Protein AF-V4S205-F1 (afdb_monomer)

InterPro domains:
  IPR002192 Pyruvate phosphate dikinase, AMP/ATP-binding [PF01326] (216-513)
  IPR013815 ATP-grasp fold, subdomain 1 [G3DSA:3.30.1490.20] (184-375)
  IPR054481 Alpha-glucan water dikinase, phosphohistidine-like domain [PF22973] (25-134)

Foldseek 3Di:
DVVVVVVVVLVVVVVVCVVVVNPQKDWLAFFKFKFAEAEDQEQDQCPDPPPDLTAYAYEYADFFLQHQNCRSDVRDQEYEYCFDAESLALNSLRCVLSNHGYMYGPNPVVSVVSVVRHRFIWMWGGANGDIDIGGDDDPPDPPDRDGDDDDDDDDDDDDDDDDDDDADDLPQQDDDDDDDPLAKAFLLRDDCNWAADWSVQLNVVQVLLVVQQPDAAPVRFGLHAHAFGWIKQTWCQLVVQCVVVVNNVVLVVLLVCLVPDDLPDCPNVVSLVVLLVSLLPTFGDPNHLVVLPVRDPQLFWKKKAKRKSCCPHNSFHCQVQFDIQGLAGSNPRVLVRSRNSRRQSSCRHSSNSSRCVVVVHRSVSMTIMIMMGTHDWFQKKKKKWCADSRPRDNQKIKMFMDGTDPCCNHTRQGKGGFIWIAGLHPLDIDTPDHIDGQWHWGDDSPDHSRRDIDIDGDDLVPDCCNVPPVVVSSVRSNSSSNQVSVCVVVVAIKTWIWGHHPHHIYTHTIDHRRD

Secondary structure (DSSP, 8-state):
-HHHHHHHHHHHHHHHHHHHT--SEEEEE-EEEEEEEEEESS--TT-S----S--EEEEES---S---HHHH-TTEEEEEESS---TTSHHHHHHHHTT-EEEEE--HHHHHHHHHTTTSEEEEEE-SS-EEEEE----TT-----------------------PPP-----PPPS-S---SSPEEGGG--HHHHHHHHHHHHHHHHHHHHHTT-B-TTS-B---B---EEEE-TTHHHHHHHHTT-HHHHHHHHHHHHH--SSSSHHHHHHHHHHHHHHT----HHHHHHHHHHS-TT--EEEEEEETTTT-TT---TTTS-EEEEE-TT-HHHHHHHHHHHHHHTTSHHHHHHHHHTT--TTS--EEEEEEE----SEEEEEESS-TTT--TTEEEEEEEEB-THHHHS--SSPPEEEEEETTT--EEEEE----SEEEE--TTS--BSPPEEEE--GGG-HHHH-HHHHHHHHHHHHHHHHHHHHHHTS-EEEEEEEETTEEEEEEEEEPP-

Mean predicted aligned error: 9.28 Å

Nearest PDB structures (foldseek):
  5hv1-assembly1_A  TM=8.711E-01  e=5.842E-22  Listeria monocytogenes
  5hv3-assembly1_A  TM=8.683E-01  e=1.437E-21  Listeria monocytogenes
  5hv2-assembly1_A  TM=8.775E-01  e=1.613E-20  Listeria monocytogenes
  5hv6-assembly1_A  TM=8.414E-01  e=3.021E-17  Listeria monocytogenes
  5fbs-assembly1_A  TM=8.280E-01  e=8.314E-17  Listeria monocytogenes serotype 4b str. F2365

pLDDT: mean 83.78, std 18.44, range [21.41, 98.25]

Radius of gyration: 23.77 Å; Cα contacts (8 Å, |Δi|>4): 1075; chains: 1; bounding box: 71×68×60 Å

Organism: Citrus clementina (NCBI:txid85681)

Solvent-accessible surface area (backbone atoms only — not comparable to full-atom values): 27749 Å² total; per-residue (Å²): 106,71,71,59,50,52,54,49,50,54,54,49,51,50,52,51,28,62,74,70,67,46,81,55,62,46,67,46,24,61,41,65,28,65,20,36,27,43,75,39,63,54,66,42,71,66,70,53,78,92,78,67,92,59,42,27,25,37,38,26,54,48,66,66,24,71,52,49,70,62,57,26,35,86,40,52,41,26,39,39,31,52,40,59,60,38,59,83,10,27,33,36,51,41,32,40,70,73,66,24,26,28,35,28,36,69,40,69,69,57,50,55,52,53,62,73,42,52,77,37,42,30,35,41,38,34,44,88,83,51,75,48,80,42,83,44,82,86,68,95,77,76,93,69,94,62,85,77,81,89,73,82,92,74,92,74,94,75,85,90,75,91,75,90,77,83,78,83,65,87,74,78,73,80,78,87,84,72,82,77,74,73,45,62,41,51,28,81,73,33,36,50,91,49,23,6,54,54,36,18,37,37,12,51,46,51,60,46,26,75,58,20,70,82,35,58,42,99,85,69,39,53,22,49,40,42,52,66,60,47,33,28,44,34,51,61,52,64,57,53,29,28,54,77,68,70,41,45,70,61,51,53,53,51,57,56,51,60,72,72,45,49,92,66,90,55,56,36,54,52,50,23,48,54,52,27,56,59,37,44,70,38,51,74,52,66,56,35,52,56,48,48,58,72,73,44,60,69,85,41,39,24,26,40,28,56,11,32,70,64,42,82,40,88,88,46,75,39,58,70,50,52,39,66,42,44,33,28,19,64,69,42,56,70,55,36,32,44,43,54,14,44,32,55,18,25,62,40,34,61,64,37,47,51,52,31,52,76,59,72,45,59,79,85,77,57,48,54,11,38,33,38,30,53,49,79,75,32,64,28,12,35,41,35,30,33,40,32,82,65,80,60,44,72,60,30,24,35,33,42,34,37,54,17,36,51,60,51,43,41,36,30,47,63,26,45,39,27,27,37,38,13,31,72,83,79,58,52,54,44,81,77,41,71,57,62,45,61,57,25,38,40,64,58,93,87,53,78,45,75,52,61,70,46,78,42,75,57,62,61,91,76,37,53,73,73,72,30,73,66,58,39,43,54,50,35,38,33,53,24,28,33,43,54,52,49,23,67,72,73,70,47,47,29,36,34,36,28,33,29,49,91,87,46,42,30,48,69,41,51,45,79,45,82,116

Structure (mmCIF, N/CA/C/O backbone):
data_AF-V4S205-F1
#
_entry.id   AF-V4S205-F1
#
loop_
_atom_site.group_PDB
_atom_site.id
_atom_site.type_symbol
_atom_site.label_atom_id
_atom_site.label_alt_id
_atom_site.label_comp_id
_atom_site.label_asym_id
_atom_site.label_entity_id
_atom_site.label_seq_id
_atom_site.pdbx_PDB_ins_code
_atom_site.Cartn_x
_atom_site.Cartn_y
_atom_site.Cartn_z
_atom_site.occupancy
_atom_site.B_iso_or_equiv
_atom_site.auth_seq_id
_atom_site.auth_comp_id
_atom_site.auth_asym_id
_atom_site.auth_atom_id
_atom_site.pdbx_PDB_model_num
ATOM 1 N N . ILE A 1 1 ? 37.941 -3.125 9.047 1.00 67.50 1 ILE A N 1
ATOM 2 C CA 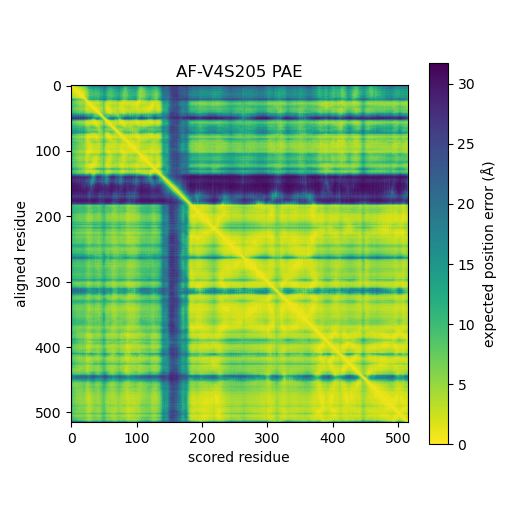. ILE A 1 1 ? 37.694 -2.801 7.618 1.00 67.50 1 ILE A CA 1
ATOM 3 C C . ILE A 1 1 ? 36.311 -2.178 7.442 1.00 67.50 1 ILE A C 1
ATOM 5 O O . ILE A 1 1 ? 36.265 -1.018 7.073 1.00 67.50 1 ILE A O 1
ATOM 9 N N . ILE A 1 2 ? 35.218 -2.858 7.815 1.00 66.75 2 ILE A N 1
ATOM 10 C CA . ILE A 1 2 ? 33.827 -2.361 7.672 1.00 66.75 2 ILE A CA 1
ATOM 11 C C . ILE A 1 2 ? 33.626 -0.940 8.237 1.00 66.75 2 ILE A C 1
ATOM 13 O O . ILE A 1 2 ? 33.157 -0.063 7.524 1.00 66.75 2 ILE A O 1
ATOM 17 N N . PHE A 1 3 ? 34.082 -0.669 9.466 1.00 63.12 3 PHE A N 1
ATOM 18 C CA . PHE A 1 3 ? 33.989 0.670 10.073 1.00 63.12 3 PHE A CA 1
ATOM 19 C C . PHE A 1 3 ? 34.728 1.764 9.278 1.00 63.12 3 PHE A C 1
ATOM 21 O O . PHE A 1 3 ? 34.234 2.876 9.121 1.00 63.12 3 PHE A O 1
ATOM 28 N N . GLN A 1 4 ? 35.906 1.442 8.737 1.00 76.19 4 GLN A N 1
ATOM 29 C CA . GLN A 1 4 ? 36.699 2.389 7.945 1.00 76.19 4 GLN A CA 1
ATOM 30 C C . GLN A 1 4 ? 36.070 2.632 6.568 1.00 76.19 4 GLN A C 1
ATOM 32 O O . GLN A 1 4 ? 36.067 3.762 6.090 1.00 76.19 4 GLN A O 1
ATOM 37 N N . VAL A 1 5 ? 35.485 1.592 5.964 1.00 77.69 5 VAL A N 1
ATOM 38 C CA . VAL A 1 5 ? 34.723 1.703 4.712 1.00 77.69 5 VAL A CA 1
ATOM 39 C C . VAL A 1 5 ? 33.482 2.567 4.920 1.00 77.69 5 VAL A C 1
ATOM 41 O O . VAL A 1 5 ? 33.274 3.493 4.148 1.00 77.69 5 VAL A O 1
ATOM 44 N N . SER A 1 6 ? 32.721 2.354 5.998 1.00 70.38 6 SER A N 1
ATOM 45 C CA . SER A 1 6 ? 31.553 3.181 6.329 1.00 70.38 6 SER A CA 1
ATOM 46 C C . SER A 1 6 ? 31.923 4.658 6.453 1.00 70.38 6 SER A C 1
ATOM 48 O O . SER A 1 6 ? 31.277 5.503 5.843 1.00 70.38 6 SER A O 1
ATOM 50 N N . LYS A 1 7 ? 33.000 4.976 7.182 1.00 71.88 7 LYS A N 1
ATOM 51 C CA . LYS A 1 7 ? 33.467 6.359 7.347 1.00 71.88 7 LYS A CA 1
ATOM 52 C C . LYS A 1 7 ? 33.887 6.991 6.016 1.00 71.88 7 LYS A C 1
ATOM 54 O O . LYS A 1 7 ? 33.600 8.161 5.772 1.00 71.88 7 LYS A O 1
ATOM 59 N N . LEU A 1 8 ? 34.546 6.222 5.148 1.00 81.31 8 LEU A N 1
ATOM 60 C CA . LEU A 1 8 ? 34.909 6.671 3.805 1.00 81.31 8 LEU A CA 1
ATOM 61 C C . LEU A 1 8 ? 33.665 6.913 2.937 1.00 81.31 8 LEU A C 1
ATOM 63 O O . LEU A 1 8 ? 33.592 7.941 2.271 1.00 81.31 8 LEU A O 1
ATOM 67 N N . CYS A 1 9 ? 32.678 6.014 2.976 1.00 78.56 9 CYS A N 1
ATOM 68 C CA . CYS A 1 9 ? 31.410 6.171 2.266 1.00 78.56 9 CYS A CA 1
ATOM 69 C C . CYS A 1 9 ? 30.669 7.439 2.703 1.00 78.56 9 CYS A C 1
ATOM 71 O O . CYS A 1 9 ? 30.230 8.190 1.838 1.00 78.56 9 CYS A O 1
ATOM 73 N N . THR A 1 10 ? 30.602 7.737 4.005 1.00 72.00 10 THR A N 1
ATOM 74 C CA . THR A 1 10 ? 30.000 8.982 4.515 1.00 72.00 10 THR A CA 1
ATOM 75 C C . THR A 1 10 ? 30.700 10.223 3.953 1.00 72.00 10 THR A C 1
ATOM 77 O O . THR A 1 10 ? 30.045 11.146 3.471 1.00 72.00 10 THR A O 1
ATOM 80 N N . LEU A 1 11 ? 32.038 10.238 3.944 1.00 77.62 11 LEU A N 1
ATOM 81 C CA . LEU A 1 11 ? 32.810 11.356 3.389 1.00 77.62 11 LEU A CA 1
ATOM 82 C C . LEU A 1 11 ? 32.611 11.511 1.874 1.00 77.62 11 LEU A C 1
ATOM 84 O O . LEU A 1 11 ? 32.464 12.630 1.383 1.00 77.62 11 LEU A O 1
ATOM 88 N N . LEU A 1 12 ? 32.584 10.399 1.135 1.00 82.94 12 LEU A N 1
ATOM 89 C CA . LEU A 1 12 ? 32.350 10.403 -0.309 1.00 82.94 12 LEU A CA 1
ATOM 90 C C . LEU A 1 12 ? 30.933 10.871 -0.646 1.00 82.94 12 LEU A C 1
ATOM 92 O O . LEU A 1 12 ? 30.778 11.719 -1.519 1.00 82.94 12 LEU A O 1
ATOM 96 N N . LEU A 1 13 ? 29.914 10.389 0.069 1.00 75.50 13 LEU A N 1
ATOM 97 C CA . LEU A 1 13 ? 28.529 10.838 -0.096 1.00 75.50 13 LEU A CA 1
ATOM 98 C C . LEU A 1 13 ? 28.405 12.344 0.144 1.00 75.50 13 LEU A C 1
ATOM 100 O O . LEU A 1 13 ? 27.780 13.039 -0.655 1.00 75.50 13 LEU A O 1
ATOM 104 N N . LYS A 1 14 ? 29.069 12.869 1.180 1.00 73.12 14 LYS A N 1
ATOM 105 C CA . LYS A 1 14 ? 29.117 14.312 1.447 1.00 73.12 14 LYS A CA 1
ATOM 106 C C . LYS A 1 14 ? 29.748 15.091 0.290 1.00 73.12 14 LYS A C 1
ATOM 108 O O . LYS A 1 14 ? 29.200 16.103 -0.149 1.00 73.12 14 LYS A O 1
ATOM 113 N N . ALA A 1 15 ? 30.879 14.617 -0.234 1.00 79.00 15 ALA A N 1
ATOM 114 C CA . ALA A 1 15 ? 31.551 15.249 -1.369 1.00 79.00 15 ALA A CA 1
ATOM 115 C C . ALA A 1 15 ? 30.684 15.225 -2.642 1.00 79.00 15 ALA A C 1
ATOM 117 O O . ALA A 1 15 ? 30.587 16.235 -3.343 1.00 79.00 15 ALA A O 1
ATOM 118 N N . VAL A 1 16 ? 30.007 14.103 -2.910 1.00 79.31 16 VAL A N 1
ATOM 119 C CA . VAL A 1 16 ? 29.070 13.951 -4.034 1.00 79.31 16 VAL A CA 1
ATOM 120 C C . VAL A 1 16 ? 27.880 14.903 -3.888 1.00 79.31 16 VAL A C 1
ATOM 122 O O . VAL A 1 16 ? 27.544 15.606 -4.835 1.00 79.31 16 VAL A O 1
ATOM 125 N N . ARG A 1 17 ? 27.279 15.012 -2.698 1.00 74.00 17 ARG A N 1
ATOM 126 C CA . ARG A 1 17 ? 26.180 15.962 -2.449 1.00 74.00 17 ARG A CA 1
ATOM 127 C C . ARG A 1 17 ? 26.600 17.403 -2.696 1.00 74.00 17 ARG A C 1
ATOM 129 O O . ARG A 1 17 ? 25.926 18.110 -3.437 1.00 74.00 17 ARG A O 1
ATOM 136 N N . SER A 1 18 ? 27.742 17.802 -2.136 1.00 73.12 18 SER A N 1
ATOM 137 C CA . SER A 1 18 ? 28.290 19.152 -2.296 1.00 73.12 18 SER A CA 1
ATOM 138 C C . SER A 1 18 ? 28.552 19.498 -3.767 1.00 73.12 18 SER A C 1
ATOM 140 O O . SER A 1 18 ? 28.166 20.567 -4.234 1.00 73.12 18 SER A O 1
ATOM 142 N N . THR A 1 19 ? 29.129 18.566 -4.532 1.00 78.75 19 THR A N 1
ATOM 143 C CA . THR A 1 19 ? 29.398 18.763 -5.969 1.00 78.75 19 THR A CA 1
ATOM 144 C C . THR A 1 19 ? 28.136 18.797 -6.826 1.00 78.75 19 THR A C 1
ATOM 146 O O . THR A 1 19 ? 28.086 19.556 -7.791 1.00 78.75 19 THR A O 1
ATOM 149 N N . LEU A 1 20 ? 27.109 18.024 -6.470 1.00 74.12 20 LEU A N 1
ATOM 150 C CA . LEU A 1 20 ? 25.809 18.035 -7.146 1.00 74.12 20 LEU A CA 1
ATOM 151 C C . LEU A 1 20 ? 24.897 19.189 -6.695 1.00 74.12 20 LEU A C 1
ATOM 153 O O . LEU A 1 20 ? 23.793 19.323 -7.216 1.00 74.12 20 LEU A O 1
ATOM 157 N N . GLY A 1 21 ? 25.318 20.001 -5.717 1.00 66.44 21 GLY A N 1
ATOM 158 C CA . GLY A 1 21 ? 24.468 21.025 -5.102 1.00 66.44 21 GLY A CA 1
ATOM 159 C C . GLY A 1 21 ? 23.291 20.450 -4.304 1.00 66.44 21 GLY A C 1
ATOM 160 O O . GLY A 1 21 ? 22.368 21.185 -3.958 1.00 66.44 21 GLY A O 1
ATOM 161 N N . SER A 1 22 ? 23.310 19.147 -4.007 1.00 69.31 22 SER A N 1
ATOM 162 C CA . SER A 1 22 ? 22.296 18.493 -3.183 1.00 69.31 22 SER A CA 1
ATOM 163 C C . SER A 1 22 ? 22.491 18.895 -1.728 1.00 69.31 22 SER A C 1
ATOM 165 O O . SER A 1 22 ? 23.582 18.786 -1.165 1.00 69.31 22 SER A O 1
ATOM 167 N N . GLN A 1 23 ? 21.415 19.352 -1.097 1.00 69.31 23 GLN A N 1
ATOM 168 C CA . GLN A 1 23 ? 21.451 19.839 0.273 1.00 69.31 23 GLN A CA 1
ATOM 169 C C . GLN A 1 23 ? 21.138 18.742 1.306 1.00 69.31 23 GLN A C 1
ATOM 171 O O . GLN A 1 23 ? 20.812 19.079 2.433 1.00 69.31 23 GLN A O 1
ATOM 176 N N . GLY A 1 24 ? 21.245 17.448 0.988 1.00 75.69 24 GLY A N 1
ATOM 177 C CA . GLY A 1 24 ? 21.014 16.377 1.980 1.00 75.69 24 GLY A CA 1
ATOM 178 C C . GLY A 1 24 ? 19.598 16.355 2.576 1.00 75.69 24 GLY A C 1
ATOM 179 O O . GLY A 1 24 ? 19.386 15.752 3.624 1.00 75.69 24 GLY A O 1
ATOM 180 N N . TRP A 1 25 ? 18.668 17.028 1.902 1.00 85.62 25 TRP A N 1
ATOM 181 C CA . TRP A 1 25 ? 17.242 17.010 2.170 1.00 85.62 25 TRP A CA 1
ATOM 182 C C . TRP A 1 25 ? 16.557 16.201 1.083 1.00 85.62 25 TRP A C 1
ATOM 184 O O . TRP A 1 25 ? 16.970 16.268 -0.079 1.00 85.62 25 TRP A O 1
ATOM 194 N N . ASP A 1 26 ? 15.481 15.524 1.451 1.00 87.62 26 ASP A N 1
ATOM 195 C CA . ASP A 1 26 ? 14.534 14.970 0.497 1.00 87.62 26 ASP A CA 1
ATOM 196 C C . ASP A 1 26 ? 13.139 15.532 0.782 1.00 87.62 26 ASP A C 1
ATOM 198 O O . ASP A 1 26 ? 12.727 15.653 1.938 1.00 87.62 26 ASP A O 1
ATOM 202 N N . VAL A 1 27 ? 12.424 15.945 -0.261 1.00 89.06 27 VAL A N 1
ATOM 203 C CA . VAL A 1 27 ? 11.148 16.661 -0.118 1.00 89.06 27 VAL A CA 1
ATOM 204 C C . VAL A 1 27 ? 10.012 15.733 -0.498 1.00 89.06 27 VAL A C 1
ATOM 206 O O . VAL A 1 27 ? 9.844 15.399 -1.665 1.00 89.06 27 VAL A O 1
ATOM 209 N N . LEU A 1 28 ? 9.215 15.340 0.495 1.00 89.06 28 LEU A N 1
ATOM 210 C CA . LEU A 1 28 ? 8.044 14.489 0.287 1.00 89.06 28 LEU A CA 1
ATOM 211 C C . LEU A 1 28 ? 6.813 15.334 -0.028 1.00 89.06 28 LEU A C 1
ATOM 213 O O . LEU A 1 28 ? 6.039 14.993 -0.926 1.00 89.06 28 LEU A O 1
ATOM 217 N N . VAL A 1 29 ? 6.644 16.436 0.709 1.00 91.06 29 VAL A N 1
ATOM 218 C CA . VAL A 1 29 ? 5.547 17.389 0.526 1.00 91.06 29 VAL A CA 1
ATOM 219 C C . VAL A 1 29 ? 6.120 18.806 0.492 1.00 91.06 29 VAL A C 1
ATOM 221 O O . VAL A 1 29 ? 6.540 19.316 1.537 1.00 91.06 29 VAL A O 1
ATOM 224 N N . PRO A 1 30 ? 6.171 19.452 -0.687 1.00 91.31 30 PRO A N 1
ATOM 225 C CA . PRO A 1 30 ? 6.676 20.812 -0.811 1.00 91.31 30 PRO A CA 1
ATOM 226 C C . PRO A 1 30 ? 5.700 21.825 -0.199 1.00 91.31 30 PRO A C 1
ATOM 228 O O . PRO A 1 30 ? 4.488 21.612 -0.159 1.00 91.31 30 PRO A O 1
ATOM 231 N N . GLY A 1 31 ? 6.222 22.968 0.238 1.00 92.75 31 GLY A N 1
ATOM 232 C CA . GLY A 1 31 ? 5.429 24.062 0.789 1.00 92.75 31 GLY A CA 1
ATOM 233 C C . GLY A 1 31 ? 6.226 24.951 1.737 1.00 92.75 31 GLY A C 1
ATOM 234 O O . GLY A 1 31 ? 7.450 24.868 1.819 1.00 92.75 31 GLY A O 1
ATOM 235 N N . ALA A 1 32 ? 5.523 25.826 2.452 1.00 93.25 32 ALA A N 1
ATOM 236 C CA . ALA A 1 32 ? 6.116 26.689 3.463 1.00 93.25 32 ALA A CA 1
ATOM 237 C C . ALA A 1 32 ? 5.316 26.609 4.764 1.00 93.25 32 ALA A C 1
ATOM 239 O O . ALA A 1 32 ? 4.094 26.755 4.752 1.00 93.25 32 ALA A O 1
ATOM 240 N N . ALA A 1 33 ? 6.020 26.414 5.874 1.00 93.44 33 ALA A N 1
ATOM 241 C CA . ALA A 1 33 ? 5.457 26.342 7.212 1.00 93.44 33 ALA A CA 1
ATOM 242 C C . ALA A 1 33 ? 6.229 27.267 8.156 1.00 93.44 33 ALA A C 1
ATOM 244 O O . ALA A 1 33 ? 7.448 27.424 8.050 1.00 93.44 33 ALA A O 1
ATOM 245 N N . VAL A 1 34 ? 5.516 27.884 9.093 1.00 93.44 34 VAL A N 1
ATOM 246 C CA . VAL A 1 34 ? 6.103 28.675 10.178 1.00 93.44 34 VAL A CA 1
ATOM 247 C C . VAL A 1 34 ? 5.514 28.163 11.473 1.00 93.44 34 VAL A C 1
ATOM 249 O O . VAL A 1 34 ? 4.297 28.080 11.593 1.00 93.44 34 VAL A O 1
ATOM 252 N N . GLY A 1 35 ? 6.369 27.835 12.431 1.00 92.19 35 GLY A N 1
ATOM 253 C CA . GLY A 1 35 ? 5.923 27.312 13.711 1.00 92.19 35 GLY A CA 1
ATOM 254 C C . GLY A 1 35 ? 7.067 27.116 14.686 1.00 92.19 35 GLY A C 1
ATOM 255 O O . GLY A 1 35 ? 8.243 27.266 14.338 1.00 92.19 35 GLY A O 1
ATOM 256 N N . LYS A 1 36 ? 6.719 26.792 15.926 1.00 92.31 36 LYS A N 1
ATOM 257 C CA . LYS A 1 36 ? 7.690 26.412 16.946 1.00 92.31 36 LYS A CA 1
ATOM 258 C C . LYS A 1 36 ? 8.235 25.022 16.645 1.00 92.31 36 LYS A C 1
ATOM 260 O O . LYS A 1 36 ? 7.463 24.091 16.428 1.00 92.31 36 LYS A O 1
ATOM 265 N N . LEU A 1 37 ? 9.558 24.881 16.640 1.00 92.50 37 LEU A N 1
ATOM 266 C CA . LEU A 1 37 ? 10.216 23.601 16.411 1.00 92.50 37 LEU A CA 1
ATOM 267 C C . LEU A 1 37 ? 10.136 22.740 17.676 1.00 92.50 37 LEU A C 1
ATOM 269 O O . LEU A 1 37 ? 10.704 23.104 18.708 1.00 92.50 37 LEU A O 1
ATOM 273 N N . VAL A 1 38 ? 9.455 21.601 17.602 1.00 91.00 38 VAL A N 1
ATOM 274 C CA . VAL A 1 38 ? 9.303 20.656 18.717 1.00 91.00 38 VAL A CA 1
ATOM 275 C C . VAL A 1 38 ? 9.938 19.328 18.331 1.00 91.00 38 VAL A C 1
ATOM 277 O O . VAL A 1 38 ? 9.597 18.749 17.303 1.00 91.00 38 VAL A O 1
ATOM 280 N N . GLN A 1 39 ? 10.869 18.850 19.154 1.00 90.25 39 GLN A N 1
ATOM 281 C CA . GLN A 1 39 ? 11.530 17.570 18.929 1.00 90.25 39 GLN A CA 1
ATOM 282 C C . GLN A 1 39 ? 10.756 16.447 19.615 1.00 90.25 39 GLN A C 1
ATOM 284 O O . GLN A 1 39 ? 10.440 16.537 20.802 1.00 90.25 39 GLN A O 1
ATOM 289 N N . VAL A 1 40 ? 10.476 15.388 18.864 1.00 88.50 40 VAL A N 1
ATOM 290 C CA . VAL A 1 40 ? 9.807 14.177 19.344 1.00 88.50 40 VAL A CA 1
ATOM 291 C C . VAL A 1 40 ? 10.532 12.950 18.803 1.00 88.50 40 VAL A C 1
ATOM 293 O O . VAL A 1 40 ? 11.113 12.985 17.719 1.00 88.50 40 VAL A O 1
ATOM 296 N N . ASP A 1 41 ? 10.504 11.841 19.542 1.00 86.56 41 ASP A N 1
ATOM 297 C CA . ASP A 1 41 ? 11.075 10.590 19.025 1.00 86.56 41 ASP A CA 1
ATOM 298 C C . ASP A 1 41 ? 10.224 10.034 17.872 1.00 86.56 41 ASP A C 1
ATOM 300 O O . ASP A 1 41 ? 10.762 9.598 16.855 1.00 86.56 41 ASP A O 1
ATOM 304 N N . ARG A 1 42 ? 8.894 10.113 18.014 1.00 84.38 42 ARG A N 1
ATOM 305 C CA . ARG A 1 42 ? 7.886 9.629 17.062 1.00 84.38 42 ARG A CA 1
ATOM 306 C C . ARG A 1 42 ? 6.663 10.538 17.038 1.00 84.38 42 ARG A C 1
ATOM 308 O O . ARG A 1 42 ? 6.385 11.230 18.016 1.00 84.38 42 ARG A O 1
ATOM 315 N N . ILE A 1 43 ? 5.909 10.481 15.945 1.00 80.19 43 ILE A N 1
ATOM 316 C CA . ILE A 1 43 ? 4.597 11.125 15.829 1.00 80.19 43 ILE A CA 1
ATOM 317 C C . ILE A 1 43 ? 3.565 10.175 16.451 1.00 80.19 43 ILE A C 1
ATOM 319 O O . ILE A 1 43 ? 3.156 9.198 15.825 1.00 80.19 43 ILE A O 1
ATOM 323 N N . SER A 1 44 ? 3.166 10.425 17.699 1.00 69.31 44 SER A N 1
ATOM 324 C CA . SER A 1 44 ? 2.109 9.658 18.365 1.00 69.31 44 SER A CA 1
ATOM 325 C C . SER A 1 44 ? 0.882 10.531 18.650 1.00 69.31 44 SER A C 1
ATOM 327 O O . SER A 1 44 ? 1.023 11.710 18.979 1.00 69.31 44 SER A O 1
ATOM 329 N N . PRO A 1 45 ? -0.348 9.995 18.527 1.00 64.38 45 PRO A N 1
ATOM 330 C CA . PRO A 1 45 ? -1.536 10.807 18.754 1.00 64.38 45 PRO A CA 1
ATOM 331 C C . PRO A 1 45 ? -1.594 11.311 20.200 1.00 64.38 45 PRO A C 1
ATOM 333 O O . PRO A 1 45 ? -1.501 10.509 21.132 1.00 64.38 45 PRO A O 1
ATOM 336 N N . GLY A 1 46 ? -1.773 12.621 20.385 1.00 58.12 46 GLY A N 1
ATOM 337 C CA . GLY A 1 46 ? -1.790 13.266 21.705 1.00 58.12 46 GLY A CA 1
ATOM 338 C C . GLY A 1 46 ? -0.413 13.489 22.346 1.00 58.12 46 GLY A C 1
ATOM 339 O O . GLY A 1 46 ? -0.343 13.824 23.525 1.00 58.12 46 GLY A O 1
ATOM 340 N N . SER A 1 47 ? 0.691 13.312 21.607 1.00 55.69 47 SER A N 1
ATOM 341 C CA . SER A 1 47 ? 2.049 13.547 22.125 1.00 55.69 47 SER A CA 1
ATOM 342 C C . SER A 1 47 ? 2.380 15.019 22.363 1.00 55.69 47 SER A C 1
ATOM 344 O O . SER A 1 47 ? 3.331 15.331 23.079 1.00 55.69 47 SER A O 1
ATOM 346 N N . LEU A 1 48 ? 1.635 15.929 21.736 1.00 63.66 48 LEU A N 1
ATOM 347 C CA . LEU A 1 48 ? 1.775 17.363 21.939 1.00 63.66 48 LEU A CA 1
ATOM 348 C C . LEU A 1 48 ? 0.859 17.799 23.082 1.00 63.66 48 LEU A C 1
ATOM 350 O O . LEU A 1 48 ? -0.352 17.597 23.038 1.00 63.66 48 LEU A O 1
ATOM 354 N N . SER A 1 49 ? 1.446 18.411 24.111 1.00 52.81 49 SER A N 1
ATOM 355 C CA . SER A 1 49 ? 0.692 19.035 25.195 1.00 52.81 49 SER A CA 1
ATOM 356 C C . SER A 1 49 ? -0.259 20.083 24.619 1.00 52.81 49 SER A C 1
ATOM 358 O O . SER A 1 49 ? 0.172 20.940 23.849 1.00 52.81 49 SER A O 1
ATOM 360 N N . SER A 1 50 ? -1.524 20.036 25.040 1.00 50.12 50 SER A N 1
ATOM 361 C CA . SER A 1 50 ? -2.645 20.922 24.689 1.00 50.12 50 SER A CA 1
ATOM 362 C C . SER A 1 50 ? -2.468 22.381 25.159 1.00 50.12 50 SER A C 1
ATOM 364 O O . SER A 1 50 ? -3.412 23.055 25.567 1.00 50.12 50 SER A O 1
ATOM 366 N N . SER A 1 51 ? -1.245 22.909 25.103 1.00 46.59 51 SER A N 1
ATOM 367 C CA . SER A 1 51 ? -0.925 24.308 25.361 1.00 46.59 51 SER A CA 1
ATOM 368 C C . SER A 1 51 ? -0.962 25.109 24.054 1.00 46.59 51 SER A C 1
ATOM 370 O O . SER A 1 51 ? 0.080 25.471 23.513 1.00 46.59 51 SER A O 1
ATOM 372 N N . GLY A 1 52 ? -2.176 25.401 23.584 1.00 56.88 52 GLY A N 1
ATOM 373 C CA . GLY A 1 52 ? -2.458 26.462 22.612 1.00 56.88 52 GLY A CA 1
ATOM 374 C C . GLY A 1 52 ? -2.486 26.064 21.132 1.00 56.88 52 GLY A C 1
ATOM 375 O O . GLY A 1 52 ? -1.799 25.153 20.688 1.00 56.88 52 GLY A O 1
ATOM 376 N N . ASP A 1 53 ? -3.266 26.835 20.371 1.00 67.69 53 ASP A N 1
ATOM 377 C CA . ASP A 1 53 ? -3.454 26.801 18.907 1.00 67.69 53 ASP A CA 1
ATOM 378 C C . ASP A 1 53 ? -2.208 27.308 18.134 1.00 67.69 53 ASP A C 1
ATOM 380 O O . ASP A 1 53 ? -2.284 27.865 17.040 1.00 67.69 53 ASP A O 1
ATOM 384 N N . GLU A 1 54 ? -1.031 27.214 18.757 1.00 83.19 54 GLU A N 1
ATOM 385 C CA . GLU A 1 54 ? 0.224 27.740 18.231 1.00 83.19 54 GLU A CA 1
ATOM 386 C C . GLU A 1 54 ? 0.745 26.812 17.126 1.00 83.19 54 GLU A C 1
ATOM 388 O O . GLU A 1 54 ? 0.821 25.607 17.356 1.00 83.19 54 GLU A O 1
ATOM 393 N N . PRO A 1 55 ? 1.132 27.313 15.941 1.00 89.06 55 PRO A N 1
ATOM 394 C CA . PRO A 1 55 ? 1.606 26.455 14.864 1.00 89.06 55 PRO A CA 1
ATOM 395 C C . PRO A 1 55 ? 2.937 25.778 15.220 1.00 89.06 55 PRO A C 1
ATOM 397 O O . PRO A 1 55 ? 3.868 26.420 15.716 1.00 89.06 55 PRO A O 1
ATOM 400 N N . VAL A 1 56 ? 3.048 24.483 14.922 1.00 91.25 56 VAL A N 1
ATOM 401 C CA . VAL A 1 56 ? 4.196 23.633 15.274 1.00 91.25 56 VAL A CA 1
ATOM 402 C C . VAL A 1 56 ? 4.862 23.067 14.021 1.00 91.25 56 VAL A C 1
ATOM 404 O O . VAL A 1 56 ? 4.202 22.700 13.046 1.00 91.25 56 VAL A O 1
ATOM 407 N N . ILE A 1 57 ? 6.192 22.974 14.069 1.00 93.00 57 ILE A N 1
ATOM 408 C CA . ILE A 1 57 ? 6.997 22.165 13.152 1.00 93.00 57 ILE A CA 1
ATOM 409 C C . ILE A 1 57 ? 7.640 21.051 13.977 1.00 93.00 57 ILE A C 1
ATOM 411 O O . ILE A 1 57 ? 8.306 21.324 14.975 1.00 93.00 57 ILE A O 1
ATOM 415 N N . LEU A 1 58 ? 7.442 19.796 13.584 1.00 92.25 58 LEU A N 1
ATOM 416 C CA . LEU A 1 58 ? 8.007 18.650 14.291 1.00 92.25 58 LEU A CA 1
ATOM 417 C C . LEU A 1 58 ? 9.383 18.286 13.740 1.00 92.25 58 LEU A C 1
ATOM 419 O O . LEU A 1 58 ? 9.536 18.125 12.534 1.00 92.25 58 LEU A O 1
ATOM 423 N N . ALA A 1 59 ? 10.361 18.096 14.621 1.00 92.50 59 ALA A N 1
ATOM 424 C CA . ALA A 1 59 ? 11.588 17.363 14.323 1.00 92.50 59 ALA A CA 1
ATOM 425 C C . ALA A 1 59 ? 11.442 15.944 14.885 1.00 92.50 59 ALA A C 1
ATOM 427 O O . ALA A 1 59 ? 11.369 15.765 16.101 1.00 92.50 59 ALA A O 1
ATOM 428 N N . VAL A 1 60 ? 11.347 14.953 14.001 1.00 91.75 60 VAL A N 1
ATOM 429 C CA . VAL A 1 60 ? 10.978 13.577 14.348 1.00 91.75 60 VAL A CA 1
ATOM 430 C C . VAL A 1 60 ? 12.173 12.663 14.144 1.00 91.75 60 VAL A C 1
ATOM 432 O O . VAL A 1 60 ? 12.692 12.569 13.035 1.00 91.75 60 VAL A O 1
ATOM 435 N N . SER A 1 61 ? 12.598 11.962 15.193 1.00 87.88 61 SER A N 1
ATOM 436 C CA . SER A 1 61 ? 13.758 11.067 15.110 1.00 87.88 61 SER A CA 1
ATOM 437 C C . SER A 1 61 ? 13.492 9.825 14.259 1.00 87.88 61 SER A C 1
ATOM 439 O O . SER A 1 61 ? 14.368 9.399 13.509 1.00 87.88 61 SER A O 1
ATOM 441 N N . LYS A 1 62 ? 12.308 9.215 14.396 1.00 85.31 62 LYS A N 1
ATOM 442 C CA . LYS A 1 62 ? 11.963 7.941 13.754 1.00 85.31 62 LYS A CA 1
ATOM 443 C C . LYS A 1 62 ? 10.525 7.918 13.256 1.00 85.31 62 LYS A C 1
ATOM 445 O O . LYS A 1 62 ? 9.636 8.476 13.896 1.00 85.31 62 LYS A O 1
ATOM 450 N N . ALA A 1 63 ? 10.307 7.187 12.167 1.00 83.50 63 ALA A N 1
ATOM 451 C CA . ALA A 1 63 ? 8.980 6.847 11.677 1.00 83.50 63 ALA A CA 1
ATOM 452 C C . ALA A 1 63 ? 8.915 5.381 11.221 1.00 83.50 63 ALA A C 1
ATOM 454 O O . ALA A 1 63 ? 9.802 4.910 10.512 1.00 83.50 63 ALA A O 1
ATOM 455 N N . ASP A 1 64 ? 7.858 4.680 11.612 1.00 74.94 64 ASP A N 1
ATOM 456 C CA . ASP A 1 64 ? 7.531 3.324 11.163 1.00 74.94 64 ASP A CA 1
ATOM 457 C C . ASP A 1 64 ? 6.655 3.324 9.907 1.00 74.94 64 ASP A C 1
ATOM 459 O O . ASP A 1 64 ? 6.458 2.276 9.296 1.00 74.94 64 ASP A O 1
ATOM 463 N N . GLY A 1 65 ? 6.151 4.489 9.490 1.00 71.56 65 GLY A N 1
ATOM 464 C CA . GLY A 1 65 ? 5.299 4.636 8.313 1.00 71.56 65 GLY A CA 1
ATOM 465 C C . GLY A 1 65 ? 3.806 4.514 8.614 1.00 71.56 65 GLY A C 1
ATOM 466 O O . GLY A 1 65 ? 3.015 4.698 7.689 1.00 71.56 65 GLY A O 1
ATOM 467 N N . ASP A 1 66 ? 3.437 4.292 9.881 1.00 66.88 66 ASP A N 1
ATOM 468 C CA . ASP A 1 66 ? 2.067 4.143 10.400 1.00 66.88 66 ASP A CA 1
ATOM 469 C C . ASP A 1 66 ? 1.569 5.393 11.153 1.00 66.88 66 ASP A C 1
ATOM 471 O O . ASP A 1 66 ? 0.419 5.481 11.574 1.00 66.88 66 ASP A O 1
ATOM 475 N N . GLU A 1 67 ? 2.378 6.444 11.245 1.00 74.38 67 GLU A N 1
ATOM 476 C CA . GLU A 1 67 ? 2.048 7.659 11.995 1.00 74.38 67 GLU A CA 1
ATOM 477 C C . GLU A 1 67 ? 1.063 8.601 11.288 1.00 74.38 67 GLU A C 1
ATOM 479 O O . GLU A 1 67 ? 1.195 8.865 10.100 1.00 74.38 67 GLU A O 1
ATOM 484 N N . GLU A 1 68 ? 0.104 9.168 12.017 1.00 71.31 68 GLU A N 1
ATOM 485 C CA . GLU A 1 68 ? -0.805 10.201 11.497 1.00 71.31 68 GLU A CA 1
ATOM 486 C C . GLU A 1 68 ? -0.352 11.580 11.966 1.00 71.31 68 GLU A C 1
ATOM 488 O O . GLU A 1 68 ? -0.298 11.835 13.172 1.00 71.31 68 GLU A O 1
ATOM 493 N N . VAL A 1 69 ? -0.031 12.470 11.022 1.00 73.94 69 VAL A N 1
ATOM 494 C CA . VAL A 1 69 ? 0.527 13.786 11.353 1.00 73.94 69 VAL A CA 1
ATOM 495 C C . VAL A 1 69 ? -0.547 14.655 12.005 1.00 73.94 69 VAL A C 1
ATOM 497 O O . VAL A 1 69 ? -0.333 15.153 13.107 1.00 73.94 69 VAL A O 1
ATOM 500 N N . ALA A 1 70 ? -1.738 14.740 11.411 1.00 67.12 70 ALA A N 1
ATOM 501 C CA . ALA A 1 70 ? -2.864 15.493 11.965 1.00 67.12 70 ALA A CA 1
ATOM 502 C C . ALA A 1 70 ? -3.355 14.958 13.325 1.00 67.12 70 ALA A C 1
ATOM 504 O O . ALA A 1 70 ? -3.806 15.736 14.166 1.00 67.12 70 ALA A O 1
ATOM 505 N N . ALA A 1 71 ? -3.239 13.649 13.582 1.00 61.09 71 ALA A N 1
ATOM 506 C CA . ALA A 1 71 ? -3.659 13.050 14.853 1.00 61.09 71 ALA A CA 1
ATOM 507 C C . ALA A 1 71 ? -2.727 13.402 16.027 1.00 61.09 71 ALA A C 1
ATOM 509 O O . ALA A 1 71 ? -3.137 13.320 17.188 1.00 61.09 71 ALA A O 1
ATOM 510 N N . ALA A 1 72 ? -1.478 13.793 15.750 1.00 65.44 72 ALA A N 1
ATOM 511 C CA . ALA A 1 72 ? -0.571 14.312 16.771 1.00 65.44 72 ALA A CA 1
ATOM 512 C C . ALA A 1 72 ? -0.923 15.753 17.194 1.00 65.44 72 ALA A C 1
ATOM 514 O O . ALA A 1 72 ? -0.599 16.140 18.317 1.00 65.44 72 ALA A O 1
ATOM 515 N N . GLY A 1 73 ? -1.624 16.512 16.343 1.00 68.81 73 GLY A N 1
ATOM 516 C CA . GLY A 1 73 ? -2.128 17.857 16.624 1.00 68.81 73 GLY A CA 1
ATOM 517 C C . GLY A 1 73 ? -2.549 18.598 15.350 1.00 68.81 73 GLY A C 1
ATOM 518 O O . GLY A 1 73 ? -1.810 18.631 14.368 1.00 68.81 73 GLY A O 1
ATOM 519 N N . SER A 1 74 ? -3.715 19.251 15.363 1.00 72.94 74 SER A N 1
ATOM 520 C CA . SER A 1 74 ? -4.242 20.007 14.209 1.00 72.94 74 SER A CA 1
ATOM 521 C C . SER A 1 74 ? -3.417 21.247 13.842 1.00 72.94 74 SER A C 1
ATOM 523 O O . SER A 1 74 ? -3.594 21.822 12.773 1.00 72.94 74 SER A O 1
ATOM 525 N N . ASN A 1 75 ? -2.522 21.670 14.732 1.00 83.81 75 ASN A N 1
ATOM 526 C CA . ASN A 1 75 ? -1.620 22.809 14.587 1.00 83.81 75 ASN A CA 1
ATOM 527 C C . ASN A 1 75 ? -0.251 22.438 13.984 1.00 83.81 75 ASN A C 1
ATOM 529 O O . ASN A 1 75 ? 0.623 23.302 13.879 1.00 83.81 75 ASN A O 1
ATOM 533 N N . ILE A 1 76 ? -0.028 21.177 13.597 1.00 87.88 76 ILE A N 1
ATOM 534 C CA . ILE A 1 76 ? 1.215 20.755 12.942 1.00 87.88 76 ILE A CA 1
ATOM 535 C C . ILE A 1 76 ? 1.179 21.187 11.476 1.00 87.88 76 ILE A C 1
ATOM 537 O O . ILE A 1 76 ? 0.408 20.668 10.675 1.00 87.88 76 ILE A O 1
ATOM 541 N N . LEU A 1 77 ? 2.047 22.133 11.116 1.00 89.75 77 LEU A N 1
ATOM 542 C CA . LEU A 1 77 ? 2.141 22.666 9.752 1.00 89.75 77 LEU A CA 1
ATOM 543 C C . LEU A 1 77 ? 3.354 22.133 8.983 1.00 89.75 77 LEU A C 1
ATOM 545 O O . LEU A 1 77 ? 3.407 22.254 7.757 1.00 89.75 77 LEU A O 1
ATOM 549 N N . GLY A 1 78 ? 4.326 21.540 9.682 1.00 92.38 78 GLY A N 1
ATOM 550 C CA . GLY A 1 78 ? 5.496 20.939 9.052 1.00 92.38 78 GLY A CA 1
ATOM 551 C C . GLY A 1 78 ? 6.114 19.794 9.851 1.00 92.38 78 GLY A C 1
ATOM 552 O O . GLY A 1 78 ? 6.045 19.766 11.079 1.00 92.38 78 GLY A O 1
ATOM 553 N N . VAL A 1 79 ? 6.759 18.870 9.144 1.00 93.94 79 VAL A N 1
ATOM 554 C CA . VAL A 1 79 ? 7.495 17.727 9.688 1.00 93.94 79 VAL A CA 1
ATOM 555 C C . VAL A 1 79 ? 8.874 17.650 9.037 1.00 93.94 79 VAL A C 1
ATOM 557 O O . VAL A 1 79 ? 9.014 17.693 7.814 1.00 93.94 79 VAL A O 1
ATOM 560 N N . ILE A 1 80 ? 9.892 17.514 9.880 1.00 94.38 80 ILE A N 1
ATOM 561 C CA . ILE A 1 80 ? 11.279 17.238 9.528 1.00 94.38 80 ILE A CA 1
ATOM 562 C C . ILE A 1 80 ? 11.621 15.869 10.111 1.00 94.38 80 ILE A C 1
ATOM 564 O O . ILE A 1 80 ? 11.846 15.738 11.315 1.00 94.38 80 ILE A O 1
ATOM 568 N N . LEU A 1 81 ? 11.635 14.842 9.267 1.00 92.50 81 LEU A N 1
ATOM 569 C CA . LEU A 1 81 ? 11.973 13.481 9.667 1.00 92.50 81 LEU A CA 1
ATOM 570 C C . LEU A 1 81 ? 13.485 13.256 9.532 1.00 92.50 81 LEU A C 1
ATOM 572 O O . LEU A 1 81 ? 14.061 13.426 8.460 1.00 92.50 81 LEU A O 1
ATOM 576 N N . LEU A 1 82 ? 14.136 12.844 10.615 1.00 90.31 82 LEU A N 1
ATOM 577 C CA . LEU A 1 82 ? 15.593 12.686 10.700 1.00 90.31 82 LEU A CA 1
ATOM 578 C C . LEU A 1 82 ? 16.074 11.310 10.184 1.00 90.31 82 LEU A C 1
ATOM 580 O O . LEU A 1 82 ? 17.089 10.775 10.629 1.00 90.31 82 LEU A O 1
ATOM 584 N N . GLN A 1 83 ? 15.314 10.714 9.260 1.00 86.06 83 GLN A N 1
ATOM 585 C CA . GLN A 1 83 ? 15.608 9.447 8.588 1.00 86.06 83 GLN A CA 1
ATOM 586 C C . GLN A 1 83 ? 15.077 9.460 7.146 1.00 86.06 83 GLN A C 1
ATOM 588 O O . GLN A 1 83 ? 14.120 10.172 6.841 1.00 86.06 83 GLN A O 1
ATOM 593 N N . GLU A 1 84 ? 15.662 8.633 6.276 1.00 85.44 84 GLU A N 1
ATOM 594 C CA . GLU A 1 84 ? 15.132 8.375 4.931 1.00 85.44 84 GLU A CA 1
ATOM 595 C C . GLU A 1 84 ? 13.736 7.741 4.994 1.00 85.44 84 GLU A C 1
ATOM 597 O O . GLU A 1 84 ? 13.437 6.942 5.889 1.00 85.44 84 GLU A O 1
ATOM 602 N N . LEU A 1 85 ? 12.900 8.079 4.014 1.00 86.56 85 LEU A N 1
ATOM 603 C CA . LEU A 1 85 ? 11.561 7.530 3.858 1.00 86.56 85 LEU A CA 1
ATOM 604 C C . LEU A 1 85 ? 11.186 7.526 2.366 1.00 86.56 85 LEU A C 1
ATOM 606 O O . LEU A 1 85 ? 11.358 8.564 1.717 1.00 86.56 85 LEU A O 1
ATOM 610 N N . PRO A 1 86 ? 10.646 6.421 1.814 1.00 83.81 86 PRO A N 1
ATOM 611 C CA . PRO A 1 86 ? 10.123 6.405 0.448 1.00 83.81 86 PRO A CA 1
ATOM 612 C C . PRO A 1 86 ? 9.077 7.507 0.233 1.00 83.81 86 PRO A C 1
ATOM 614 O O . PRO A 1 86 ? 8.215 7.734 1.094 1.00 83.81 86 PRO A O 1
ATOM 617 N N . HIS A 1 87 ? 9.119 8.194 -0.914 1.00 84.69 87 HIS A N 1
ATOM 618 C CA . HIS A 1 87 ? 8.196 9.301 -1.197 1.00 84.69 87 HIS A CA 1
ATOM 619 C C . HIS A 1 87 ? 6.758 8.833 -1.278 1.00 84.69 87 HIS A C 1
ATOM 621 O O . HIS A 1 87 ? 5.851 9.580 -0.905 1.00 84.69 87 HIS A O 1
ATOM 627 N N . LEU A 1 88 ? 6.556 7.623 -1.785 1.00 83.25 88 LEU A N 1
ATOM 628 C CA . LEU A 1 88 ? 5.251 7.024 -2.014 1.00 83.25 88 LEU A CA 1
ATOM 629 C C . LEU A 1 88 ? 4.833 6.090 -0.864 1.00 83.25 88 LEU A C 1
ATOM 631 O O . LEU A 1 88 ? 3.864 5.349 -0.996 1.00 83.25 88 LEU A O 1
ATOM 635 N N . SER A 1 89 ? 5.527 6.154 0.280 1.00 85.62 89 SER A N 1
ATOM 636 C CA . SER A 1 89 ? 5.137 5.461 1.516 1.00 85.62 89 SER A CA 1
ATOM 637 C C . SER A 1 89 ? 3.784 5.944 2.053 1.00 85.62 89 SER A C 1
ATOM 639 O O . SER A 1 89 ? 3.343 7.063 1.770 1.00 85.62 89 SER A O 1
ATOM 641 N N . HIS A 1 90 ? 3.141 5.143 2.911 1.00 84.75 90 HIS A N 1
ATOM 642 C CA . HIS A 1 90 ? 1.867 5.519 3.537 1.00 84.75 90 HIS A CA 1
ATOM 643 C C . HIS A 1 90 ? 1.939 6.837 4.317 1.00 84.75 90 HIS A C 1
ATOM 645 O O . HIS A 1 90 ? 1.008 7.641 4.256 1.00 84.75 90 HIS A O 1
ATOM 651 N N . LEU A 1 91 ? 3.034 7.082 5.043 1.00 85.00 91 LEU A N 1
ATOM 652 C CA . LEU A 1 91 ? 3.248 8.343 5.757 1.00 85.00 91 LEU A CA 1
ATOM 653 C C . LEU A 1 91 ? 3.424 9.524 4.786 1.00 85.00 91 LEU A C 1
ATOM 655 O O . LEU A 1 91 ? 2.824 10.578 4.993 1.00 85.00 91 LEU A O 1
ATOM 659 N N . GLY A 1 92 ? 4.167 9.340 3.689 1.00 86.06 92 GLY A N 1
ATOM 660 C CA . GLY A 1 92 ? 4.309 10.365 2.651 1.00 86.06 92 GLY A CA 1
ATOM 661 C C . GLY A 1 92 ? 2.981 10.707 1.966 1.00 86.06 92 GLY A C 1
ATOM 662 O O . GLY A 1 92 ? 2.667 11.879 1.762 1.00 86.06 92 GLY A O 1
ATOM 663 N N . VAL A 1 93 ? 2.165 9.701 1.634 1.00 82.62 93 VAL A N 1
ATOM 664 C CA . VAL A 1 93 ? 0.822 9.896 1.057 1.00 82.62 93 VAL A CA 1
ATOM 665 C C . VAL A 1 93 ? -0.098 10.645 2.027 1.00 82.62 93 VAL A C 1
ATOM 667 O O . VAL A 1 93 ? -0.768 11.597 1.620 1.00 82.62 93 VAL A O 1
ATOM 670 N N . ARG A 1 94 ? -0.079 10.276 3.313 1.00 81.75 94 ARG A N 1
ATOM 671 C CA . ARG A 1 94 ? -0.851 10.941 4.375 1.00 81.75 94 ARG A CA 1
ATOM 672 C C . ARG A 1 94 ? -0.508 12.409 4.527 1.00 81.75 94 ARG A C 1
ATOM 674 O O . ARG A 1 94 ? -1.397 13.254 4.458 1.00 81.75 94 ARG A O 1
ATOM 681 N N . ALA A 1 95 ? 0.780 12.717 4.635 1.00 85.81 95 ALA A N 1
ATOM 682 C CA . ALA A 1 95 ? 1.247 14.090 4.752 1.00 85.81 95 ALA A CA 1
ATOM 683 C C . ALA A 1 95 ? 0.771 14.976 3.584 1.00 85.81 95 ALA A C 1
ATOM 685 O O . ALA A 1 95 ? 0.434 16.140 3.798 1.00 85.81 95 ALA A O 1
ATOM 686 N N . ARG A 1 96 ? 0.675 14.429 2.359 1.00 86.50 96 ARG A N 1
ATOM 687 C CA . ARG A 1 96 ? 0.136 15.156 1.191 1.00 86.50 96 ARG A CA 1
ATOM 688 C C . ARG A 1 96 ? -1.349 15.455 1.332 1.00 86.50 96 ARG A C 1
ATOM 690 O O . ARG A 1 96 ? -1.755 16.596 1.132 1.00 86.50 96 ARG A O 1
ATOM 697 N N . GLN A 1 97 ? -2.145 14.453 1.702 1.00 81.38 97 GLN A N 1
ATOM 698 C CA . GLN A 1 97 ? -3.590 14.611 1.893 1.00 81.38 97 GLN A CA 1
ATOM 699 C C . GLN A 1 97 ? -3.912 15.621 2.999 1.00 81.38 97 GLN A C 1
ATOM 701 O O . GLN A 1 97 ? -4.819 16.439 2.846 1.00 81.38 97 GLN A O 1
ATOM 706 N N . GLU A 1 98 ? -3.120 15.607 4.070 1.00 81.81 98 GLU A N 1
ATOM 707 C CA . GLU A 1 98 ? -3.208 16.549 5.190 1.00 81.81 98 GLU A CA 1
ATOM 708 C C . GLU A 1 98 ? -2.558 17.912 4.878 1.00 81.81 98 GLU A C 1
ATOM 710 O O . GLU A 1 98 ? -2.705 18.858 5.648 1.00 81.81 98 GLU A O 1
ATOM 715 N N . LYS A 1 99 ? -1.879 18.044 3.727 1.00 86.81 99 LYS A N 1
ATOM 716 C CA . LYS A 1 99 ? -1.167 19.251 3.265 1.00 86.81 99 LYS A CA 1
ATOM 717 C C . LYS A 1 99 ? -0.120 19.762 4.258 1.00 86.81 99 LYS A C 1
ATOM 719 O O . LYS A 1 99 ? 0.103 20.968 4.368 1.00 86.81 99 LYS A O 1
ATOM 724 N N . VAL A 1 100 ? 0.542 18.842 4.951 1.00 90.19 100 VAL A N 1
ATOM 725 C CA . VAL A 1 100 ? 1.623 19.155 5.886 1.00 90.19 100 VAL A CA 1
ATOM 726 C C . VAL A 1 100 ? 2.948 19.152 5.139 1.00 90.19 100 VAL A C 1
ATOM 728 O O . VAL A 1 100 ? 3.283 18.170 4.479 1.00 90.19 100 VAL A O 1
ATOM 731 N N . VAL A 1 101 ? 3.724 20.235 5.254 1.00 92.94 101 VAL A N 1
ATOM 732 C CA . VAL A 1 101 ? 5.062 20.310 4.646 1.00 92.94 101 VAL A CA 1
ATOM 733 C C . VAL A 1 101 ? 5.934 19.217 5.252 1.00 92.94 101 VAL A C 1
ATOM 735 O O . VAL A 1 101 ? 6.112 19.183 6.465 1.00 92.94 101 VAL A O 1
ATOM 738 N N . PHE A 1 102 ? 6.488 18.330 4.433 1.00 93.12 102 PHE A N 1
ATOM 739 C CA . PHE A 1 102 ? 7.199 17.150 4.919 1.00 93.12 102 PHE A CA 1
ATOM 740 C C . PHE A 1 102 ? 8.520 17.002 4.184 1.00 93.12 102 PHE A C 1
ATOM 742 O O . PHE A 1 102 ? 8.556 16.817 2.963 1.00 93.12 102 PHE A O 1
ATOM 749 N N . VAL A 1 103 ? 9.605 17.036 4.949 1.00 93.44 103 VAL A N 1
ATOM 750 C CA . VAL A 1 103 ? 10.963 16.815 4.454 1.00 93.44 103 VAL A CA 1
ATOM 751 C C . VAL A 1 103 ? 11.669 15.759 5.293 1.00 93.44 103 VAL A C 1
ATOM 753 O O . VAL A 1 103 ? 11.396 15.617 6.487 1.00 93.44 103 VAL A O 1
ATOM 756 N N . THR A 1 104 ? 12.600 15.036 4.682 1.00 91.38 104 THR A N 1
ATOM 757 C CA . THR A 1 104 ? 13.561 14.202 5.402 1.00 91.38 104 THR A CA 1
ATOM 758 C C . THR A 1 104 ? 14.951 14.824 5.351 1.00 91.38 104 THR A C 1
ATOM 760 O O . THR A 1 104 ? 15.301 15.535 4.405 1.00 91.38 104 THR A O 1
ATOM 763 N N . CYS A 1 105 ? 15.747 14.580 6.387 1.00 88.31 105 CYS A N 1
ATOM 764 C CA . CYS A 1 105 ? 17.146 14.984 6.456 1.00 88.31 105 CYS A CA 1
ATOM 765 C C . CYS A 1 105 ? 17.958 13.886 7.134 1.00 88.31 105 CYS A C 1
ATOM 767 O O . CYS A 1 105 ? 17.664 13.501 8.260 1.00 88.31 105 CYS A O 1
ATOM 769 N N . GLU A 1 106 ? 19.013 13.426 6.473 1.00 79.00 106 GLU A N 1
ATOM 770 C CA . GLU A 1 106 ? 19.935 12.421 7.025 1.00 79.00 106 GLU A CA 1
ATOM 771 C C . GLU A 1 106 ? 21.373 12.937 7.176 1.00 79.00 106 GLU A C 1
ATOM 773 O O . GLU A 1 106 ? 22.287 12.187 7.502 1.00 79.00 106 GLU A O 1
ATOM 778 N N . ASP A 1 107 ? 21.606 14.215 6.881 1.00 82.56 107 ASP A N 1
ATOM 779 C CA . ASP A 1 107 ? 22.919 14.826 7.050 1.00 82.56 107 ASP A CA 1
ATOM 780 C C . ASP A 1 107 ? 23.163 15.160 8.532 1.00 82.56 107 ASP A C 1
ATOM 782 O O . ASP A 1 107 ? 22.513 16.049 9.080 1.00 82.56 107 ASP A O 1
ATOM 786 N N . ASP A 1 108 ?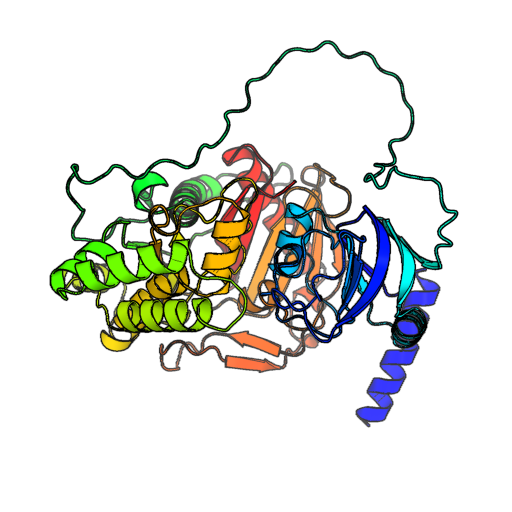 24.100 14.453 9.173 1.00 81.12 108 ASP A N 1
ATOM 787 C CA . ASP A 1 108 ? 24.393 14.566 10.613 1.00 81.12 108 ASP A CA 1
ATOM 788 C C . ASP A 1 108 ? 24.662 16.012 11.083 1.00 81.12 108 ASP A C 1
ATOM 790 O O . ASP A 1 108 ? 24.289 16.393 12.199 1.00 81.12 108 ASP A O 1
ATOM 794 N N . GLU A 1 109 ? 25.302 16.842 10.247 1.00 81.81 109 GLU A N 1
ATOM 795 C CA . GLU A 1 109 ? 25.589 18.242 10.588 1.00 81.81 109 GLU A CA 1
ATOM 796 C C . GLU A 1 109 ? 24.297 19.061 10.610 1.00 81.81 109 GLU A C 1
ATOM 798 O O . GLU A 1 109 ? 24.055 19.805 11.565 1.00 81.81 109 GLU A O 1
ATOM 803 N N . LYS A 1 110 ? 23.424 18.856 9.617 1.00 85.19 110 LYS A N 1
ATOM 804 C CA . LYS A 1 110 ? 22.105 19.499 9.567 1.00 85.19 110 LYS A CA 1
ATOM 805 C C . LYS A 1 110 ? 21.174 19.014 10.661 1.00 85.19 110 LYS A C 1
ATOM 807 O O . LYS A 1 110 ? 20.490 19.838 11.258 1.00 85.19 110 LYS A O 1
ATOM 812 N N . VAL A 1 111 ? 21.172 17.718 10.966 1.00 87.38 111 VAL A N 1
ATOM 813 C CA . VAL A 1 111 ? 20.424 17.166 12.105 1.00 87.38 111 VAL A CA 1
ATOM 814 C C . VAL A 1 111 ? 20.855 17.871 13.392 1.00 87.38 111 VAL A C 1
ATOM 816 O O . VAL A 1 111 ? 20.016 18.406 14.112 1.00 87.38 111 VAL A O 1
ATOM 819 N N . SER A 1 112 ? 22.165 18.009 13.612 1.00 87.06 112 SER A N 1
ATOM 820 C CA . SER A 1 112 ? 22.707 18.736 14.767 1.00 87.06 112 SER A CA 1
ATOM 821 C C . SER A 1 112 ? 22.330 20.229 14.782 1.00 87.06 112 SER A C 1
ATOM 823 O O . SER A 1 112 ? 22.197 20.829 15.852 1.00 87.06 112 SER A O 1
ATOM 825 N N . ASP A 1 113 ? 22.206 20.870 13.614 1.00 87.75 113 ASP A N 1
ATOM 826 C CA . ASP A 1 113 ? 21.723 22.252 13.491 1.00 87.75 113 ASP A CA 1
ATOM 827 C C . ASP A 1 113 ? 20.225 22.363 13.833 1.00 87.75 113 ASP A C 1
ATOM 829 O O . ASP A 1 113 ? 19.835 23.275 14.566 1.00 87.75 113 ASP A O 1
ATOM 833 N N . ILE A 1 114 ? 19.398 21.426 13.354 1.00 90.25 114 ILE A N 1
ATOM 834 C CA . ILE A 1 114 ? 17.953 21.346 13.631 1.00 90.25 114 ILE A CA 1
ATOM 835 C C . ILE A 1 114 ? 17.716 21.180 15.136 1.00 90.25 114 ILE A C 1
ATOM 837 O O . ILE A 1 114 ? 16.928 21.921 15.723 1.00 90.25 114 ILE A O 1
ATOM 841 N N . GLU A 1 115 ? 18.453 20.282 15.791 1.00 89.19 115 GLU A N 1
ATOM 842 C CA . GLU A 1 115 ? 18.364 20.068 17.242 1.00 89.19 115 GLU A CA 1
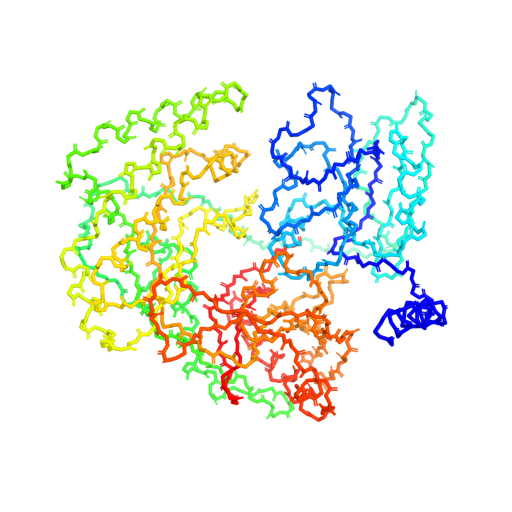ATOM 843 C C . GLU A 1 115 ? 18.725 21.334 18.040 1.00 89.19 115 GLU A C 1
ATOM 845 O O . GLU A 1 115 ? 18.079 21.660 19.036 1.00 89.19 115 GLU A O 1
ATOM 850 N N . ARG A 1 116 ? 19.688 22.139 17.566 1.00 90.31 116 ARG A N 1
ATOM 851 C CA . ARG A 1 116 ? 20.036 23.443 18.173 1.00 90.31 116 ARG A CA 1
ATOM 852 C C . ARG A 1 116 ? 18.955 24.521 18.008 1.00 90.31 116 ARG A C 1
ATOM 854 O O . ARG A 1 116 ? 18.999 25.563 18.685 1.00 90.31 116 ARG A O 1
ATOM 861 N N . LEU A 1 117 ? 18.004 24.314 17.101 1.00 90.00 117 LEU A N 1
ATOM 862 C CA . LEU A 1 117 ? 16.848 25.185 16.896 1.00 90.00 117 LEU A CA 1
ATOM 863 C C . LEU A 1 117 ? 15.619 24.741 17.702 1.00 90.00 117 LEU A C 1
ATOM 865 O O . LEU A 1 117 ? 14.632 25.479 17.721 1.00 90.00 117 LEU A O 1
ATOM 869 N N . ALA A 1 118 ? 15.670 23.593 18.388 1.00 89.06 118 ALA A N 1
ATOM 870 C CA . ALA A 1 118 ? 14.550 23.082 19.171 1.00 89.06 118 ALA A CA 1
ATOM 871 C C . ALA A 1 118 ? 14.038 24.124 20.185 1.00 89.06 118 ALA A C 1
ATOM 873 O O . ALA A 1 118 ? 14.803 24.816 20.861 1.00 89.06 118 ALA A O 1
ATOM 874 N N . GLY A 1 119 ? 12.714 24.264 20.257 1.00 86.69 119 GLY A N 1
ATOM 875 C CA . GLY A 1 119 ? 12.011 25.231 21.098 1.00 86.69 119 GLY A CA 1
ATOM 876 C C . GLY A 1 119 ? 11.905 26.651 20.527 1.00 86.69 119 GLY A C 1
ATOM 877 O O . GLY A 1 119 ? 11.182 27.462 21.108 1.00 86.69 119 GLY A O 1
ATOM 878 N N . LYS A 1 120 ? 12.576 26.970 19.410 1.00 91.31 120 LYS A N 1
ATOM 879 C CA . LYS A 1 120 ? 12.495 28.281 18.737 1.00 91.31 120 LYS A CA 1
ATOM 880 C C . LYS A 1 120 ? 11.452 28.263 17.621 1.00 91.31 120 LYS A C 1
ATOM 882 O O . LYS A 1 120 ? 11.145 27.213 17.065 1.00 91.31 120 LYS A O 1
ATOM 887 N N . TYR A 1 121 ? 10.957 29.440 17.246 1.00 93.25 121 TYR A N 1
ATOM 888 C CA . TYR A 1 121 ? 10.195 29.592 16.011 1.00 93.25 121 TYR A CA 1
ATOM 889 C C . TYR A 1 121 ? 11.116 29.506 14.803 1.00 93.25 121 TYR A C 1
ATOM 891 O O . TYR A 1 121 ? 12.178 30.136 14.761 1.00 93.25 121 TYR A O 1
ATOM 899 N N . VAL A 1 122 ? 10.685 28.741 13.810 1.00 94.69 122 VAL A N 1
ATOM 900 C CA . VAL A 1 122 ? 11.407 28.541 12.559 1.00 94.69 122 VAL A CA 1
ATOM 901 C C . VAL A 1 122 ? 10.457 28.678 11.378 1.00 94.69 122 VAL A C 1
ATOM 903 O O . VAL A 1 122 ? 9.246 28.483 11.494 1.00 94.69 122 VAL A O 1
ATOM 906 N N . ARG A 1 123 ? 11.025 29.032 10.228 1.00 95.19 123 ARG A N 1
ATOM 907 C CA . ARG A 1 123 ? 10.366 28.994 8.928 1.00 95.19 123 ARG A CA 1
ATOM 908 C C . ARG A 1 123 ? 11.018 27.895 8.102 1.00 95.19 123 ARG A C 1
ATOM 910 O O . ARG A 1 123 ? 12.217 27.971 7.832 1.00 95.19 123 ARG A O 1
ATOM 917 N N . LEU A 1 124 ? 10.218 26.900 7.739 1.00 94.56 124 LEU A N 1
ATOM 918 C CA . LEU A 1 124 ? 10.575 25.807 6.846 1.00 94.56 124 LEU A CA 1
ATOM 919 C C . LEU A 1 124 ? 10.012 26.119 5.460 1.00 94.56 124 LEU A C 1
ATOM 921 O O . LEU A 1 124 ? 8.805 26.285 5.309 1.00 94.56 124 LEU A O 1
ATOM 925 N N . GLU A 1 125 ? 10.874 26.191 4.455 1.00 93.19 125 GLU A N 1
ATOM 926 C CA . GLU A 1 125 ? 10.482 26.324 3.051 1.00 93.19 125 GLU A CA 1
ATOM 927 C C . GLU A 1 125 ? 11.072 25.163 2.267 1.00 93.19 125 GLU A C 1
ATOM 929 O O . GLU A 1 125 ? 12.288 24.998 2.248 1.00 93.19 125 GLU A O 1
ATOM 934 N N . ALA A 1 126 ? 10.221 24.378 1.617 1.00 91.81 126 ALA A N 1
ATOM 935 C CA . ALA A 1 126 ? 10.606 23.217 0.833 1.00 91.81 126 ALA A CA 1
ATOM 936 C C . ALA A 1 126 ? 10.055 23.339 -0.593 1.00 91.81 126 ALA A C 1
ATOM 938 O O . ALA A 1 126 ? 8.849 23.481 -0.801 1.00 91.81 126 ALA A O 1
ATOM 939 N N . SER A 1 127 ? 10.943 23.277 -1.580 1.00 87.50 127 SER A N 1
ATOM 940 C CA . SER A 1 127 ? 10.618 23.171 -3.004 1.00 87.50 127 SER A CA 1
ATOM 941 C C . SER A 1 127 ? 11.120 21.839 -3.562 1.00 87.50 127 SER A C 1
ATOM 943 O O . SER A 1 127 ? 11.799 21.088 -2.873 1.00 87.50 127 SER A O 1
ATOM 945 N N . SER A 1 128 ? 10.852 21.556 -4.838 1.00 74.06 128 SER A N 1
ATOM 946 C CA . SER A 1 128 ? 11.352 20.347 -5.510 1.00 74.06 128 SER A CA 1
ATOM 947 C C . SER A 1 128 ? 12.884 20.231 -5.563 1.00 74.06 128 SER A C 1
ATOM 949 O O . SER A 1 128 ? 13.403 19.174 -5.909 1.00 74.06 128 SER A O 1
ATOM 951 N N . THR A 1 129 ? 13.621 21.303 -5.256 1.00 71.38 129 THR A N 1
ATOM 952 C CA . THR A 1 129 ? 15.085 21.355 -5.403 1.00 71.38 129 THR A CA 1
ATOM 953 C C . THR A 1 129 ? 15.824 21.929 -4.197 1.00 71.38 129 THR A C 1
ATOM 955 O O . THR A 1 129 ? 17.048 21.820 -4.137 1.00 71.38 129 THR A O 1
ATOM 958 N N . CYS A 1 130 ? 15.132 22.557 -3.244 1.00 82.38 130 CYS A N 1
ATOM 959 C CA . CYS A 1 130 ? 15.770 23.278 -2.146 1.00 82.38 130 CYS A CA 1
ATOM 960 C C . CYS A 1 130 ? 14.931 23.216 -0.869 1.00 82.38 130 CYS A C 1
ATOM 962 O O . CYS A 1 130 ? 13.704 23.293 -0.927 1.00 82.38 130 CYS A O 1
ATOM 964 N N . VAL A 1 131 ? 15.603 23.138 0.283 1.00 89.06 131 VAL A N 1
ATOM 965 C CA . VAL A 1 131 ? 14.970 23.252 1.599 1.00 89.06 131 VAL A CA 1
ATOM 966 C C . VAL A 1 131 ? 15.732 24.269 2.438 1.00 89.06 131 VAL A C 1
ATOM 968 O O . VAL A 1 131 ? 16.927 24.117 2.678 1.00 89.06 131 VAL A O 1
ATOM 971 N N . ASN A 1 132 ? 15.025 25.289 2.917 1.00 89.50 132 ASN A N 1
ATOM 972 C CA . ASN A 1 132 ? 15.554 26.298 3.824 1.00 89.50 132 ASN A CA 1
ATOM 973 C C . ASN A 1 132 ? 14.874 26.176 5.188 1.00 89.50 132 ASN A C 1
ATOM 975 O O . ASN A 1 132 ? 13.646 26.186 5.278 1.00 89.50 132 ASN A O 1
ATOM 979 N N . LEU A 1 133 ? 15.677 26.132 6.250 1.00 91.31 133 LEU A N 1
ATOM 980 C CA . LEU A 1 133 ? 15.209 26.184 7.631 1.00 91.31 133 LEU A CA 1
ATOM 981 C C . LEU A 1 133 ? 15.901 27.341 8.346 1.00 91.31 133 LEU A C 1
ATOM 983 O O . LEU A 1 133 ? 17.094 27.273 8.631 1.00 91.31 133 LEU A O 1
ATOM 987 N N . ASN A 1 134 ? 15.150 28.402 8.636 1.00 91.62 134 ASN A N 1
ATOM 988 C CA . ASN A 1 134 ? 15.696 29.617 9.240 1.00 91.62 134 ASN A CA 1
ATOM 989 C C . ASN A 1 134 ? 14.967 29.971 10.543 1.00 91.62 134 ASN A C 1
ATOM 991 O O . ASN A 1 134 ? 13.748 29.794 10.616 1.00 91.62 134 ASN A O 1
ATOM 995 N N . PRO A 1 135 ? 15.665 30.525 11.555 1.00 88.62 135 PRO A N 1
ATOM 996 C CA . PRO A 1 135 ? 15.011 31.121 12.714 1.00 88.62 135 PRO A CA 1
ATOM 997 C C . PRO A 1 135 ? 14.009 32.194 12.278 1.00 88.62 135 PRO A C 1
ATOM 999 O O . PRO A 1 135 ? 14.315 33.032 11.428 1.00 88.62 135 PRO A O 1
ATOM 1002 N N . TYR A 1 136 ? 12.822 32.181 12.875 1.00 85.50 136 TYR A N 1
ATOM 1003 C CA . TYR A 1 136 ? 11.767 33.149 12.607 1.00 85.50 136 TYR A CA 1
ATOM 1004 C C . TYR A 1 136 ? 11.544 34.021 13.844 1.00 85.50 136 TYR A C 1
ATOM 1006 O O . TYR A 1 136 ? 11.280 33.518 14.934 1.00 85.50 136 TYR A O 1
ATOM 1014 N N . ILE A 1 137 ? 11.671 35.339 13.682 1.00 78.44 137 ILE A N 1
ATOM 1015 C CA . ILE A 1 137 ? 11.398 36.305 14.749 1.00 78.44 137 ILE A CA 1
ATOM 1016 C C . ILE A 1 137 ? 9.927 36.700 14.647 1.00 78.44 137 ILE A C 1
ATOM 1018 O O . ILE A 1 137 ? 9.517 37.345 13.682 1.00 78.44 137 ILE A O 1
ATOM 1022 N N . THR A 1 138 ? 9.133 36.337 15.650 1.00 61.88 138 THR A N 1
ATOM 1023 C CA . THR A 1 138 ? 7.744 36.787 15.776 1.00 61.88 138 THR A CA 1
ATOM 1024 C C . THR A 1 138 ? 7.723 38.280 16.113 1.00 61.88 138 THR A C 1
ATOM 1026 O O . THR A 1 138 ? 7.838 38.667 17.277 1.00 61.88 138 THR A O 1
ATOM 1029 N N . HIS A 1 139 ? 7.592 39.147 15.107 1.00 50.56 139 HIS A N 1
ATOM 1030 C CA . HIS A 1 139 ? 7.194 40.535 15.342 1.00 50.56 139 HIS A CA 1
ATOM 1031 C C . HIS A 1 139 ? 5.690 40.546 15.638 1.00 50.56 139 HIS A C 1
ATOM 1033 O O . HIS A 1 139 ? 4.893 40.073 14.833 1.00 50.56 139 HIS A O 1
ATOM 1039 N N . GLY A 1 140 ? 5.311 41.017 16.828 1.00 41.78 140 GLY A N 1
ATOM 1040 C CA . GLY A 1 140 ? 3.987 40.820 17.427 1.00 41.78 140 GLY A CA 1
ATOM 1041 C C . GLY A 1 140 ? 2.808 41.551 16.777 1.00 41.78 140 GLY A C 1
ATOM 1042 O O . GLY A 1 140 ? 2.092 42.232 17.503 1.00 41.78 140 GLY A O 1
ATOM 1043 N N . ASN A 1 141 ? 2.575 41.433 15.462 1.00 38.19 141 ASN A N 1
ATOM 1044 C CA . ASN A 1 141 ? 1.321 41.919 14.868 1.00 38.19 141 ASN A CA 1
ATOM 1045 C C . ASN A 1 141 ? 0.847 41.309 13.526 1.00 38.19 141 ASN A C 1
ATOM 1047 O O . ASN A 1 141 ? -0.104 41.838 12.958 1.00 38.19 141 ASN A O 1
ATOM 1051 N N . ASP A 1 142 ? 1.419 40.217 13.008 1.00 40.16 142 ASP A N 1
ATOM 1052 C CA . ASP A 1 142 ? 0.912 39.605 11.762 1.00 40.16 142 ASP A CA 1
ATOM 1053 C C . ASP A 1 142 ? -0.014 38.415 12.048 1.00 40.16 142 ASP A C 1
ATOM 1055 O O . ASP A 1 142 ? 0.374 37.250 12.002 1.00 40.16 142 ASP A O 1
ATOM 1059 N N . GLY A 1 143 ? -1.284 38.719 12.323 1.00 35.88 143 GLY A N 1
ATOM 1060 C CA . GLY A 1 143 ? -2.376 37.749 12.476 1.00 35.88 143 GLY A CA 1
ATOM 1061 C C . GLY A 1 143 ? -2.829 37.094 11.165 1.00 35.88 143 GLY A C 1
ATOM 1062 O O . GLY A 1 143 ? -4.027 36.957 10.941 1.00 35.88 143 GLY A O 1
ATOM 1063 N N . ASN A 1 144 ? -1.905 36.713 10.279 1.00 39.56 144 ASN A N 1
ATOM 1064 C CA . ASN A 1 144 ? -2.250 36.039 9.026 1.00 39.56 144 ASN A CA 1
ATOM 1065 C C . ASN A 1 144 ? -1.343 34.824 8.776 1.00 39.56 144 ASN A C 1
ATOM 1067 O O . ASN A 1 144 ? -0.506 34.807 7.872 1.00 39.56 144 ASN A O 1
ATOM 1071 N N . PHE A 1 145 ? -1.518 33.799 9.613 1.00 45.03 145 PHE A N 1
ATOM 1072 C CA . PHE A 1 145 ? -0.944 32.466 9.430 1.00 45.03 145 PHE A CA 1
ATOM 1073 C C . PHE A 1 145 ? -1.778 31.696 8.397 1.00 45.03 145 PHE A C 1
ATOM 1075 O O . PHE A 1 145 ? -2.635 30.889 8.736 1.00 45.03 145 PHE A O 1
ATOM 1082 N N . GLY A 1 146 ? -1.564 31.998 7.116 1.00 34.12 146 GLY A N 1
ATOM 1083 C CA . GLY A 1 146 ? -2.198 31.304 5.997 1.00 34.12 146 GLY A CA 1
ATOM 1084 C C . GLY A 1 146 ? -1.161 30.865 4.968 1.00 34.12 146 GLY A C 1
ATOM 1085 O O . GLY A 1 146 ? -0.311 31.662 4.565 1.00 34.12 146 GLY A O 1
ATOM 1086 N N . LEU A 1 147 ? -1.248 29.599 4.551 1.00 34.41 147 LEU A N 1
ATOM 1087 C CA . LEU A 1 147 ? -0.464 28.971 3.487 1.00 34.41 147 LEU A CA 1
ATOM 1088 C C . LEU A 1 147 ? -0.437 29.878 2.237 1.00 34.41 147 LEU A C 1
ATOM 1090 O O . LEU A 1 147 ? -1.432 29.996 1.523 1.00 34.41 147 LEU A O 1
ATOM 1094 N N . LYS A 1 148 ? 0.686 30.556 1.970 1.00 30.81 148 LYS A N 1
ATOM 1095 C CA . LYS A 1 148 ? 0.857 31.362 0.751 1.00 30.81 148 LYS A CA 1
ATOM 1096 C C . LYS A 1 148 ? 1.466 30.505 -0.351 1.00 30.81 148 LYS A C 1
ATOM 1098 O O . LYS A 1 148 ? 2.673 30.287 -0.385 1.00 30.81 148 LYS A O 1
ATOM 1103 N N . THR A 1 149 ? 0.626 30.067 -1.281 1.00 27.81 149 THR A N 1
ATOM 1104 C CA . THR A 1 149 ? 1.047 29.483 -2.557 1.00 27.81 149 THR A CA 1
ATOM 1105 C C . THR A 1 149 ? 1.721 30.567 -3.404 1.00 27.81 149 THR A C 1
ATOM 1107 O O . THR A 1 149 ? 1.088 31.554 -3.783 1.00 27.81 149 THR A O 1
ATOM 1110 N N . LEU A 1 150 ? 3.010 30.412 -3.702 1.00 30.84 150 LEU A N 1
ATOM 1111 C CA . LEU A 1 150 ? 3.726 31.274 -4.645 1.00 30.84 150 LEU A CA 1
ATOM 1112 C C . LEU A 1 150 ? 3.266 30.934 -6.070 1.00 30.84 150 LEU A C 1
ATOM 1114 O O . LEU A 1 150 ? 3.694 29.934 -6.638 1.00 30.84 150 LEU A O 1
ATOM 1118 N N . SER A 1 151 ? 2.388 31.757 -6.648 1.00 30.59 151 SER A N 1
ATOM 1119 C CA . SER A 1 151 ? 2.080 31.729 -8.083 1.00 30.59 151 SER A CA 1
ATOM 1120 C C . SER A 1 151 ? 2.692 32.953 -8.761 1.00 30.59 151 SER A C 1
ATOM 1122 O O . SER A 1 151 ? 2.506 34.092 -8.331 1.00 30.59 151 SER A O 1
ATOM 1124 N N . GLY A 1 152 ? 3.485 32.701 -9.805 1.00 26.92 152 GLY A N 1
ATOM 1125 C CA . GLY A 1 152 ? 4.035 33.732 -10.675 1.00 26.92 152 GLY A CA 1
ATOM 1126 C C . GLY A 1 152 ? 2.935 34.367 -11.518 1.00 26.92 152 GLY A C 1
ATOM 1127 O O . GLY A 1 152 ? 2.052 33.696 -12.047 1.00 26.92 152 GLY A O 1
ATOM 1128 N N . SER A 1 153 ? 3.002 35.687 -11.637 1.00 25.20 153 SER A N 1
ATOM 1129 C CA . SER A 1 153 ? 2.091 36.511 -12.423 1.00 25.20 153 SER A CA 1
ATOM 1130 C C . SER A 1 153 ? 2.133 36.145 -13.911 1.00 25.20 153 SER A C 1
ATOM 1132 O O . SER A 1 153 ? 3.149 36.358 -14.571 1.00 25.20 153 SER A O 1
ATOM 1134 N N . SER A 1 154 ? 1.005 35.717 -14.471 1.00 25.59 154 SER A N 1
ATOM 1135 C CA . SER A 1 154 ? 0.662 36.026 -15.858 1.00 25.59 154 SER A CA 1
ATOM 1136 C C . SER A 1 154 ? -0.857 36.094 -16.003 1.00 25.59 154 SER A C 1
ATOM 1138 O O . SER A 1 154 ? -1.597 35.186 -15.634 1.00 25.59 154 SER A O 1
ATOM 1140 N N . SER A 1 155 ? -1.329 37.245 -16.469 1.00 27.75 155 SER A N 1
ATOM 1141 C CA . SER A 1 155 ? -2.733 37.533 -16.719 1.00 27.75 155 SER A CA 1
ATOM 1142 C C . SER A 1 155 ? -3.212 36.779 -17.957 1.00 27.75 155 SER A C 1
ATOM 1144 O O . SER A 1 155 ? -2.707 37.024 -19.052 1.00 27.75 155 SER A O 1
ATOM 1146 N N . SER A 1 156 ? -4.231 35.935 -17.818 1.00 24.08 156 SER A N 1
ATOM 1147 C CA . SER A 1 156 ? -5.104 35.586 -18.939 1.00 24.08 156 SER A CA 1
ATOM 1148 C C . SER A 1 156 ? -6.515 35.300 -18.431 1.00 24.08 156 SER A C 1
ATOM 1150 O O . SER A 1 156 ? -6.746 34.482 -17.548 1.00 24.08 156 SER A O 1
ATOM 1152 N N . THR A 1 157 ? -7.461 36.068 -18.955 1.00 25.47 157 THR A N 1
ATOM 1153 C CA . THR A 1 157 ? -8.902 35.927 -18.753 1.00 25.47 157 THR A CA 1
ATOM 1154 C C . THR A 1 157 ? -9.401 34.672 -19.458 1.00 25.47 157 THR A C 1
ATOM 1156 O O . THR A 1 157 ? -9.319 34.603 -20.685 1.00 25.47 157 THR A O 1
ATOM 1159 N N . VAL A 1 158 ? -9.961 33.717 -18.712 1.00 24.80 158 VAL A N 1
ATOM 1160 C CA . VAL A 1 158 ? -10.696 32.575 -19.271 1.00 24.80 158 VAL A CA 1
ATOM 1161 C C . VAL A 1 158 ? -12.072 32.491 -18.616 1.00 24.80 158 VAL A C 1
ATOM 1163 O O . VAL A 1 158 ? -12.211 32.544 -17.398 1.00 24.80 158 VAL A O 1
ATOM 1166 N N . LEU A 1 159 ? -13.078 32.430 -19.485 1.00 22.08 159 LEU A N 1
ATOM 1167 C CA . LEU A 1 159 ? -14.505 32.353 -19.206 1.00 22.08 159 LEU A CA 1
ATOM 1168 C C . LEU A 1 159 ? -14.866 31.041 -18.501 1.00 22.08 159 LEU A C 1
ATOM 1170 O O . LEU A 1 159 ? -14.496 29.960 -18.954 1.00 22.08 159 LEU A O 1
ATOM 1174 N N . ASP A 1 160 ? -15.643 31.175 -17.433 1.00 21.41 160 ASP A N 1
ATOM 1175 C CA . ASP A 1 160 ? -16.220 30.095 -16.644 1.00 21.41 160 ASP A CA 1
ATOM 1176 C C . ASP A 1 160 ? -17.260 29.309 -17.469 1.00 21.41 160 ASP A C 1
ATOM 1178 O O . ASP A 1 160 ? -18.275 29.848 -17.922 1.00 21.41 160 ASP A O 1
ATOM 1182 N N . ARG A 1 161 ? -16.995 28.021 -17.695 1.00 22.52 161 ARG A N 1
ATOM 1183 C CA . ARG A 1 161 ? -18.001 27.031 -18.095 1.00 22.52 161 ARG A CA 1
ATOM 1184 C C . ARG A 1 161 ? -17.903 25.874 -17.113 1.00 22.52 161 ARG A C 1
ATOM 1186 O O . ARG A 1 161 ? -17.021 25.027 -17.229 1.00 22.52 161 ARG A O 1
ATOM 1193 N N . GLY A 1 162 ? -18.829 25.872 -16.157 1.00 22.56 162 GLY A N 1
ATOM 1194 C CA . GLY A 1 162 ? -18.949 24.864 -15.116 1.00 22.56 162 GLY A CA 1
ATOM 1195 C C . GLY A 1 162 ? -19.044 23.443 -15.669 1.00 22.56 162 GLY A C 1
ATOM 1196 O O . GLY A 1 162 ? -19.895 23.129 -16.503 1.00 22.56 162 GLY A O 1
ATOM 1197 N N . VAL A 1 163 ? -18.177 22.579 -15.149 1.00 23.03 163 VAL A N 1
ATOM 1198 C CA . VAL A 1 163 ? -18.302 21.125 -15.222 1.00 23.03 163 VAL A CA 1
ATOM 1199 C C . VAL A 1 163 ? -18.584 20.647 -13.801 1.00 23.03 163 VAL A C 1
ATOM 1201 O O . VAL A 1 163 ? -17.792 20.875 -12.890 1.00 23.03 163 VAL A O 1
ATOM 1204 N N . HIS A 1 164 ? -19.746 20.025 -13.609 1.00 21.62 164 HIS A N 1
ATOM 1205 C CA . HIS A 1 164 ? -20.147 19.392 -12.356 1.00 21.62 164 HIS A CA 1
ATOM 1206 C C . HIS A 1 164 ? -19.170 18.262 -11.997 1.00 21.62 164 HIS A C 1
ATOM 1208 O O . HIS A 1 164 ? -19.134 17.239 -12.679 1.00 21.62 164 HIS A O 1
ATOM 1214 N N . VAL A 1 165 ? -18.416 18.425 -10.909 1.00 23.52 165 VAL A N 1
ATOM 1215 C CA . VAL A 1 165 ? -17.693 17.333 -10.244 1.00 23.52 165 VAL A CA 1
ATOM 1216 C C . VAL A 1 165 ? -18.617 16.775 -9.164 1.00 23.52 165 VAL A C 1
ATOM 1218 O O . VAL A 1 165 ? -19.021 17.489 -8.248 1.00 23.52 165 VAL A O 1
ATOM 1221 N N . SER A 1 166 ? -19.015 15.513 -9.307 1.00 23.34 166 SER A N 1
ATOM 1222 C CA . SER A 1 166 ? -19.859 14.797 -8.350 1.00 23.34 166 SER A CA 1
ATOM 1223 C C . SER A 1 166 ? -19.106 14.563 -7.038 1.00 23.34 166 SER A C 1
ATOM 1225 O O . SER A 1 166 ? -18.090 13.870 -7.022 1.00 23.34 166 SER A O 1
ATOM 1227 N N . SER A 1 167 ? -19.611 15.121 -5.938 1.00 23.61 167 SER A N 1
ATOM 1228 C CA . SER A 1 167 ? -19.111 14.880 -4.584 1.00 23.61 167 SER A CA 1
ATOM 1229 C C . SER A 1 167 ? -19.437 13.453 -4.139 1.00 23.61 167 SER A C 1
ATOM 1231 O O . SER A 1 167 ? -20.611 13.093 -4.031 1.00 23.61 167 SER A O 1
ATOM 1233 N N . PHE A 1 168 ? -18.410 12.649 -3.860 1.00 31.02 168 PHE A N 1
ATOM 1234 C CA . PHE A 1 168 ? -18.556 11.347 -3.211 1.00 31.02 168 PHE A CA 1
ATOM 1235 C C . PHE A 1 168 ? -18.998 11.561 -1.756 1.00 31.02 168 PHE A C 1
ATOM 1237 O O . PHE A 1 168 ? -18.195 11.856 -0.877 1.00 31.02 168 PHE A O 1
ATOM 1244 N N . SER A 1 169 ? -20.308 11.477 -1.524 1.00 29.53 169 SER A N 1
ATOM 1245 C CA . SER A 1 169 ? -20.899 11.362 -0.188 1.00 29.53 169 SER A CA 1
ATOM 1246 C C . SER A 1 169 ? -20.558 9.992 0.388 1.00 29.53 169 SER A C 1
ATOM 1248 O O . SER A 1 169 ? -20.610 9.006 -0.347 1.00 29.53 169 SER A O 1
ATOM 1250 N N . ALA A 1 170 ? -20.313 9.913 1.701 1.00 35.50 170 ALA A N 1
ATOM 1251 C CA . ALA A 1 170 ? -20.381 8.651 2.427 1.00 35.50 170 ALA A CA 1
ATOM 1252 C C . ALA A 1 170 ? -21.698 7.957 2.048 1.00 35.50 170 ALA A C 1
ATOM 1254 O O . ALA A 1 170 ? -22.789 8.506 2.246 1.00 35.50 170 ALA A O 1
ATOM 1255 N N . SER A 1 171 ? -21.607 6.799 1.402 1.00 37.22 171 SER A N 1
ATOM 1256 C CA . SER A 1 171 ? -22.780 5.998 1.102 1.00 37.22 171 SER A CA 1
ATOM 1257 C C . SER A 1 171 ? -23.247 5.398 2.420 1.00 37.22 171 SER A C 1
ATOM 1259 O O . SER A 1 171 ? -22.573 4.526 2.968 1.00 37.22 171 SER A O 1
ATOM 1261 N N . LYS A 1 172 ? -24.387 5.869 2.944 1.00 32.66 172 LYS A N 1
ATOM 1262 C CA . LYS A 1 172 ? -25.096 5.151 4.008 1.00 32.66 172 LYS A CA 1
ATOM 1263 C C . LYS A 1 172 ? -25.266 3.710 3.541 1.00 32.66 172 LYS A C 1
ATOM 1265 O O . LYS A 1 172 ? -25.940 3.474 2.536 1.00 32.66 172 LYS A O 1
ATOM 1270 N N . ALA A 1 173 ? -24.644 2.770 4.248 1.00 37.00 173 ALA A N 1
ATOM 1271 C CA . ALA A 1 173 ? -24.958 1.365 4.071 1.00 37.00 173 ALA A CA 1
ATOM 1272 C C . ALA A 1 173 ? -26.478 1.208 4.264 1.00 37.00 173 ALA A C 1
ATOM 1274 O O . ALA A 1 173 ? -27.040 1.840 5.170 1.00 37.00 173 ALA A O 1
ATOM 1275 N N . PRO A 1 174 ? -27.181 0.435 3.420 1.00 28.06 174 PRO A N 1
ATOM 1276 C CA . PRO A 1 174 ? -28.588 0.180 3.655 1.00 28.06 174 PRO A CA 1
ATOM 1277 C C . PRO A 1 174 ? -28.713 -0.487 5.026 1.00 28.06 174 PRO A C 1
ATOM 1279 O O . PRO A 1 174 ? -28.137 -1.549 5.259 1.00 28.06 174 PRO A O 1
ATOM 1282 N N . MET A 1 175 ? -29.467 0.128 5.938 1.00 29.83 175 MET A N 1
ATOM 1283 C CA . MET A 1 175 ? -29.995 -0.607 7.082 1.00 29.83 175 MET A CA 1
ATOM 1284 C C . MET A 1 175 ? -30.788 -1.802 6.539 1.00 29.83 175 MET A C 1
ATOM 1286 O O . MET A 1 175 ? -31.704 -1.623 5.734 1.00 29.83 175 MET A O 1
ATOM 1290 N N . LEU A 1 176 ? -30.360 -2.994 6.964 1.00 42.06 176 LEU A N 1
ATOM 1291 C CA . LEU A 1 176 ? -31.003 -4.307 6.874 1.00 42.06 176 LEU A CA 1
ATOM 1292 C C . LEU A 1 176 ? -32.308 -4.350 6.056 1.00 42.06 176 LEU A C 1
ATOM 1294 O O . LEU A 1 176 ? -33.373 -4.036 6.581 1.00 42.06 176 LEU A O 1
ATOM 1298 N N . SER A 1 177 ? -32.250 -4.804 4.798 1.00 28.94 177 SER A N 1
ATOM 1299 C CA . SER A 1 177 ? -33.423 -5.418 4.129 1.00 28.94 177 SER A CA 1
ATOM 1300 C C . SER A 1 177 ? -33.159 -6.115 2.784 1.00 28.94 177 SER A C 1
ATOM 1302 O O . SER A 1 177 ? -34.096 -6.677 2.221 1.00 28.94 177 SER A O 1
ATOM 1304 N N . GLN A 1 178 ? -31.930 -6.166 2.260 1.00 32.12 178 GLN A N 1
ATOM 1305 C CA . GLN A 1 178 ? -31.617 -6.985 1.078 1.00 32.12 178 GLN A CA 1
ATOM 1306 C C . GLN A 1 178 ? -30.599 -8.061 1.449 1.00 32.12 178 GLN A C 1
ATOM 1308 O O . GLN A 1 178 ? -29.597 -7.764 2.090 1.00 32.12 178 GLN A O 1
ATOM 1313 N N . GLY A 1 179 ? -30.953 -9.313 1.138 1.00 36.75 179 GLY A N 1
ATOM 1314 C CA . GLY A 1 179 ? -30.371 -10.536 1.690 1.00 36.75 179 GLY A CA 1
ATOM 1315 C C . GLY A 1 179 ? -28.851 -10.515 1.770 1.00 36.75 179 GLY A C 1
ATOM 1316 O O . GLY A 1 179 ? -28.173 -10.262 0.778 1.00 36.75 179 GLY A O 1
ATOM 1317 N N . VAL A 1 180 ? -28.330 -10.790 2.965 1.00 46.94 180 VAL A N 1
ATOM 1318 C CA . VAL A 1 180 ? -26.895 -10.953 3.173 1.00 46.94 180 VAL A CA 1
ATOM 1319 C C . VAL A 1 180 ? -26.444 -12.140 2.326 1.00 46.94 180 VAL A C 1
ATOM 1321 O O . VAL A 1 180 ? -26.954 -13.248 2.494 1.00 46.94 180 VAL A O 1
ATOM 1324 N N . SER A 1 181 ? -25.528 -11.905 1.384 1.00 54.72 181 SER A N 1
ATOM 1325 C CA . SER A 1 181 ? -24.849 -12.994 0.682 1.00 54.72 181 SER A CA 1
ATOM 1326 C C . SER A 1 181 ? -24.117 -13.825 1.730 1.00 54.72 181 SER A C 1
ATOM 1328 O O . SER A 1 181 ? -23.228 -13.309 2.403 1.00 54.72 181 SER A O 1
ATOM 1330 N N . THR A 1 182 ? -24.504 -15.088 1.904 1.00 65.06 182 THR A N 1
ATOM 1331 C CA . THR A 1 182 ? -23.906 -15.967 2.922 1.00 65.06 182 THR A CA 1
ATOM 1332 C C . THR A 1 182 ? -22.517 -16.477 2.525 1.00 65.06 182 THR A C 1
ATOM 1334 O O . THR A 1 182 ? -21.807 -17.021 3.367 1.00 65.06 182 THR A O 1
ATOM 1337 N N . GLY A 1 183 ? -22.106 -16.257 1.269 1.00 84.94 183 GLY A N 1
ATOM 1338 C CA . GLY A 1 183 ? -20.810 -16.658 0.720 1.00 84.94 183 GLY A CA 1
ATOM 1339 C C . GLY A 1 183 ? -19.968 -15.497 0.181 1.00 84.94 183 GLY A C 1
ATOM 1340 O O . GLY A 1 183 ? -20.267 -14.318 0.381 1.00 84.94 183 GLY A O 1
ATOM 1341 N N . VAL A 1 184 ? -18.895 -15.850 -0.528 1.00 95.06 184 VAL A N 1
ATOM 1342 C CA . VAL A 1 184 ? -17.935 -14.897 -1.112 1.00 95.06 184 VAL A CA 1
ATOM 1343 C C . VAL A 1 184 ? -18.428 -14.300 -2.435 1.00 95.06 184 VAL A C 1
ATOM 1345 O O . VAL A 1 184 ? -19.156 -14.942 -3.191 1.00 95.06 184 VAL A O 1
ATOM 1348 N N . ILE A 1 185 ? -17.970 -13.088 -2.745 1.00 96.19 185 ILE A N 1
ATOM 1349 C CA . ILE A 1 185 ? -18.156 -12.418 -4.038 1.00 96.19 185 ILE A CA 1
ATOM 1350 C C . ILE A 1 185 ? -16.895 -12.637 -4.883 1.00 96.19 185 ILE A C 1
ATOM 1352 O O . ILE A 1 185 ? -15.774 -12.485 -4.390 1.00 96.19 185 ILE A O 1
ATOM 1356 N N . LEU A 1 186 ? -17.053 -12.999 -6.157 1.00 95.19 186 LEU A N 1
ATOM 1357 C CA . LEU A 1 186 ? -15.918 -13.091 -7.078 1.00 95.19 186 LEU A CA 1
ATOM 1358 C C . LEU A 1 186 ? -15.342 -11.699 -7.333 1.00 95.19 186 LEU A C 1
ATOM 1360 O O . LEU A 1 186 ? -16.085 -10.731 -7.448 1.00 95.19 186 LEU A O 1
ATOM 1364 N N . LEU A 1 187 ? -14.020 -11.584 -7.483 1.00 93.75 187 LEU A N 1
ATOM 1365 C CA . LEU A 1 187 ? -13.382 -10.275 -7.657 1.00 93.75 187 LEU A CA 1
ATOM 1366 C C . LEU A 1 187 ? -13.929 -9.490 -8.863 1.00 93.75 187 LEU A C 1
ATOM 1368 O O . LEU A 1 187 ? -14.036 -8.272 -8.794 1.00 93.75 187 LEU A O 1
ATOM 1372 N N . ALA A 1 188 ? -14.320 -10.176 -9.941 1.00 91.19 188 ALA A N 1
ATOM 1373 C CA . ALA A 1 188 ? -14.929 -9.552 -11.119 1.00 91.19 188 ALA A CA 1
ATOM 1374 C C . ALA A 1 188 ? -16.293 -8.890 -10.837 1.00 91.19 188 ALA A C 1
ATOM 1376 O O . ALA A 1 188 ? -16.658 -7.941 -11.528 1.00 91.19 188 ALA A O 1
ATOM 1377 N N . ASP A 1 189 ? -17.006 -9.367 -9.814 1.00 93.88 189 ASP A N 1
ATOM 1378 C CA . ASP A 1 189 ? -18.330 -8.890 -9.407 1.00 93.88 189 ASP A CA 1
ATOM 1379 C C . ASP A 1 189 ? -18.257 -7.941 -8.195 1.00 93.88 189 ASP A C 1
ATOM 1381 O O . ASP A 1 189 ? -19.286 -7.501 -7.688 1.00 93.88 189 ASP A O 1
ATOM 1385 N N . ALA A 1 190 ? -17.053 -7.629 -7.702 1.00 94.12 190 ALA A N 1
ATOM 1386 C CA . ALA A 1 190 ? -16.871 -6.765 -6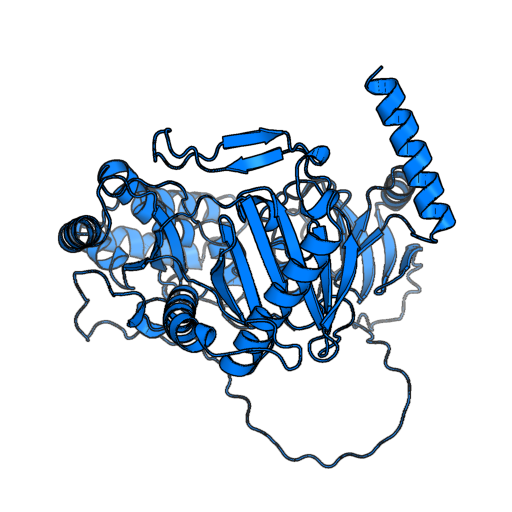.544 1.00 94.12 190 ALA A CA 1
ATOM 1387 C C . ALA A 1 190 ? -17.262 -5.313 -6.859 1.00 94.12 190 ALA A C 1
ATOM 1389 O O . ALA A 1 190 ? -16.734 -4.692 -7.787 1.00 94.12 190 ALA A O 1
ATOM 1390 N N . ASP A 1 191 ? -18.128 -4.738 -6.026 1.00 94.00 191 ASP A N 1
ATOM 1391 C CA . ASP A 1 191 ? -18.529 -3.337 -6.106 1.00 94.00 191 ASP A CA 1
ATOM 1392 C C . ASP A 1 191 ? -18.341 -2.602 -4.770 1.00 94.00 191 ASP A C 1
ATOM 1394 O O . ASP A 1 191 ? -18.196 -3.198 -3.703 1.00 94.00 191 ASP A O 1
ATOM 1398 N N . ALA A 1 192 ? -18.304 -1.270 -4.819 1.00 92.31 192 ALA A N 1
ATOM 1399 C CA . ALA A 1 192 ? -17.984 -0.469 -3.640 1.00 92.31 192 ALA A CA 1
ATOM 1400 C C . ALA A 1 192 ? -19.052 -0.563 -2.534 1.00 92.31 192 ALA A C 1
ATOM 1402 O O . ALA A 1 192 ? -18.724 -0.374 -1.363 1.00 92.31 192 ALA A O 1
ATOM 1403 N N . MET A 1 193 ? -20.303 -0.869 -2.888 1.00 92.12 193 MET A N 1
ATOM 1404 C CA . MET A 1 193 ? -21.428 -0.946 -1.956 1.00 92.12 193 MET A CA 1
ATOM 1405 C C . MET A 1 193 ? -21.449 -2.256 -1.174 1.00 92.12 193 MET A C 1
ATOM 1407 O O . MET A 1 193 ? -21.959 -2.267 -0.056 1.00 92.12 193 MET A O 1
ATOM 1411 N N . THR A 1 194 ? -20.902 -3.341 -1.729 1.00 93.81 194 THR A N 1
ATOM 1412 C CA . THR A 1 194 ? -20.834 -4.657 -1.068 1.00 93.81 194 THR A CA 1
ATOM 1413 C C . THR A 1 194 ? -19.450 -5.002 -0.529 1.00 93.81 194 THR A C 1
ATOM 1415 O O . THR A 1 194 ? -19.328 -5.823 0.381 1.00 93.81 194 THR A O 1
ATOM 1418 N N . SER A 1 195 ? -18.405 -4.423 -1.119 1.00 94.44 195 SER A N 1
ATOM 1419 C CA . SER A 1 195 ? -17.027 -4.905 -0.989 1.00 94.44 195 SER A CA 1
ATOM 1420 C C . SER A 1 195 ? -16.020 -3.811 -0.632 1.00 94.44 195 SER A C 1
ATOM 1422 O O . SER A 1 195 ? -14.857 -4.123 -0.383 1.00 94.44 195 SER A O 1
ATOM 1424 N N . GLY A 1 196 ? -16.434 -2.544 -0.596 1.00 92.81 196 GLY A N 1
ATOM 1425 C CA . GLY A 1 196 ? -15.544 -1.406 -0.378 1.00 92.81 196 GLY A CA 1
ATOM 1426 C C . GLY A 1 196 ? -14.760 -1.007 -1.630 1.00 92.81 196 GLY A C 1
ATOM 1427 O O . GLY A 1 196 ? -14.679 -1.744 -2.617 1.00 92.81 196 GLY A O 1
ATOM 1428 N N . ALA A 1 197 ? -14.203 0.204 -1.603 1.00 90.50 197 ALA A N 1
ATOM 1429 C CA . ALA A 1 197 ? -13.589 0.827 -2.774 1.00 90.50 197 ALA A CA 1
ATOM 1430 C C . ALA A 1 197 ? -12.336 0.079 -3.258 1.00 90.50 197 ALA A C 1
ATOM 1432 O O . ALA A 1 197 ? -12.182 -0.123 -4.464 1.00 90.50 197 ALA A O 1
ATOM 1433 N N . LYS A 1 198 ? -11.495 -0.414 -2.337 1.00 92.31 198 LYS A N 1
ATOM 1434 C CA . LYS A 1 198 ? -10.275 -1.160 -2.676 1.00 92.31 198 LYS A CA 1
ATOM 1435 C C . LYS A 1 198 ? -10.586 -2.444 -3.449 1.00 92.31 198 LYS A C 1
ATOM 1437 O O . LYS A 1 198 ? -10.050 -2.654 -4.535 1.00 92.31 198 LYS A O 1
ATOM 1442 N N . ALA A 1 199 ? -11.484 -3.285 -2.936 1.00 95.31 199 ALA A N 1
ATOM 1443 C CA . ALA A 1 199 ? -11.867 -4.521 -3.617 1.00 95.31 199 ALA A CA 1
ATOM 1444 C C . ALA A 1 199 ? -12.542 -4.259 -4.974 1.00 95.31 199 ALA A C 1
ATOM 1446 O O . ALA A 1 199 ? -12.223 -4.929 -5.957 1.00 95.31 199 ALA A O 1
ATOM 1447 N N . ALA A 1 200 ? -13.410 -3.245 -5.057 1.00 94.94 200 ALA A N 1
ATOM 1448 C CA . ALA A 1 200 ? -14.044 -2.840 -6.311 1.00 94.94 200 ALA A CA 1
ATOM 1449 C C . ALA A 1 200 ? -13.021 -2.348 -7.354 1.00 94.94 200 ALA A C 1
ATOM 1451 O O . ALA A 1 200 ? -13.118 -2.670 -8.542 1.00 94.94 200 ALA A O 1
ATOM 1452 N N . ALA A 1 201 ? -12.006 -1.594 -6.921 1.00 94.44 201 ALA A N 1
ATOM 1453 C CA . ALA A 1 201 ? -10.910 -1.156 -7.779 1.00 94.44 201 ALA A CA 1
ATOM 1454 C C . ALA A 1 201 ? -10.084 -2.347 -8.293 1.00 94.44 201 ALA A C 1
ATOM 1456 O O . ALA A 1 201 ? -9.769 -2.396 -9.483 1.00 94.44 201 ALA A O 1
ATOM 1457 N N . CYS A 1 202 ? -9.810 -3.345 -7.447 1.00 96.00 202 CYS A N 1
ATOM 1458 C CA . CYS A 1 202 ? -9.149 -4.587 -7.858 1.00 96.00 202 CYS A CA 1
ATOM 1459 C C . CYS A 1 202 ? -9.989 -5.400 -8.862 1.00 96.00 202 CYS A C 1
ATOM 1461 O O . CYS A 1 202 ? -9.443 -5.908 -9.843 1.00 96.00 202 CYS A O 1
ATOM 1463 N N . GLY A 1 203 ? -11.314 -5.458 -8.694 1.00 95.62 203 GLY A N 1
ATOM 1464 C CA . GLY A 1 203 ? -12.232 -6.043 -9.683 1.00 95.62 203 GLY A CA 1
ATOM 1465 C C . GLY A 1 203 ? -12.177 -5.349 -11.041 1.00 95.62 203 GLY A C 1
ATOM 1466 O O . GLY A 1 203 ? -12.075 -5.987 -12.096 1.00 95.62 203 GLY A O 1
ATOM 1467 N N . ARG A 1 204 ? -12.135 -4.013 -11.028 1.00 95.81 204 ARG A N 1
ATOM 1468 C CA . ARG A 1 204 ? -11.922 -3.216 -12.243 1.00 95.81 204 ARG A CA 1
ATOM 1469 C C . ARG A 1 204 ? -10.551 -3.455 -12.865 1.00 95.81 204 ARG A C 1
ATOM 1471 O O . ARG A 1 204 ? -10.485 -3.601 -14.084 1.00 95.81 204 ARG A O 1
ATOM 1478 N N . LEU A 1 205 ? -9.480 -3.540 -12.074 1.00 96.81 205 LEU A N 1
ATOM 1479 C CA . LEU A 1 205 ? -8.147 -3.891 -12.573 1.00 96.81 205 LEU A CA 1
ATOM 1480 C C . LEU A 1 205 ? -8.161 -5.244 -13.290 1.00 96.81 205 LEU A C 1
ATOM 1482 O O . LEU A 1 205 ? -7.617 -5.338 -14.388 1.00 96.81 205 LEU A O 1
ATOM 1486 N N . ALA A 1 206 ? -8.816 -6.261 -12.722 1.00 95.00 206 ALA A N 1
ATOM 1487 C CA . ALA A 1 206 ? -8.921 -7.587 -13.334 1.00 95.00 206 ALA A CA 1
ATOM 1488 C C . ALA A 1 206 ? -9.672 -7.558 -14.679 1.00 95.00 206 ALA A C 1
ATOM 1490 O O . ALA A 1 206 ? -9.329 -8.282 -15.609 1.00 95.00 206 ALA A O 1
ATOM 1491 N N . SER A 1 207 ? -10.663 -6.676 -14.824 1.00 94.25 207 SER A N 1
ATOM 1492 C CA . SER A 1 207 ? -11.335 -6.452 -16.113 1.00 94.25 207 SER A CA 1
ATOM 1493 C C . SER A 1 207 ? -10.442 -5.706 -17.114 1.00 94.25 207 SER A C 1
ATOM 1495 O O . SER A 1 207 ? -10.478 -5.964 -18.319 1.00 94.25 207 SER A O 1
ATOM 1497 N N . LEU A 1 208 ? -9.637 -4.757 -16.626 1.00 96.12 208 LEU A N 1
ATOM 1498 C CA . LEU A 1 208 ? -8.738 -3.946 -17.446 1.00 96.12 208 LEU A CA 1
ATOM 1499 C C . LEU A 1 208 ? -7.495 -4.714 -17.915 1.00 96.12 208 LEU A C 1
ATOM 1501 O O . LEU A 1 208 ? -7.010 -4.438 -19.013 1.00 96.12 208 LEU A O 1
ATOM 1505 N N . SER A 1 209 ? -6.999 -5.682 -17.144 1.00 96.00 209 SER A N 1
ATOM 1506 C CA . SER A 1 209 ? -5.851 -6.509 -17.536 1.00 96.00 209 SER A CA 1
ATOM 1507 C C . SER A 1 209 ? -6.139 -7.292 -18.821 1.00 96.00 209 SER A C 1
ATOM 1509 O O . SER A 1 209 ? -5.324 -7.261 -19.742 1.00 96.00 209 SER A O 1
ATOM 1511 N N . ALA A 1 210 ? -7.343 -7.857 -18.963 1.00 92.69 210 ALA A N 1
ATOM 1512 C CA . ALA A 1 210 ? -7.759 -8.607 -20.153 1.00 92.69 210 ALA A CA 1
ATOM 1513 C C . ALA A 1 210 ? -7.739 -7.774 -21.451 1.00 92.69 210 ALA A C 1
ATOM 1515 O O . ALA A 1 210 ? -7.469 -8.293 -22.533 1.00 92.69 210 ALA A O 1
ATOM 1516 N N . VAL A 1 211 ? -8.017 -6.468 -21.370 1.00 94.06 211 VAL A N 1
ATOM 1517 C CA . VAL A 1 211 ? -7.943 -5.572 -22.540 1.00 94.06 211 VAL A CA 1
ATOM 1518 C C . VAL A 1 211 ? -6.552 -4.962 -22.729 1.00 94.06 211 VAL A C 1
ATOM 1520 O O . VAL A 1 211 ? -6.237 -4.521 -23.834 1.00 94.06 211 VAL A O 1
ATOM 1523 N N . SER A 1 212 ? -5.718 -4.948 -21.684 1.00 94.12 212 SER A N 1
ATOM 1524 C CA . SER A 1 212 ? -4.382 -4.339 -21.695 1.00 94.12 212 SER A CA 1
ATOM 1525 C C . SER A 1 212 ? -3.396 -5.046 -22.632 1.00 94.12 212 SER A C 1
ATOM 1527 O O . SER A 1 212 ? -2.513 -4.399 -23.189 1.00 94.12 212 SER A O 1
ATOM 1529 N N . GLU A 1 213 ? -3.591 -6.345 -22.892 1.00 91.25 213 GLU A N 1
ATOM 1530 C CA . GLU A 1 213 ? -2.739 -7.158 -23.778 1.00 91.25 213 GLU A CA 1
ATOM 1531 C C . GLU A 1 213 ? -2.644 -6.619 -25.210 1.00 91.25 213 GLU A C 1
ATOM 1533 O O . GLU A 1 213 ? -1.657 -6.845 -25.907 1.00 91.25 213 GLU A O 1
ATOM 1538 N N . LYS A 1 214 ? -3.678 -5.903 -25.662 1.00 92.44 214 LYS A N 1
ATOM 1539 C CA . LYS A 1 214 ? -3.768 -5.349 -27.021 1.00 92.44 214 LYS A CA 1
ATOM 1540 C C . LYS A 1 214 ? -3.412 -3.866 -27.080 1.00 92.44 214 LYS A C 1
ATOM 1542 O O . LYS A 1 214 ? -3.576 -3.242 -28.128 1.00 92.44 214 LYS A O 1
ATOM 1547 N N . VAL A 1 215 ? -2.980 -3.284 -25.964 1.00 94.31 215 VAL A N 1
ATOM 1548 C CA . VAL A 1 215 ? -2.692 -1.856 -25.849 1.00 94.31 215 VAL A CA 1
ATOM 1549 C C . VAL A 1 215 ? -1.188 -1.640 -25.838 1.00 94.31 215 VAL A C 1
ATOM 1551 O O . VAL A 1 215 ? -0.457 -2.234 -25.048 1.00 94.31 215 VAL A O 1
ATOM 1554 N N . TYR A 1 216 ? -0.743 -0.739 -26.706 1.00 95.00 216 TYR A N 1
ATOM 1555 C CA . TYR A 1 216 ? 0.646 -0.330 -26.831 1.00 95.00 216 TYR A CA 1
ATOM 1556 C C . TYR A 1 216 ? 0.725 1.192 -26.777 1.00 95.00 216 TYR A C 1
ATOM 1558 O O . TYR A 1 216 ? -0.201 1.881 -27.211 1.00 95.00 216 TYR A O 1
ATOM 1566 N N . SER A 1 217 ? 1.825 1.711 -26.243 1.00 92.00 217 SER A N 1
ATOM 1567 C CA . SER A 1 217 ? 2.166 3.123 -26.384 1.00 92.00 217 SER A CA 1
ATOM 1568 C C . SER A 1 217 ? 2.545 3.452 -27.830 1.00 92.00 217 SER A C 1
ATOM 1570 O O . SER A 1 217 ? 2.826 2.558 -28.632 1.00 92.00 217 SER A O 1
ATOM 1572 N N . ASP A 1 218 ? 2.639 4.744 -28.148 1.00 88.19 218 ASP A N 1
ATOM 1573 C CA . ASP A 1 218 ? 3.083 5.219 -29.468 1.00 88.19 218 ASP A CA 1
ATOM 1574 C C . ASP A 1 218 ? 4.507 4.744 -29.819 1.00 88.19 218 ASP A C 1
ATOM 1576 O O . ASP A 1 218 ? 4.870 4.649 -30.988 1.00 88.19 218 ASP A O 1
ATOM 1580 N N . GLN A 1 219 ? 5.298 4.384 -28.803 1.00 88.75 219 GLN A N 1
ATOM 1581 C CA . GLN A 1 219 ? 6.643 3.818 -28.943 1.00 88.75 219 GLN A CA 1
ATOM 1582 C C . GLN A 1 219 ? 6.643 2.281 -29.064 1.00 88.75 219 GLN A C 1
ATOM 1584 O O . GLN A 1 219 ? 7.700 1.654 -29.009 1.00 88.75 219 GLN A O 1
ATOM 1589 N N . GLY A 1 220 ? 5.471 1.648 -29.189 1.00 93.06 220 GLY A N 1
ATOM 1590 C CA . GLY A 1 220 ? 5.326 0.196 -29.319 1.00 93.06 220 GLY A CA 1
ATOM 1591 C C . GLY A 1 220 ? 5.570 -0.584 -28.024 1.00 93.06 220 GLY A C 1
ATOM 1592 O O . GLY A 1 220 ? 5.803 -1.791 -28.071 1.00 93.06 220 GLY A O 1
ATOM 1593 N N . VAL A 1 221 ? 5.529 0.076 -26.862 1.00 95.62 221 VAL A N 1
ATOM 1594 C CA . VAL A 1 221 ? 5.722 -0.579 -25.560 1.00 95.62 221 VAL A CA 1
ATOM 1595 C C . VAL A 1 221 ? 4.373 -1.103 -25.059 1.00 95.62 221 VAL A C 1
ATOM 1597 O O . VAL A 1 221 ? 3.419 -0.326 -25.010 1.00 95.62 221 VAL A O 1
ATOM 1600 N N . PRO A 1 222 ? 4.254 -2.392 -24.694 1.00 95.12 222 PRO A N 1
ATOM 1601 C CA . PRO A 1 222 ? 2.988 -2.951 -24.237 1.00 95.12 222 PRO A CA 1
ATOM 1602 C C . PRO A 1 222 ? 2.574 -2.361 -22.886 1.00 95.12 222 PRO A C 1
ATOM 1604 O O . PRO A 1 222 ? 3.397 -2.220 -21.979 1.00 95.12 222 PRO A O 1
ATOM 1607 N N . ALA A 1 223 ? 1.279 -2.089 -22.741 1.00 95.69 223 ALA A N 1
ATOM 1608 C CA . ALA A 1 223 ? 0.644 -1.732 -21.473 1.00 95.69 223 ALA A CA 1
ATOM 1609 C C . ALA A 1 223 ? 0.080 -2.963 -20.740 1.00 95.69 223 ALA A C 1
ATOM 1611 O O . ALA A 1 223 ? -0.740 -2.814 -19.840 1.00 95.69 223 ALA A O 1
ATOM 1612 N N . SER A 1 224 ? 0.492 -4.172 -21.137 1.00 96.69 224 SER A N 1
ATOM 1613 C CA . SER A 1 224 ? 0.014 -5.432 -20.573 1.00 96.69 224 SER A CA 1
ATOM 1614 C C . SER A 1 224 ? 0.439 -5.593 -19.113 1.00 96.69 224 SER A C 1
ATOM 1616 O O . SER A 1 224 ? 1.636 -5.526 -18.804 1.00 96.69 224 SER A O 1
ATOM 1618 N N . PHE A 1 225 ? -0.523 -5.884 -18.247 1.00 97.75 225 PHE A N 1
ATOM 1619 C CA . PHE A 1 225 ? -0.302 -6.253 -16.851 1.00 97.75 225 PHE A CA 1
ATOM 1620 C C . PHE A 1 225 ? -1.267 -7.370 -16.443 1.00 97.75 225 PHE A C 1
ATOM 1622 O O . PHE A 1 225 ? -2.275 -7.607 -17.107 1.00 97.75 225 PHE A O 1
ATOM 1629 N N . LEU A 1 226 ? -0.957 -8.039 -15.339 1.00 97.88 226 LEU A N 1
ATOM 1630 C CA . LEU A 1 226 ? -1.766 -9.084 -14.722 1.00 97.88 226 LEU A CA 1
ATOM 1631 C C . LEU A 1 226 ? -2.312 -8.608 -13.372 1.00 97.88 226 LEU A C 1
ATOM 1633 O O . LEU A 1 226 ? -1.860 -7.607 -12.820 1.00 97.88 226 LEU A O 1
ATOM 1637 N N . VAL A 1 227 ? -3.295 -9.326 -12.835 1.00 96.88 227 VAL A N 1
ATOM 1638 C CA . VAL A 1 227 ? -3.878 -9.063 -11.512 1.00 96.88 227 VAL A CA 1
ATOM 1639 C C . VAL A 1 227 ? -3.951 -10.393 -10.766 1.00 96.88 227 VAL A C 1
ATOM 1641 O O . VAL A 1 227 ? -4.349 -11.382 -11.389 1.00 96.88 227 VAL A O 1
ATOM 1644 N N . PRO A 1 228 ? -3.561 -10.456 -9.480 1.00 95.88 228 PRO A N 1
ATOM 1645 C CA . PRO A 1 228 ? -3.683 -11.681 -8.694 1.00 95.88 228 PRO A CA 1
ATOM 1646 C C . PRO A 1 228 ? -5.133 -12.169 -8.641 1.00 95.88 228 PRO A C 1
ATOM 1648 O O . PRO A 1 228 ? -6.062 -11.360 -8.532 1.00 95.88 228 PRO A O 1
ATOM 1651 N N . ALA A 1 229 ? -5.329 -13.488 -8.668 1.00 94.81 229 ALA A N 1
ATOM 1652 C CA . ALA A 1 229 ? -6.647 -14.065 -8.437 1.00 94.81 229 ALA A CA 1
ATOM 1653 C C . ALA A 1 229 ? -7.156 -13.666 -7.043 1.00 94.81 229 ALA A C 1
ATOM 1655 O O . ALA A 1 229 ? -6.378 -13.565 -6.093 1.00 94.81 229 ALA A O 1
ATOM 1656 N N . GLY A 1 230 ? -8.460 -13.434 -6.906 1.00 96.12 230 GLY A N 1
ATOM 1657 C CA . GLY A 1 230 ? -9.022 -12.982 -5.642 1.00 96.12 230 GLY A CA 1
ATOM 1658 C C . GLY A 1 230 ? -10.525 -13.172 -5.523 1.00 96.12 230 GLY A C 1
ATOM 1659 O O . GLY A 1 230 ? -11.228 -13.411 -6.508 1.00 96.12 230 GLY A O 1
ATOM 1660 N N . VAL A 1 231 ? -11.006 -13.030 -4.293 1.00 97.06 231 VAL A N 1
ATOM 1661 C CA . VAL A 1 231 ? -12.421 -13.012 -3.906 1.00 97.06 231 VAL A CA 1
ATOM 1662 C C . VAL A 1 231 ? -12.624 -12.037 -2.754 1.00 97.06 231 VAL A C 1
ATOM 1664 O O . VAL A 1 231 ? -11.666 -11.606 -2.111 1.00 97.06 231 VAL A O 1
ATOM 1667 N N . VAL A 1 232 ? -13.876 -11.706 -2.466 1.00 98.06 232 VAL A N 1
ATOM 1668 C CA . VAL A 1 232 ? -14.232 -10.794 -1.383 1.00 98.06 232 VAL A CA 1
ATOM 1669 C C . VAL A 1 232 ? -15.194 -11.461 -0.413 1.00 98.06 232 VAL A C 1
ATOM 1671 O O . VAL A 1 232 ? -16.214 -12.014 -0.815 1.00 98.06 232 VAL A O 1
ATOM 1674 N N . ILE A 1 233 ? -14.897 -11.350 0.877 1.00 97.88 233 ILE A N 1
ATOM 1675 C CA . ILE A 1 233 ? -15.862 -11.566 1.952 1.00 97.88 233 ILE A CA 1
ATOM 1676 C C . ILE A 1 233 ? -16.619 -10.240 2.142 1.00 97.88 233 ILE A C 1
ATOM 1678 O O . ILE A 1 233 ? -15.990 -9.244 2.518 1.00 97.88 233 ILE A O 1
ATOM 1682 N N . PRO A 1 234 ? -17.926 -10.181 1.838 1.00 97.19 234 PRO A N 1
ATOM 1683 C CA . PRO A 1 234 ? -18.657 -8.921 1.729 1.00 97.19 234 PRO A CA 1
ATOM 1684 C C . PRO A 1 234 ? -18.935 -8.257 3.082 1.00 97.19 234 PRO A C 1
ATOM 1686 O O . PRO A 1 234 ? -18.836 -8.886 4.143 1.00 97.19 234 PRO A O 1
ATOM 1689 N N . PHE A 1 235 ? -19.361 -6.991 3.038 1.00 96.25 235 PHE A N 1
ATOM 1690 C CA . PHE A 1 235 ? -19.969 -6.322 4.188 1.00 96.25 235 PHE A CA 1
ATOM 1691 C C . PHE A 1 235 ? -21.131 -7.150 4.758 1.00 96.25 235 PHE A C 1
ATOM 1693 O O . PHE A 1 235 ? -21.822 -7.865 4.036 1.00 96.25 235 PHE A O 1
ATOM 1700 N N . GLY A 1 236 ? -21.349 -7.058 6.071 1.00 95.00 236 GLY A N 1
ATOM 1701 C CA . GLY A 1 236 ? -22.346 -7.868 6.776 1.00 95.00 236 GLY A CA 1
ATOM 1702 C C . GLY A 1 236 ? -21.796 -9.193 7.309 1.00 95.00 236 GLY A C 1
ATOM 1703 O O . GLY A 1 236 ? -22.337 -9.716 8.277 1.00 95.00 236 GLY A O 1
ATOM 1704 N N . SER A 1 237 ? -20.690 -9.712 6.762 1.00 96.56 237 SER A N 1
ATOM 1705 C CA . SER A 1 237 ? -20.125 -11.002 7.195 1.00 96.56 237 SER A CA 1
ATOM 1706 C C . SER A 1 237 ? -19.660 -10.993 8.657 1.00 96.56 237 SER A C 1
ATOM 1708 O O . SER A 1 237 ? -19.904 -11.948 9.390 1.00 96.56 237 SER A O 1
ATOM 1710 N N . MET A 1 238 ? -19.044 -9.895 9.113 1.00 96.50 238 MET A N 1
ATOM 1711 C CA . MET A 1 238 ? -18.660 -9.723 10.522 1.00 96.50 238 MET A CA 1
ATOM 1712 C C . MET A 1 238 ? -19.897 -9.649 11.429 1.00 96.50 238 MET A C 1
ATOM 1714 O O . MET A 1 238 ? -19.916 -10.234 12.509 1.00 96.50 238 MET A O 1
ATOM 1718 N N . GLN A 1 239 ? -20.943 -8.944 10.990 1.00 94.94 239 GLN A N 1
ATOM 1719 C CA . GLN A 1 239 ? -22.199 -8.810 11.726 1.00 94.94 239 GLN A CA 1
ATOM 1720 C C . GLN A 1 239 ? -22.906 -10.162 11.870 1.00 94.94 239 GLN A C 1
ATOM 1722 O O . GLN A 1 239 ? -23.325 -10.508 12.972 1.00 94.94 239 GLN A O 1
ATOM 1727 N N . LEU A 1 240 ? -22.949 -10.970 10.807 1.00 95.06 240 LEU A N 1
ATOM 1728 C CA . LEU A 1 240 ? -23.450 -12.343 10.880 1.00 95.06 240 LEU A CA 1
ATOM 1729 C C . LEU A 1 240 ? -22.651 -13.189 11.883 1.00 95.06 240 LEU A C 1
ATOM 1731 O O . LEU A 1 240 ? -23.244 -13.909 12.685 1.00 95.06 240 LEU A O 1
ATOM 1735 N N . ALA A 1 241 ? -21.319 -13.078 11.890 1.00 95.88 241 ALA A N 1
ATOM 1736 C CA . ALA A 1 241 ? -20.479 -13.794 12.853 1.00 95.88 241 ALA A CA 1
ATOM 1737 C C . ALA A 1 241 ? -20.746 -13.354 14.310 1.00 95.88 241 ALA A C 1
ATOM 1739 O O . ALA A 1 241 ? -20.770 -14.188 15.222 1.00 95.88 241 ALA A O 1
ATOM 1740 N N . LEU A 1 242 ? -20.999 -12.058 14.537 1.00 96.12 242 LEU A N 1
ATOM 1741 C CA . LEU A 1 242 ? -21.400 -11.507 15.840 1.00 96.12 242 LEU A CA 1
ATOM 1742 C C . LEU A 1 242 ? -22.762 -12.044 16.307 1.00 96.12 242 LEU A C 1
ATOM 1744 O O . LEU A 1 242 ? -22.918 -12.365 17.489 1.00 96.12 242 LEU A O 1
ATOM 1748 N N . GLU A 1 243 ? -23.736 -12.157 15.400 1.00 94.81 243 GLU A N 1
ATOM 1749 C CA . GLU A 1 243 ? -25.061 -12.729 15.682 1.00 94.81 243 GLU A CA 1
ATOM 1750 C C . GLU A 1 243 ? -24.962 -14.216 16.040 1.00 94.81 243 GLU A C 1
ATOM 1752 O O . GLU A 1 243 ? -25.498 -14.644 17.064 1.00 94.81 243 GLU A O 1
ATOM 1757 N N . GLN A 1 244 ? -24.214 -14.994 15.251 1.00 93.12 244 GLN A N 1
ATOM 1758 C CA . GLN A 1 244 ? -23.982 -16.423 15.494 1.00 93.12 244 GLN A CA 1
ATOM 1759 C C . GLN A 1 244 ? -23.280 -16.674 16.836 1.00 93.12 244 GLN A C 1
ATOM 1761 O O . GLN A 1 244 ? -23.645 -17.597 17.567 1.00 93.12 244 GLN A O 1
ATOM 1766 N N . SER A 1 245 ? -22.330 -15.808 17.197 1.00 94.06 245 SER A N 1
ATOM 1767 C CA . SER A 1 245 ? -21.605 -15.872 18.472 1.00 94.06 245 SER A CA 1
ATOM 1768 C C . SER A 1 245 ? -22.392 -15.294 19.657 1.00 94.06 245 SER A C 1
ATOM 1770 O O . SER A 1 245 ? -21.928 -15.375 20.791 1.00 94.06 245 SER A O 1
ATOM 1772 N N . LYS A 1 246 ? -23.590 -14.728 19.424 1.00 95.44 246 LYS A N 1
ATOM 1773 C CA . LYS A 1 246 ? -24.433 -14.052 20.433 1.00 95.44 246 LYS A CA 1
ATOM 1774 C C . LYS A 1 246 ? -23.720 -12.899 21.153 1.00 95.44 246 LYS A C 1
ATOM 1776 O O . LYS A 1 246 ? -23.986 -12.627 22.322 1.00 95.44 246 LYS A O 1
ATOM 1781 N N . CYS A 1 247 ? -22.827 -12.212 20.446 1.00 95.50 247 CYS A N 1
ATOM 1782 C CA . CYS A 1 247 ? -22.024 -11.103 20.968 1.00 95.50 247 CYS A CA 1
ATOM 1783 C C . CYS A 1 247 ? -22.478 -9.728 20.453 1.00 95.50 247 CYS A C 1
ATOM 1785 O O . CYS A 1 247 ? -21.880 -8.717 20.819 1.00 95.50 247 CYS A O 1
ATOM 1787 N N . MET A 1 248 ? -23.521 -9.679 19.615 1.00 95.94 248 MET A N 1
ATOM 1788 C CA . MET A 1 248 ? -23.997 -8.446 18.978 1.00 95.94 248 MET A CA 1
ATOM 1789 C C . MET A 1 248 ? -24.362 -7.353 19.995 1.00 95.94 248 MET A C 1
ATOM 1791 O O . MET A 1 248 ? -23.915 -6.219 19.850 1.00 95.94 248 MET A O 1
ATOM 1795 N N . ASP A 1 249 ? -25.096 -7.684 21.060 1.00 96.44 249 ASP A N 1
ATOM 1796 C CA . ASP A 1 249 ? -25.509 -6.694 22.068 1.00 96.44 249 ASP A CA 1
ATOM 1797 C C . ASP A 1 249 ? -24.306 -6.091 22.812 1.00 96.44 249 ASP A C 1
ATOM 1799 O O . ASP A 1 249 ? -24.235 -4.882 23.042 1.00 96.44 249 ASP A O 1
ATOM 1803 N N . THR A 1 250 ? -23.319 -6.925 23.156 1.00 96.75 250 THR A N 1
ATOM 1804 C CA . THR A 1 250 ? -22.067 -6.480 23.785 1.00 96.75 250 THR A CA 1
ATOM 1805 C C . THR A 1 250 ? -21.271 -5.578 22.847 1.00 96.75 250 THR A C 1
ATOM 1807 O O . THR A 1 250 ? -20.788 -4.529 23.267 1.00 96.75 250 THR A O 1
ATOM 1810 N N . PHE A 1 251 ? -21.177 -5.955 21.571 1.00 96.94 251 PHE A N 1
ATO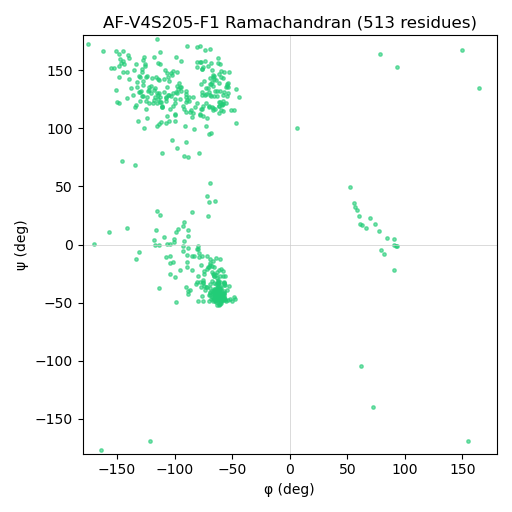M 1811 C CA . PHE A 1 251 ? -20.514 -5.160 20.544 1.00 96.94 251 PHE A CA 1
ATOM 1812 C C . PHE A 1 251 ? -21.165 -3.781 20.378 1.00 96.94 251 PHE A C 1
ATOM 1814 O O . PHE A 1 251 ? -20.468 -2.769 20.424 1.00 96.94 251 PHE A O 1
ATOM 1821 N N . VAL A 1 252 ? -22.496 -3.720 20.264 1.00 96.12 252 VAL A N 1
ATOM 1822 C CA . VAL A 1 252 ? -23.240 -2.454 20.155 1.00 96.12 252 VAL A CA 1
ATOM 1823 C C . VAL A 1 252 ? -23.035 -1.581 21.396 1.00 96.12 252 VAL A C 1
ATOM 1825 O O . VAL A 1 252 ? -22.806 -0.381 21.257 1.00 96.12 252 VAL A O 1
ATOM 1828 N N . SER A 1 253 ? -23.038 -2.171 22.594 1.00 96.75 253 SER A N 1
ATOM 1829 C CA . SER A 1 253 ? -22.768 -1.444 23.843 1.00 96.75 253 SER A CA 1
ATOM 1830 C C . SER A 1 253 ? -21.369 -0.818 23.868 1.00 96.75 253 SER A C 1
ATOM 1832 O O . SER A 1 253 ? -21.221 0.357 24.212 1.00 96.75 253 SER A O 1
ATOM 1834 N N . PHE A 1 254 ? -20.334 -1.556 23.453 1.00 96.69 254 PHE A N 1
ATOM 1835 C CA . PHE A 1 254 ? -18.984 -0.999 23.338 1.00 96.69 254 PHE A CA 1
ATOM 1836 C C . PHE A 1 254 ? -18.893 0.084 22.260 1.00 96.69 254 PHE A C 1
ATOM 1838 O O . PHE A 1 254 ? -18.245 1.106 22.488 1.00 96.69 254 PHE A O 1
ATOM 1845 N N . LEU A 1 255 ? -19.581 -0.086 21.125 1.00 95.00 255 LEU A N 1
ATOM 1846 C CA . LEU A 1 255 ? -19.666 0.947 20.089 1.00 95.00 255 LEU A CA 1
ATOM 1847 C C . LEU A 1 255 ? -20.363 2.224 20.562 1.00 95.00 255 LEU A C 1
ATOM 1849 O O . LEU A 1 255 ? -20.079 3.294 20.043 1.00 95.00 255 LEU A O 1
ATOM 1853 N N . GLU A 1 256 ? -21.282 2.153 21.517 1.00 94.75 256 GLU A N 1
ATOM 1854 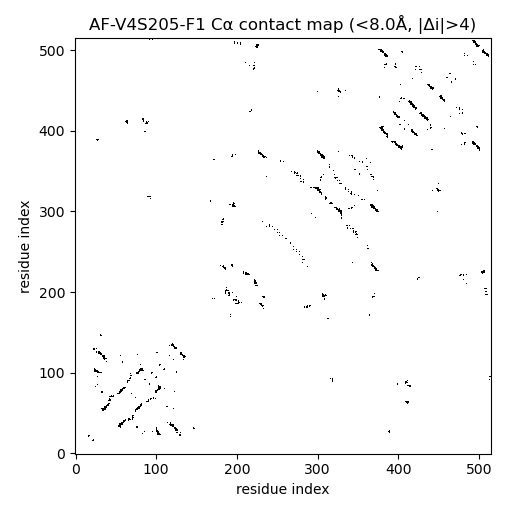C CA . GLU A 1 256 ? -21.910 3.354 22.075 1.00 94.75 256 GLU A CA 1
ATOM 1855 C C . GLU A 1 256 ? -20.980 4.084 23.035 1.00 94.75 256 GLU A C 1
ATOM 1857 O O . GLU A 1 256 ? -20.815 5.299 22.934 1.00 94.75 256 GLU A O 1
ATOM 1862 N N . GLN A 1 257 ? -20.310 3.341 23.914 1.00 95.25 257 GLN A N 1
ATOM 1863 C CA . GLN A 1 257 ? -19.347 3.902 24.864 1.00 95.25 257 GLN A CA 1
ATOM 1864 C C . GLN A 1 257 ? -18.155 4.544 24.144 1.00 95.25 257 GLN A C 1
ATOM 1866 O O . GLN A 1 257 ? -17.696 5.627 24.517 1.00 95.25 257 GLN A O 1
ATOM 1871 N N . ILE A 1 258 ? -17.685 3.915 23.063 1.00 94.75 258 ILE A N 1
ATOM 1872 C CA . ILE A 1 258 ? -16.556 4.419 22.286 1.00 94.75 258 ILE A CA 1
ATOM 1873 C C . ILE A 1 258 ? -16.896 5.669 21.469 1.00 94.75 258 ILE A C 1
ATOM 1875 O O . ILE A 1 258 ? -15.982 6.281 20.940 1.00 94.75 258 ILE A O 1
ATOM 1879 N N . GLU A 1 259 ? -18.150 6.104 21.341 1.00 92.31 259 GLU A N 1
ATOM 1880 C CA . GLU A 1 259 ? -18.437 7.403 20.706 1.00 92.31 259 GLU A CA 1
ATOM 1881 C C . GLU A 1 259 ? -18.163 8.566 21.663 1.00 92.31 259 GLU A C 1
ATOM 1883 O O . GLU A 1 259 ? -17.714 9.632 21.244 1.00 92.31 259 GLU A O 1
ATOM 1888 N N . THR A 1 260 ? -18.370 8.353 22.965 1.00 90.94 260 THR A N 1
ATOM 1889 C CA . THR A 1 260 ? -18.247 9.399 23.990 1.00 90.94 260 THR A CA 1
ATOM 1890 C C . THR A 1 260 ? -16.940 9.354 24.780 1.00 90.94 260 THR A C 1
ATOM 1892 O O . THR A 1 260 ? -16.617 10.328 25.455 1.00 90.94 260 THR A O 1
ATOM 1895 N N . ALA A 1 261 ? -16.182 8.254 24.708 1.00 90.06 261 ALA A N 1
ATOM 1896 C CA . ALA A 1 261 ? -14.948 8.076 25.476 1.00 90.06 261 ALA A CA 1
ATOM 1897 C C . ALA A 1 261 ? -13.878 9.133 25.145 1.00 90.06 261 ALA A C 1
ATOM 1899 O O . ALA A 1 261 ? -13.558 9.373 23.972 1.00 90.06 261 ALA A O 1
ATOM 1900 N N . GLY A 1 262 ? -13.277 9.732 26.173 1.00 81.19 262 GLY A N 1
ATOM 1901 C CA . GLY A 1 262 ? -12.202 10.714 26.006 1.00 81.19 262 GLY A CA 1
ATOM 1902 C C . GLY A 1 262 ? -10.928 10.090 25.408 1.00 81.19 262 GLY A C 1
ATOM 1903 O O . GLY A 1 262 ? -10.621 8.935 25.700 1.00 81.19 262 GLY A O 1
ATOM 1904 N N . PRO A 1 263 ? -10.163 10.817 24.568 1.00 74.31 263 PRO A N 1
ATOM 1905 C CA . PRO A 1 263 ? -8.885 10.321 24.042 1.00 74.31 263 PRO A CA 1
ATOM 1906 C C . PRO A 1 263 ? -7.779 10.253 25.112 1.00 74.31 263 PRO A C 1
ATOM 1908 O O . PRO A 1 263 ? -6.785 9.550 24.920 1.00 74.31 263 PRO A O 1
ATOM 1911 N N . GLU A 1 264 ? -7.952 10.978 26.220 1.00 71.75 264 GLU A N 1
ATOM 1912 C CA . GLU A 1 264 ? -7.060 11.020 27.380 1.00 71.75 264 GLU A CA 1
ATOM 1913 C C . GLU A 1 264 ? -7.615 10.149 28.521 1.00 71.75 264 GLU A C 1
ATOM 1915 O O . GLU A 1 264 ? -8.827 10.005 28.670 1.00 71.75 264 GLU A O 1
ATOM 1920 N N . GLY A 1 265 ? -6.739 9.573 29.352 1.00 70.62 265 GLY A N 1
ATOM 1921 C CA . GLY A 1 265 ? -7.148 8.814 30.546 1.00 70.62 265 GLY A CA 1
ATOM 1922 C C . GLY A 1 265 ? -7.364 7.306 30.352 1.00 70.62 265 GLY A C 1
ATOM 1923 O O . GLY A 1 265 ? -7.761 6.632 31.299 1.00 70.62 265 GLY A O 1
ATOM 1924 N N . GLY A 1 266 ? -7.077 6.757 29.166 1.00 83.06 266 GLY A N 1
ATOM 1925 C CA . GLY A 1 266 ? -7.011 5.307 28.910 1.00 83.06 266 GLY A CA 1
ATOM 1926 C C . GLY A 1 266 ? -8.355 4.587 28.729 1.00 83.06 266 GLY A C 1
ATOM 1927 O O . GLY A 1 266 ? -8.370 3.407 28.387 1.00 83.06 266 GLY A O 1
ATOM 1928 N N . GLU A 1 267 ? -9.489 5.268 28.910 1.00 90.69 267 GLU A N 1
ATOM 1929 C CA . GLU A 1 267 ? -10.827 4.695 28.691 1.00 90.69 267 GLU A CA 1
ATOM 1930 C C . GLU A 1 267 ? -11.020 4.240 27.237 1.00 90.69 267 GLU A C 1
ATOM 1932 O O . GLU A 1 267 ? -11.400 3.094 26.988 1.00 90.69 267 GLU A O 1
ATOM 1937 N N . LEU A 1 268 ? -10.692 5.114 26.278 1.00 89.75 268 LEU A N 1
ATOM 1938 C CA . LEU A 1 268 ? -10.736 4.794 24.852 1.00 89.75 268 LEU A CA 1
ATOM 1939 C C . LEU A 1 268 ? -9.863 3.580 24.517 1.00 89.75 268 LEU A C 1
ATOM 1941 O O . LEU A 1 268 ? -10.282 2.721 23.745 1.00 89.75 268 LEU A O 1
ATOM 1945 N N . ASP A 1 269 ? -8.670 3.500 25.105 1.00 89.31 269 ASP A N 1
ATOM 1946 C CA . ASP A 1 269 ? -7.714 2.421 24.844 1.00 89.31 269 ASP A CA 1
ATOM 1947 C C . ASP A 1 269 ? -8.276 1.080 25.314 1.00 89.31 269 ASP A C 1
ATOM 1949 O O . ASP A 1 269 ? -8.258 0.105 24.565 1.00 89.31 269 ASP A O 1
ATOM 1953 N N . ASN A 1 270 ? -8.861 1.055 26.514 1.00 94.06 270 ASN A N 1
ATOM 1954 C CA . ASN A 1 270 ? -9.515 -0.130 27.059 1.00 94.06 270 ASN A CA 1
ATOM 1955 C C . ASN A 1 270 ? -10.694 -0.582 26.186 1.00 94.06 270 ASN A C 1
ATOM 1957 O O . ASN A 1 270 ? -10.792 -1.768 25.877 1.00 94.06 270 ASN A O 1
ATOM 1961 N N . LEU A 1 271 ? -11.549 0.345 25.737 1.00 96.19 271 LEU A N 1
ATOM 1962 C CA . LEU A 1 271 ? -12.672 0.029 24.845 1.00 96.19 271 LEU A CA 1
ATOM 1963 C C . LEU A 1 271 ? -12.197 -0.497 23.483 1.00 96.19 271 LEU A C 1
ATOM 1965 O O . LEU A 1 271 ? -12.754 -1.467 22.968 1.00 96.19 271 LEU A O 1
ATOM 1969 N N . CYS A 1 272 ? -11.143 0.096 22.912 1.00 95.25 272 CYS A N 1
ATOM 1970 C CA . CYS A 1 272 ? -10.535 -0.392 21.671 1.00 95.25 272 CYS A CA 1
ATOM 1971 C C . CYS A 1 272 ? -9.963 -1.804 21.846 1.00 95.25 272 CYS A C 1
ATOM 1973 O O . CYS A 1 272 ? -10.117 -2.641 20.958 1.00 95.25 272 CYS A O 1
ATOM 1975 N N . CYS A 1 273 ? -9.299 -2.085 22.971 1.00 95.56 273 CYS A N 1
ATOM 1976 C CA . CYS A 1 273 ? -8.795 -3.423 23.283 1.00 95.56 273 CYS A CA 1
ATOM 1977 C C . CYS A 1 273 ? -9.943 -4.431 23.418 1.00 95.56 273 CYS A C 1
ATOM 1979 O O . CYS A 1 273 ? -9.907 -5.471 22.769 1.00 95.56 273 CYS A O 1
ATOM 1981 N N . GLN A 1 274 ? -10.998 -4.097 24.166 1.00 97.38 274 GLN A N 1
ATOM 1982 C CA . GLN A 1 274 ? -12.166 -4.966 24.352 1.00 97.38 274 GLN A CA 1
ATOM 1983 C C . GLN A 1 274 ? -12.892 -5.272 23.036 1.00 97.38 274 GLN A C 1
ATOM 1985 O O . GLN A 1 274 ? -13.247 -6.423 22.782 1.00 97.38 274 GLN A O 1
ATOM 1990 N N . LEU A 1 275 ? -13.088 -4.268 22.173 1.00 96.69 275 LEU A N 1
ATOM 1991 C CA . LEU A 1 275 ? -13.662 -4.472 20.839 1.00 96.69 275 LEU A CA 1
ATOM 1992 C C . LEU A 1 275 ? -12.779 -5.376 19.978 1.00 96.69 275 LEU A C 1
ATOM 1994 O O . LEU A 1 275 ? -13.284 -6.299 19.341 1.00 96.69 275 LEU A O 1
ATOM 1998 N N . GLN A 1 276 ? -11.466 -5.140 19.967 1.00 97.25 276 GLN A N 1
ATOM 1999 C CA . GLN A 1 276 ? -10.537 -5.963 19.197 1.00 97.25 276 GLN A CA 1
ATOM 2000 C C . GLN A 1 276 ? -10.497 -7.409 19.697 1.00 97.25 276 GLN A C 1
ATOM 2002 O O . GLN A 1 276 ? -10.504 -8.319 18.872 1.00 97.25 276 GLN A O 1
ATOM 2007 N N . GLU A 1 277 ? -10.495 -7.639 21.011 1.00 96.88 277 GLU A N 1
ATOM 2008 C CA . GLU A 1 277 ? -10.551 -8.980 21.606 1.00 96.88 277 GLU A CA 1
ATOM 2009 C C . GLU A 1 277 ? -11.848 -9.705 21.235 1.00 96.88 277 GLU A C 1
ATOM 2011 O O . GLU A 1 277 ? -11.803 -10.853 20.789 1.00 96.88 277 GLU A O 1
ATOM 2016 N N . LEU A 1 278 ? -12.991 -9.018 21.348 1.00 97.44 278 LEU A N 1
ATOM 2017 C CA . LEU A 1 278 ? -14.300 -9.558 20.981 1.00 97.44 278 LEU A CA 1
ATOM 2018 C C . LEU A 1 278 ? -14.337 -9.992 19.510 1.00 97.44 278 LEU A C 1
ATOM 2020 O O . LEU A 1 278 ? -14.782 -11.094 19.198 1.00 97.44 278 LEU A O 1
ATOM 2024 N N . ILE A 1 279 ? -13.853 -9.135 18.609 1.00 97.50 279 ILE A N 1
ATOM 2025 C CA . ILE A 1 279 ? -13.893 -9.376 17.161 1.00 97.50 279 ILE A CA 1
ATOM 2026 C C . ILE A 1 279 ? -12.852 -10.416 16.739 1.00 97.50 279 ILE A C 1
ATOM 2028 O O . ILE A 1 279 ? -13.128 -11.240 15.871 1.00 97.50 279 ILE A O 1
ATOM 2032 N N . SER A 1 280 ? -11.680 -10.430 17.376 1.00 95.69 280 SER A N 1
ATOM 2033 C CA . SER A 1 280 ? -10.623 -11.410 17.090 1.00 95.69 280 SER A CA 1
ATOM 2034 C C . SER A 1 280 ? -11.023 -12.842 17.459 1.00 95.69 280 SER A C 1
ATOM 2036 O O . SER A 1 280 ? -10.414 -13.786 16.964 1.00 95.69 280 SER A O 1
ATOM 2038 N N . ALA A 1 281 ? -12.031 -13.013 18.321 1.00 95.50 281 ALA A N 1
ATOM 2039 C CA . ALA A 1 281 ? -12.592 -14.314 18.674 1.00 95.50 281 ALA A CA 1
ATOM 2040 C C . ALA A 1 281 ? -13.646 -14.827 17.672 1.00 95.50 281 ALA A C 1
ATOM 2042 O O . ALA A 1 281 ? -14.057 -15.985 17.768 1.00 95.50 281 ALA A O 1
ATOM 2043 N N . LEU A 1 282 ? -14.094 -13.991 16.730 1.00 96.00 282 LEU A N 1
ATOM 2044 C CA . LEU A 1 282 ? -15.087 -14.371 15.726 1.00 96.00 282 LEU A CA 1
ATOM 2045 C C . LEU A 1 282 ? -14.492 -15.293 14.664 1.00 96.00 282 LEU A C 1
ATOM 2047 O O . LEU A 1 282 ? -13.289 -15.299 14.405 1.00 96.00 282 LEU A O 1
ATOM 2051 N N . GLN A 1 283 ? -15.371 -16.037 13.998 1.00 94.88 283 GLN A N 1
ATOM 2052 C CA . GLN A 1 283 ? -15.015 -16.878 12.863 1.00 94.88 283 GLN A CA 1
ATOM 2053 C C . GLN A 1 283 ? -15.918 -16.552 11.666 1.00 94.88 283 GLN A C 1
ATOM 2055 O O . GLN A 1 283 ? -17.110 -16.306 11.861 1.00 94.88 283 GLN A O 1
ATOM 2060 N N . PRO A 1 284 ? -15.380 -16.532 10.431 1.00 94.19 284 PRO A N 1
ATOM 2061 C CA . PRO A 1 284 ? -16.209 -16.506 9.230 1.00 94.19 284 PRO A CA 1
ATOM 2062 C C . PRO A 1 284 ? -17.105 -17.751 9.152 1.00 94.19 284 PRO A C 1
ATOM 2064 O O . PRO A 1 284 ? -16.769 -18.796 9.710 1.00 94.19 284 PRO A O 1
ATOM 2067 N N . SER A 1 285 ? -18.233 -17.634 8.444 1.00 93.81 285 SER A N 1
ATOM 2068 C CA . SER A 1 285 ? -19.183 -18.735 8.252 1.00 93.81 285 SER A CA 1
ATOM 2069 C C . SER A 1 285 ? -18.564 -19.920 7.501 1.00 93.81 285 SER A C 1
ATOM 2071 O O . SER A 1 285 ? -17.630 -19.756 6.712 1.00 93.81 285 SER A O 1
ATOM 2073 N N . GLU A 1 286 ? -19.129 -21.113 7.703 1.00 92.00 286 GLU A N 1
ATOM 2074 C CA . GLU A 1 286 ? -18.733 -22.331 6.980 1.00 92.00 286 GLU A CA 1
ATOM 2075 C C . GLU A 1 286 ? -18.855 -22.149 5.455 1.00 92.00 286 GLU A C 1
ATOM 2077 O O . GLU A 1 286 ? -17.911 -22.457 4.734 1.00 92.00 286 GLU A O 1
ATOM 2082 N N . ASP A 1 287 ? -19.926 -21.506 4.972 1.00 93.38 287 ASP A N 1
ATOM 2083 C CA . ASP A 1 287 ? -20.121 -21.161 3.552 1.00 93.38 287 ASP A CA 1
ATOM 2084 C C . ASP A 1 287 ? -18.945 -20.360 2.948 1.00 93.38 287 ASP A C 1
ATOM 2086 O O . ASP A 1 287 ? -18.559 -20.563 1.788 1.00 93.38 287 ASP A O 1
ATOM 2090 N N . ILE A 1 288 ? -18.369 -19.426 3.720 1.00 94.69 288 ILE A N 1
ATOM 2091 C CA . ILE A 1 288 ? -17.199 -18.643 3.298 1.00 94.69 288 ILE A CA 1
ATOM 2092 C C . ILE A 1 288 ? -15.979 -19.556 3.199 1.00 94.69 288 ILE A C 1
ATOM 2094 O O . ILE A 1 288 ? -15.262 -19.503 2.200 1.00 94.69 288 ILE A O 1
ATOM 2098 N N . ILE A 1 289 ? -15.751 -20.393 4.211 1.00 93.31 289 ILE A N 1
ATOM 2099 C CA . ILE A 1 289 ? -14.608 -21.312 4.275 1.00 93.31 289 ILE A CA 1
ATOM 2100 C C . ILE A 1 289 ? -14.645 -22.292 3.097 1.00 93.31 289 ILE A C 1
ATOM 2102 O O . ILE A 1 289 ? -13.682 -22.363 2.334 1.00 93.31 289 ILE A O 1
ATOM 2106 N N . GLU A 1 290 ? -15.777 -22.964 2.879 1.00 92.75 290 GLU A N 1
ATOM 2107 C CA . GLU A 1 290 ? -15.957 -23.907 1.768 1.00 92.75 290 GLU A CA 1
ATOM 2108 C C . GLU A 1 290 ? -15.761 -23.228 0.405 1.00 92.75 290 GLU A C 1
ATOM 2110 O O . GLU A 1 290 ? -15.184 -23.795 -0.528 1.00 92.75 290 GLU A O 1
ATOM 2115 N N . SER A 1 291 ? -16.216 -21.979 0.272 1.00 93.81 291 SER A N 1
ATOM 2116 C CA . SER A 1 291 ? -16.013 -21.212 -0.955 1.00 9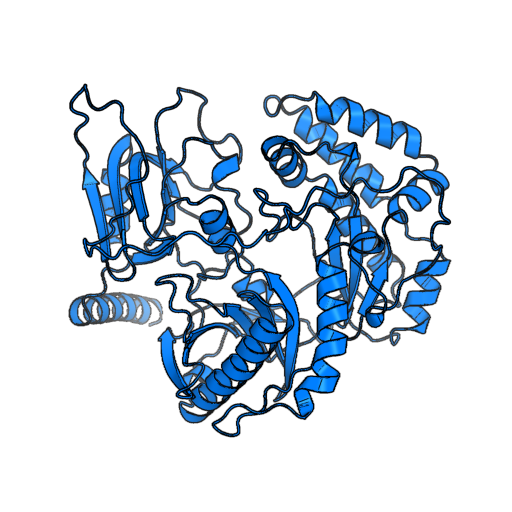3.81 291 SER A CA 1
ATOM 2117 C C . SER A 1 291 ? -14.539 -20.899 -1.209 1.00 93.81 291 SER A C 1
ATOM 2119 O O . SER A 1 291 ? -14.100 -20.980 -2.356 1.00 93.81 291 SER A O 1
ATOM 2121 N N . ILE A 1 292 ? -13.772 -20.569 -0.169 1.00 93.31 292 ILE A N 1
ATOM 2122 C CA . ILE A 1 292 ? -12.332 -20.294 -0.267 1.00 93.31 292 ILE A CA 1
ATOM 2123 C C . ILE A 1 292 ? -11.566 -21.561 -0.659 1.00 93.31 292 ILE A C 1
ATOM 2125 O O . ILE A 1 292 ? -10.769 -21.511 -1.596 1.00 93.31 292 ILE A O 1
ATOM 2129 N N . GLU A 1 293 ? -11.857 -22.698 -0.020 1.00 91.50 293 GLU A N 1
ATOM 2130 C CA . GLU A 1 293 ? -11.234 -23.997 -0.327 1.00 91.50 293 GLU A CA 1
ATOM 2131 C C . GLU A 1 293 ? -11.520 -24.473 -1.758 1.00 91.50 293 GLU A C 1
ATOM 2133 O O . GLU A 1 293 ? -10.683 -25.115 -2.391 1.00 91.50 293 GLU A O 1
ATOM 2138 N N . ARG A 1 294 ? -12.697 -24.143 -2.299 1.00 91.75 294 ARG A N 1
ATOM 2139 C CA . ARG A 1 294 ? -13.071 -24.478 -3.679 1.00 91.75 294 ARG A CA 1
ATOM 2140 C C . ARG A 1 294 ? -12.380 -23.597 -4.720 1.00 91.75 294 ARG A C 1
ATOM 2142 O O . ARG A 1 294 ? -12.167 -24.047 -5.844 1.00 91.75 294 ARG A O 1
ATOM 2149 N N . ILE A 1 295 ? -12.112 -22.335 -4.389 1.00 92.81 295 ILE A N 1
ATOM 2150 C CA . ILE A 1 295 ? -11.590 -21.342 -5.339 1.00 92.81 295 ILE A CA 1
ATOM 2151 C C . ILE A 1 295 ? -10.063 -21.368 -5.385 1.00 92.81 295 ILE A C 1
ATOM 2153 O O . ILE A 1 295 ? -9.489 -21.267 -6.471 1.00 92.81 295 ILE A O 1
ATOM 2157 N N . PHE A 1 296 ? -9.404 -21.518 -4.235 1.00 93.38 296 PHE A N 1
ATOM 2158 C CA . PHE A 1 296 ? -7.948 -21.501 -4.151 1.00 93.38 296 PHE A CA 1
ATOM 2159 C C . PHE A 1 296 ? -7.371 -22.906 -3.948 1.00 93.38 296 PHE A C 1
ATOM 2161 O O . PHE A 1 296 ? -7.904 -23.687 -3.164 1.00 93.38 296 PHE A O 1
ATOM 2168 N N . PRO A 1 297 ? -6.241 -23.235 -4.600 1.00 90.12 297 PRO A N 1
ATOM 2169 C CA . PRO A 1 297 ? -5.524 -24.475 -4.336 1.00 90.12 297 PRO A CA 1
ATOM 2170 C C . PRO A 1 297 ? -5.113 -24.615 -2.867 1.00 90.12 297 PRO A C 1
ATOM 2172 O O . PRO A 1 297 ? -4.747 -23.641 -2.211 1.00 90.12 297 PRO A O 1
ATOM 2175 N N . ALA A 1 298 ? -5.061 -25.854 -2.378 1.00 85.25 298 ALA A N 1
ATOM 2176 C CA . ALA A 1 298 ? -4.728 -26.143 -0.983 1.00 85.25 298 ALA A CA 1
ATOM 2177 C C . ALA A 1 298 ? -3.329 -25.652 -0.549 1.00 85.25 298 ALA A C 1
ATOM 2179 O O . ALA A 1 298 ? -3.093 -25.375 0.627 1.00 85.25 298 ALA A O 1
ATOM 2180 N N . ASN A 1 299 ? -2.396 -25.555 -1.497 1.00 85.31 299 ASN A N 1
ATOM 2181 C CA . ASN A 1 299 ? -1.029 -25.073 -1.302 1.00 85.31 299 ASN A CA 1
ATOM 2182 C C . ASN A 1 299 ? -0.839 -23.601 -1.706 1.00 85.31 299 ASN A C 1
ATOM 2184 O O . ASN A 1 299 ? 0.302 -23.154 -1.821 1.00 85.31 299 ASN A O 1
ATOM 2188 N N . ALA A 1 300 ? -1.920 -22.865 -1.975 1.00 88.31 300 ALA A N 1
ATOM 2189 C CA . ALA A 1 300 ? -1.827 -21.448 -2.286 1.00 88.31 300 ALA A CA 1
ATOM 2190 C C . ALA A 1 300 ? -1.364 -20.648 -1.061 1.00 88.31 300 ALA A C 1
ATOM 2192 O O . ALA A 1 300 ? -1.662 -20.986 0.086 1.00 88.31 300 ALA A O 1
ATOM 2193 N N . HIS A 1 301 ? -0.668 -19.549 -1.326 1.00 91.25 301 HIS A N 1
ATOM 2194 C CA . HIS A 1 301 ? -0.390 -18.519 -0.338 1.00 91.25 301 HIS A CA 1
ATOM 2195 C C . HIS A 1 301 ? -1.343 -17.364 -0.620 1.00 91.25 301 HIS A C 1
ATOM 2197 O O . HIS A 1 301 ? -1.420 -16.905 -1.758 1.00 91.25 301 HIS A O 1
ATOM 2203 N N . LEU A 1 302 ? -2.076 -16.906 0.391 1.00 94.69 302 LEU A N 1
ATOM 2204 C CA . LEU A 1 302 ? -3.035 -15.814 0.259 1.00 94.69 302 LEU A CA 1
ATOM 2205 C C . LEU A 1 302 ? -2.599 -14.594 1.067 1.00 94.69 302 LEU A C 1
ATOM 2207 O O . LEU A 1 302 ? -1.855 -14.700 2.042 1.00 94.69 302 LEU A O 1
ATOM 2211 N N . ILE A 1 303 ? -3.084 -13.429 0.662 1.00 95.31 303 ILE A N 1
ATOM 2212 C CA . ILE A 1 303 ? -3.076 -12.205 1.451 1.00 95.31 303 ILE A CA 1
ATOM 2213 C C . ILE A 1 303 ? -4.519 -11.811 1.750 1.00 95.31 303 ILE A C 1
ATOM 2215 O O . ILE A 1 303 ? -5.373 -11.782 0.862 1.00 95.31 303 ILE A O 1
ATOM 2219 N N . VAL A 1 304 ? -4.793 -11.536 3.021 1.00 96.56 304 VAL A N 1
ATOM 2220 C CA . VAL A 1 304 ? -6.117 -11.170 3.528 1.00 96.56 304 VAL A CA 1
ATOM 2221 C C . VAL A 1 304 ? -6.082 -9.679 3.853 1.00 96.56 304 VAL A C 1
ATOM 2223 O O . VAL A 1 304 ? -5.452 -9.273 4.827 1.00 96.56 304 VAL A O 1
ATOM 2226 N N . ARG A 1 305 ? -6.692 -8.853 3.000 1.00 95.62 305 ARG A N 1
ATOM 2227 C CA . ARG A 1 305 ? -6.610 -7.385 3.030 1.00 95.62 305 ARG A CA 1
ATOM 2228 C C . ARG A 1 305 ? -7.931 -6.764 3.469 1.00 95.62 305 ARG A C 1
ATOM 2230 O O . ARG A 1 305 ? -9.009 -7.209 3.077 1.00 95.62 305 ARG A O 1
ATOM 2237 N N . SER A 1 306 ? -7.836 -5.690 4.236 1.00 95.44 306 SER A N 1
ATOM 2238 C CA . SER A 1 306 ? -8.953 -4.792 4.537 1.00 95.44 306 SER A CA 1
ATOM 2239 C C . SER A 1 306 ? -9.477 -4.083 3.286 1.00 95.44 306 SER A C 1
ATOM 2241 O O . SER A 1 306 ? -8.698 -3.697 2.407 1.00 95.44 306 SER A O 1
ATOM 2243 N N . SER A 1 307 ? -10.802 -3.930 3.214 1.00 95.06 307 SER A N 1
ATOM 2244 C CA . SER A 1 307 ? -11.508 -3.110 2.226 1.00 95.06 307 SER A CA 1
ATOM 2245 C C . SER A 1 307 ? -12.750 -2.488 2.881 1.00 95.06 307 SER A C 1
ATOM 2247 O O . SER A 1 307 ? -13.884 -2.918 2.659 1.00 95.06 307 SER A O 1
ATOM 2249 N N . ALA A 1 308 ? -12.543 -1.514 3.770 1.00 93.44 308 ALA A N 1
ATOM 2250 C CA . ALA A 1 308 ? -13.640 -0.851 4.477 1.00 93.44 308 ALA A CA 1
ATOM 2251 C C . ALA A 1 308 ? -14.375 0.177 3.595 1.00 93.44 308 ALA A C 1
ATOM 2253 O O . ALA A 1 308 ? -13.819 0.748 2.656 1.00 93.44 308 ALA A O 1
ATOM 2254 N N . ASN A 1 309 ? -15.630 0.476 3.937 1.00 91.75 309 ASN A N 1
ATOM 2255 C CA . ASN A 1 309 ? -16.431 1.516 3.268 1.00 91.75 309 ASN A CA 1
ATOM 2256 C C . ASN A 1 309 ? -15.932 2.953 3.534 1.00 91.75 309 ASN A C 1
ATOM 2258 O O . ASN A 1 309 ? -16.373 3.892 2.875 1.00 91.75 309 ASN A O 1
ATOM 2262 N N . VAL A 1 310 ? -15.031 3.120 4.502 1.00 87.62 310 VAL A N 1
ATOM 2263 C CA . VAL A 1 310 ? -14.500 4.408 4.970 1.00 87.62 310 VAL A CA 1
ATOM 2264 C C . VAL A 1 310 ? -13.034 4.642 4.573 1.00 87.62 310 VAL A C 1
ATOM 2266 O O . VAL A 1 310 ? -12.442 5.620 5.013 1.00 87.62 310 VAL A O 1
ATOM 2269 N N . GLU A 1 311 ? -12.426 3.765 3.762 1.00 77.94 311 GLU A N 1
ATOM 2270 C CA . GLU A 1 311 ? -10.990 3.849 3.437 1.00 77.94 311 GLU A CA 1
ATOM 2271 C C . GLU A 1 311 ? -10.609 5.049 2.554 1.00 77.94 311 GLU A C 1
ATOM 2273 O O . GLU A 1 311 ? -9.569 5.669 2.763 1.00 77.94 311 GLU A O 1
ATOM 2278 N N . ASP A 1 312 ? -11.466 5.408 1.599 1.00 69.19 312 ASP A N 1
ATOM 2279 C CA . ASP A 1 312 ? -11.175 6.430 0.584 1.00 69.19 312 ASP A CA 1
ATOM 2280 C C . ASP A 1 312 ? -12.087 7.667 0.715 1.00 69.19 312 ASP A C 1
ATOM 2282 O O . ASP A 1 312 ? -12.417 8.331 -0.272 1.00 69.19 312 ASP A O 1
ATOM 2286 N N . LEU A 1 313 ? -12.550 7.977 1.933 1.00 69.88 313 LEU A N 1
ATOM 2287 C CA . LEU A 1 313 ? -13.381 9.160 2.168 1.00 69.88 313 LEU A CA 1
ATOM 2288 C C . LEU A 1 313 ? -12.579 10.454 1.987 1.00 69.88 313 LEU A C 1
ATOM 2290 O O . LEU A 1 313 ? -11.452 10.593 2.459 1.00 69.88 313 LEU A O 1
ATOM 2294 N N . ALA A 1 314 ? -13.194 11.445 1.338 1.00 61.19 314 ALA A N 1
ATOM 2295 C CA . ALA A 1 314 ? -12.587 12.758 1.160 1.00 61.19 314 ALA A CA 1
ATOM 2296 C C . ALA A 1 314 ? -12.256 13.392 2.525 1.00 61.19 314 ALA A C 1
ATOM 2298 O O . ALA A 1 314 ? -13.150 13.626 3.335 1.00 61.19 314 ALA A O 1
ATOM 2299 N N . GLY A 1 315 ? -10.974 13.685 2.761 1.00 56.03 315 GLY A N 1
ATOM 2300 C CA . GLY A 1 315 ? -10.484 14.252 4.024 1.00 56.03 315 GLY A CA 1
ATOM 2301 C C . GLY A 1 315 ? -10.021 13.223 5.062 1.00 56.03 315 GLY A C 1
ATOM 2302 O O . GLY A 1 315 ? -9.537 13.627 6.113 1.00 56.03 315 GLY A O 1
ATOM 2303 N N . MET A 1 316 ? -10.110 11.923 4.767 1.00 65.31 316 MET A N 1
ATOM 2304 C CA . MET A 1 316 ? -9.544 10.854 5.588 1.00 65.31 316 MET A CA 1
ATOM 2305 C C . MET A 1 316 ? -8.477 10.109 4.787 1.00 65.31 316 MET A C 1
ATOM 2307 O O . MET A 1 316 ? -8.680 9.771 3.623 1.00 65.31 316 MET A O 1
ATOM 2311 N N . SER A 1 317 ? -7.331 9.840 5.409 1.00 62.25 317 SER A N 1
ATOM 2312 C CA . SER A 1 317 ? -6.329 8.959 4.821 1.00 62.25 317 SER A CA 1
ATOM 2313 C C . SER A 1 317 ? -6.336 7.612 5.518 1.00 62.25 317 SER A C 1
ATOM 2315 O O . SER A 1 317 ? -5.833 7.483 6.634 1.00 62.25 317 SER A O 1
ATOM 2317 N N . ALA A 1 318 ? -6.863 6.586 4.853 1.00 66.00 318 ALA A N 1
ATOM 2318 C CA . ALA A 1 318 ? -6.763 5.225 5.367 1.00 66.00 318 ALA A CA 1
ATOM 2319 C C . ALA A 1 318 ? -5.492 4.489 4.915 1.00 66.00 318 ALA A C 1
ATOM 2321 O O . ALA A 1 318 ? -5.397 3.272 5.089 1.00 66.00 318 ALA A O 1
ATOM 2322 N N . ALA A 1 319 ? -4.505 5.190 4.336 1.00 69.06 319 ALA A N 1
ATOM 2323 C CA . ALA A 1 319 ? -3.241 4.572 3.945 1.00 69.06 319 ALA A CA 1
ATOM 2324 C C . ALA A 1 319 ? -2.572 3.923 5.172 1.00 69.06 319 ALA A C 1
ATOM 2326 O O . ALA A 1 319 ? -2.230 4.597 6.148 1.00 69.06 319 ALA A O 1
ATOM 2327 N N . GLY A 1 320 ? -2.449 2.593 5.139 1.00 72.00 320 GLY A N 1
ATOM 2328 C CA . GLY A 1 320 ? -1.941 1.799 6.259 1.00 72.00 320 GLY A CA 1
ATOM 2329 C C . GLY A 1 320 ? -2.759 1.915 7.549 1.00 72.00 320 GLY A C 1
ATOM 2330 O O . GLY A 1 320 ? -2.189 1.784 8.626 1.00 72.00 320 GLY A O 1
ATOM 2331 N N . LEU A 1 321 ? -4.053 2.257 7.487 1.00 82.44 321 LEU A N 1
ATOM 2332 C CA . LEU A 1 321 ? -4.894 2.394 8.687 1.00 82.44 321 LEU A CA 1
ATOM 2333 C C . LEU A 1 321 ? -5.408 1.053 9.215 1.00 82.44 321 LEU A C 1
ATOM 2335 O O . LEU A 1 321 ? -5.599 0.888 10.419 1.00 82.44 321 LEU A O 1
ATOM 2339 N N . TYR A 1 322 ? -5.646 0.120 8.301 1.00 90.62 322 TYR A N 1
ATOM 2340 C CA . TYR A 1 322 ? -6.198 -1.196 8.576 1.00 90.62 322 TYR A CA 1
ATOM 2341 C C . TYR A 1 322 ? -5.207 -2.288 8.191 1.00 90.62 322 TYR A C 1
ATOM 2343 O O . TYR A 1 322 ? -4.280 -2.074 7.409 1.00 90.62 322 TYR A O 1
ATOM 2351 N N . GLU A 1 323 ? -5.429 -3.480 8.731 1.00 91.12 323 GLU A N 1
ATOM 2352 C CA . GLU A 1 323 ? -4.498 -4.595 8.591 1.00 91.12 323 GLU A CA 1
ATOM 2353 C C . GLU A 1 323 ? -4.575 -5.250 7.207 1.00 91.12 323 GLU A C 1
ATOM 2355 O O . GLU A 1 323 ? -5.622 -5.282 6.545 1.00 91.12 323 GLU A O 1
ATOM 2360 N N . SER A 1 324 ? -3.442 -5.808 6.787 1.00 92.06 324 SER A N 1
ATOM 2361 C CA . SER A 1 324 ? -3.325 -6.755 5.680 1.00 92.06 324 SER A CA 1
ATOM 2362 C C . SER A 1 324 ? -2.435 -7.899 6.143 1.00 92.06 324 SER A C 1
ATOM 2364 O O . SER A 1 324 ? -1.284 -7.677 6.504 1.00 92.06 324 SER A O 1
ATOM 2366 N N . ILE A 1 325 ? -2.971 -9.118 6.171 1.00 93.12 325 ILE A N 1
ATOM 2367 C CA . ILE A 1 325 ? -2.271 -10.291 6.698 1.00 93.12 325 ILE A CA 1
ATOM 2368 C C . ILE A 1 325 ? -1.703 -11.091 5.518 1.00 93.12 325 ILE A C 1
ATOM 2370 O O . ILE A 1 325 ? -2.484 -11.711 4.789 1.00 93.12 325 ILE A O 1
ATOM 2374 N N . PRO A 1 326 ? -0.376 -11.064 5.284 1.00 92.06 326 PRO A N 1
ATOM 2375 C CA . PRO A 1 326 ? 0.252 -11.794 4.187 1.00 92.06 326 PRO A CA 1
ATOM 2376 C C . PRO A 1 326 ? 0.396 -13.280 4.519 1.00 92.06 326 PRO A C 1
ATOM 2378 O O . PRO A 1 326 ? 0.246 -13.683 5.666 1.00 92.06 326 PRO A O 1
ATOM 2381 N N . ASN A 1 327 ? 0.774 -14.083 3.524 1.00 91.50 327 ASN A N 1
ATOM 2382 C CA . ASN A 1 327 ? 1.231 -15.464 3.708 1.00 91.50 327 ASN A CA 1
ATOM 2383 C C . ASN A 1 327 ? 0.265 -16.354 4.526 1.00 91.50 327 ASN A C 1
ATOM 2385 O O . ASN A 1 327 ? 0.666 -17.017 5.482 1.00 91.50 327 ASN A O 1
ATOM 2389 N N . VAL A 1 328 ? -1.016 -16.353 4.159 1.00 92.88 328 VAL A N 1
ATOM 2390 C CA . VAL A 1 328 ? -2.087 -17.121 4.810 1.00 92.88 328 VAL A CA 1
ATOM 2391 C C . VAL A 1 328 ? -2.383 -18.387 4.011 1.00 92.88 328 VAL A C 1
ATOM 2393 O O . VAL A 1 328 ? -2.685 -18.313 2.821 1.00 92.88 328 VAL A O 1
ATOM 2396 N N . ASN A 1 329 ? -2.325 -19.553 4.659 1.00 90.38 329 ASN A N 1
ATOM 2397 C CA . ASN A 1 329 ? -2.724 -20.819 4.043 1.00 90.38 329 ASN A CA 1
ATOM 2398 C C . ASN A 1 329 ? -4.258 -20.986 4.081 1.00 90.38 329 ASN A C 1
ATOM 2400 O O . ASN A 1 329 ? -4.804 -21.026 5.187 1.00 90.38 329 ASN A O 1
ATOM 2404 N N . PRO A 1 330 ? -4.951 -21.159 2.940 1.00 89.19 330 PRO A N 1
ATOM 2405 C CA . PRO A 1 330 ? -6.396 -21.391 2.933 1.00 89.19 330 PRO A CA 1
ATOM 2406 C C . PRO A 1 330 ? -6.802 -22.725 3.574 1.00 89.19 330 PRO A C 1
ATOM 2408 O O . PRO A 1 330 ? -7.839 -22.788 4.221 1.00 89.19 330 PRO A O 1
ATOM 2411 N N . SER A 1 331 ? -5.978 -23.773 3.461 1.00 87.62 331 SER A N 1
ATOM 2412 C CA . SER A 1 331 ? -6.260 -25.107 4.023 1.00 87.62 331 SER A CA 1
ATOM 2413 C C . SER A 1 331 ? -6.034 -25.191 5.531 1.00 87.62 331 SER A C 1
ATOM 2415 O O . SER A 1 331 ? -6.470 -26.140 6.184 1.00 87.62 331 SER A O 1
ATOM 2417 N N . ASN A 1 332 ? -5.297 -24.239 6.111 1.00 90.62 332 ASN A N 1
ATOM 2418 C CA . ASN A 1 332 ? -5.157 -24.151 7.557 1.00 90.62 332 ASN A CA 1
ATOM 2419 C C . ASN A 1 332 ? -6.270 -23.262 8.104 1.00 90.62 332 ASN A C 1
ATOM 2421 O O . ASN A 1 332 ? -6.088 -22.057 8.291 1.00 90.62 332 ASN A O 1
ATOM 2425 N N . LEU A 1 333 ? -7.405 -23.897 8.394 1.00 89.94 333 LEU A N 1
ATOM 2426 C CA . LEU A 1 333 ? -8.622 -23.225 8.833 1.00 89.94 333 LEU A CA 1
ATOM 2427 C C . LEU A 1 333 ? -8.372 -22.205 9.949 1.00 89.94 333 LEU A C 1
ATOM 2429 O O . LEU A 1 333 ? -8.798 -21.059 9.855 1.00 89.94 333 LEU A O 1
ATOM 2433 N N . ARG A 1 334 ? -7.609 -22.585 10.979 1.00 91.44 334 ARG A N 1
ATOM 2434 C CA . ARG A 1 334 ? -7.332 -21.705 12.120 1.00 91.44 334 ARG A CA 1
ATOM 2435 C C . ARG A 1 334 ? -6.544 -20.460 11.712 1.00 91.44 334 ARG A C 1
ATOM 2437 O O . ARG A 1 334 ? -6.825 -19.377 12.211 1.00 91.44 334 ARG A O 1
ATOM 2444 N N . VAL A 1 335 ? -5.555 -20.603 10.829 1.00 91.50 335 VAL A N 1
ATOM 2445 C CA . VAL A 1 335 ? -4.750 -19.467 10.351 1.00 91.50 335 VAL A CA 1
ATOM 2446 C C . VAL A 1 335 ? -5.608 -18.533 9.502 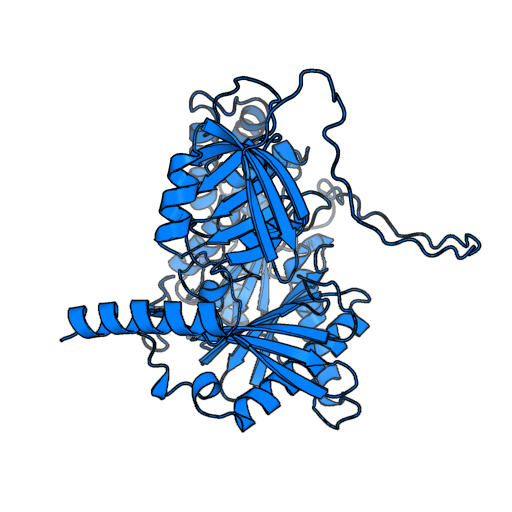1.00 91.50 335 VAL A C 1
ATOM 2448 O O . VAL A 1 335 ? -5.578 -17.324 9.726 1.00 91.50 335 VAL A O 1
ATOM 2451 N N . PHE A 1 336 ? -6.415 -19.080 8.589 1.00 93.75 336 PHE A N 1
ATOM 2452 C CA . PHE A 1 336 ? -7.304 -18.283 7.745 1.00 93.75 336 PHE A CA 1
ATOM 2453 C C . PHE A 1 336 ? -8.376 -17.542 8.557 1.00 93.75 336 PHE A C 1
ATOM 2455 O O . PHE A 1 336 ? -8.514 -16.326 8.423 1.00 93.75 336 PHE A O 1
ATOM 2462 N N . GLN A 1 337 ? -9.080 -18.236 9.458 1.00 94.94 337 GLN A N 1
ATOM 2463 C CA . GLN A 1 337 ? -10.087 -17.627 10.336 1.00 94.94 337 GLN A CA 1
ATOM 2464 C C . GLN A 1 337 ? -9.483 -16.501 11.183 1.00 94.94 337 GLN A C 1
ATOM 2466 O O . GLN A 1 337 ? -10.030 -15.400 11.220 1.00 94.94 337 GLN A O 1
ATOM 2471 N N . ASN A 1 338 ? -8.319 -16.742 11.797 1.00 94.25 338 ASN A N 1
ATOM 2472 C CA . ASN A 1 338 ? -7.617 -15.725 12.578 1.00 94.25 338 ASN A CA 1
ATOM 2473 C C . ASN A 1 338 ? -7.211 -14.518 11.720 1.00 94.25 338 ASN A C 1
ATOM 2475 O O . ASN A 1 338 ? -7.279 -13.387 12.194 1.00 94.25 338 ASN A O 1
ATOM 2479 N N . ALA A 1 339 ? -6.780 -14.731 10.473 1.00 95.69 339 ALA A N 1
ATOM 2480 C CA . ALA A 1 339 ? -6.424 -13.640 9.571 1.00 95.69 339 ALA A CA 1
ATOM 2481 C C . ALA A 1 339 ? -7.640 -12.757 9.248 1.00 95.69 339 ALA A C 1
ATOM 2483 O O . ALA A 1 339 ? -7.551 -11.536 9.363 1.00 95.69 339 ALA A O 1
ATOM 2484 N N . VAL A 1 340 ? -8.787 -13.364 8.924 1.00 97.19 340 VAL A N 1
ATOM 2485 C CA . VAL A 1 340 ? -10.046 -12.640 8.670 1.00 97.19 340 VAL A CA 1
ATOM 2486 C C . VAL A 1 340 ? -10.494 -11.865 9.913 1.00 97.19 340 VAL A C 1
ATOM 2488 O O . VAL A 1 340 ? -10.779 -10.671 9.822 1.00 97.19 340 VAL A O 1
ATOM 2491 N N . ALA A 1 341 ? -10.482 -12.506 11.085 1.00 96.94 341 ALA A N 1
ATOM 2492 C CA . ALA A 1 341 ? -10.874 -11.880 12.345 1.00 96.94 341 ALA A CA 1
ATOM 2493 C C . ALA A 1 341 ? -9.959 -10.703 12.724 1.00 96.94 341 ALA A C 1
ATOM 2495 O O . ALA A 1 341 ? -10.445 -9.659 13.154 1.00 96.94 341 ALA A O 1
ATOM 2496 N N . ARG A 1 342 ? -8.643 -10.820 12.491 1.00 96.31 342 ARG A N 1
ATOM 2497 C CA . ARG A 1 342 ? -7.686 -9.717 12.685 1.00 96.31 342 ARG A CA 1
ATOM 2498 C C . ARG A 1 342 ? -7.959 -8.542 11.751 1.00 96.31 342 ARG A C 1
ATOM 2500 O O . ARG A 1 342 ? -7.902 -7.398 12.195 1.00 96.31 342 ARG A O 1
ATOM 2507 N N . VAL A 1 343 ? -8.290 -8.801 10.484 1.00 97.38 343 VAL A N 1
ATOM 2508 C CA . VAL A 1 343 ? -8.670 -7.734 9.545 1.00 97.38 343 VAL A CA 1
ATOM 2509 C C . VAL A 1 343 ? -9.949 -7.034 10.004 1.00 97.38 343 VAL A C 1
ATOM 2511 O O . VAL A 1 343 ? -9.982 -5.804 10.027 1.00 97.38 343 VAL A O 1
ATOM 2514 N N . TRP A 1 344 ? -10.971 -7.770 10.446 1.00 97.81 344 TRP A N 1
ATOM 2515 C CA . TRP A 1 344 ? -12.170 -7.167 11.039 1.00 97.81 344 TRP A CA 1
ATOM 2516 C C . TRP A 1 344 ? -11.858 -6.348 12.294 1.00 97.81 344 TRP A C 1
ATOM 2518 O O . TRP A 1 344 ? -12.290 -5.200 12.400 1.00 97.81 344 TRP A O 1
ATOM 2528 N N . ALA A 1 345 ? -11.063 -6.895 13.216 1.00 97.25 345 ALA A N 1
ATOM 2529 C CA . ALA A 1 345 ? -10.684 -6.226 14.457 1.00 97.25 345 ALA A CA 1
ATOM 2530 C C . ALA A 1 345 ? -9.892 -4.937 14.195 1.00 97.25 345 ALA A C 1
ATOM 2532 O O . ALA A 1 345 ? -10.061 -3.957 14.923 1.00 97.25 345 ALA A O 1
ATOM 2533 N N . SER A 1 346 ? -9.102 -4.897 13.113 1.00 95.75 346 SER A N 1
ATOM 2534 C CA . SER A 1 346 ? -8.325 -3.713 12.731 1.00 95.75 346 SER A CA 1
ATOM 2535 C C . SER A 1 346 ? -9.184 -2.464 12.514 1.00 95.75 346 SER A C 1
ATOM 2537 O O . SER A 1 346 ? -8.699 -1.342 12.685 1.00 95.75 346 SER A O 1
ATOM 2539 N N . LEU A 1 347 ? -10.483 -2.646 12.228 1.00 94.81 347 LEU A N 1
ATOM 2540 C CA . LEU A 1 347 ? -11.437 -1.552 12.118 1.00 94.81 347 LEU A CA 1
ATOM 2541 C C . LEU A 1 347 ? -11.490 -0.719 13.408 1.00 94.81 347 LEU A C 1
ATOM 2543 O O . LEU A 1 347 ? -11.652 0.494 13.319 1.00 94.81 347 LEU A O 1
ATOM 2547 N N . TYR A 1 348 ? -11.288 -1.327 14.580 1.00 95.56 348 TYR A N 1
ATOM 2548 C CA . TYR A 1 348 ? -11.423 -0.704 15.904 1.00 95.56 348 TYR A CA 1
ATOM 2549 C C . TYR A 1 348 ? -10.100 -0.564 16.661 1.00 95.56 348 TYR A C 1
ATOM 2551 O O . TYR A 1 348 ? -10.084 -0.475 17.889 1.00 95.56 348 TYR A O 1
ATOM 2559 N N . THR A 1 349 ? -8.976 -0.498 15.944 1.00 92.44 349 THR A N 1
ATOM 2560 C CA . THR A 1 349 ? -7.737 -0.007 16.558 1.00 92.44 349 THR A CA 1
ATOM 2561 C C . THR A 1 349 ? -7.946 1.423 17.054 1.00 92.44 349 THR A C 1
ATOM 2563 O O . THR A 1 349 ? -8.688 2.207 16.453 1.00 92.44 349 THR A O 1
ATOM 2566 N N . ARG A 1 350 ? -7.240 1.800 18.127 1.00 88.12 350 ARG A N 1
ATOM 2567 C CA . ARG A 1 350 ? -7.270 3.169 18.667 1.00 88.12 350 ARG A CA 1
ATOM 2568 C C . ARG A 1 350 ? -7.069 4.217 17.574 1.00 88.12 350 ARG A C 1
ATOM 2570 O O . ARG A 1 350 ? -7.795 5.206 17.509 1.00 88.12 350 ARG A O 1
ATOM 2577 N N . ARG A 1 351 ? -6.094 3.974 16.697 1.00 82.19 351 ARG A N 1
ATOM 2578 C CA . ARG A 1 351 ? -5.770 4.846 15.569 1.00 82.19 351 ARG A CA 1
ATOM 2579 C C . ARG A 1 351 ? -6.951 4.980 14.609 1.00 82.19 351 ARG A C 1
ATOM 2581 O O . ARG A 1 351 ? -7.369 6.096 14.324 1.00 82.19 351 ARG A O 1
ATOM 2588 N N . ALA A 1 352 ? -7.539 3.868 14.175 1.00 87.56 352 ALA A N 1
ATOM 2589 C CA . ALA A 1 352 ? -8.668 3.895 13.255 1.00 87.56 352 ALA A CA 1
ATOM 2590 C C . ALA A 1 352 ? -9.901 4.605 13.834 1.00 87.56 352 ALA A C 1
ATOM 2592 O O . ALA A 1 352 ? -10.587 5.334 13.114 1.00 87.56 352 ALA A O 1
ATOM 2593 N N . VAL A 1 353 ? -10.155 4.445 15.135 1.00 90.19 353 VAL A N 1
ATOM 2594 C CA . VAL A 1 353 ? -11.236 5.149 15.838 1.00 90.19 353 VAL A CA 1
ATOM 2595 C C . VAL A 1 353 ? -10.984 6.657 15.871 1.00 90.19 353 VAL A C 1
ATOM 2597 O O . VAL A 1 353 ? -11.874 7.429 15.511 1.00 90.19 353 VAL A O 1
ATOM 2600 N N . LEU A 1 354 ? -9.777 7.088 16.251 1.00 84.25 354 LEU A N 1
ATOM 2601 C CA . LEU A 1 354 ? -9.410 8.507 16.295 1.00 84.25 354 LEU A CA 1
ATOM 2602 C C . LEU A 1 354 ? -9.421 9.162 14.912 1.00 84.25 354 LEU A C 1
ATOM 2604 O O . LEU A 1 354 ? -9.963 10.256 14.773 1.00 84.25 354 LEU A O 1
ATOM 2608 N N . SER A 1 355 ? -8.896 8.477 13.896 1.00 81.00 355 SER A N 1
ATOM 2609 C CA . SER A 1 355 ? -8.900 8.943 12.507 1.00 81.00 355 SER A CA 1
ATOM 2610 C C . SER A 1 355 ? -10.331 9.198 12.014 1.00 81.00 355 SER A C 1
ATOM 2612 O O . SER A 1 355 ? -10.646 10.277 11.511 1.00 81.00 355 SER A O 1
ATOM 2614 N N . ARG A 1 356 ? -11.259 8.267 12.284 1.00 87.94 356 ARG A N 1
ATOM 2615 C CA . ARG A 1 356 ? -12.683 8.455 11.963 1.00 87.94 356 ARG A CA 1
ATOM 2616 C C . ARG A 1 356 ? -13.338 9.584 12.752 1.00 87.94 356 ARG A C 1
ATOM 2618 O O . ARG A 1 356 ? -14.088 10.357 12.165 1.00 87.94 356 ARG A O 1
ATOM 2625 N N . ARG A 1 357 ? -13.036 9.728 14.049 1.00 86.12 357 ARG A N 1
ATOM 2626 C CA . ARG A 1 357 ? -13.535 10.858 14.857 1.00 86.12 357 ARG A CA 1
ATOM 2627 C C . ARG A 1 357 ? -13.080 12.199 14.281 1.00 86.12 357 ARG A C 1
ATOM 2629 O O . ARG A 1 357 ? -13.899 13.104 14.166 1.00 86.12 357 ARG A O 1
ATOM 2636 N N . ALA A 1 358 ? -11.811 12.310 13.885 1.00 78.31 358 ALA A N 1
ATOM 2637 C CA . ALA A 1 358 ? -11.268 13.511 13.252 1.00 78.31 358 ALA A CA 1
ATOM 2638 C C . ALA A 1 358 ? -11.965 13.825 11.915 1.00 78.31 358 ALA A C 1
ATOM 2640 O O . ALA A 1 358 ? -12.220 14.988 11.613 1.00 78.31 358 ALA A O 1
ATOM 2641 N N . ALA A 1 359 ? -12.346 12.792 11.158 1.00 78.88 359 ALA A N 1
ATOM 2642 C CA . ALA A 1 359 ? -13.128 12.917 9.928 1.00 78.88 359 ALA A CA 1
ATOM 2643 C C . ALA A 1 359 ? -14.646 13.110 10.155 1.00 78.88 359 ALA A C 1
ATOM 2645 O O . ALA A 1 359 ? -15.397 13.233 9.188 1.00 78.88 359 ALA A O 1
ATOM 2646 N N . GLY A 1 360 ? -15.124 13.122 11.406 1.00 85.00 360 GLY A N 1
ATOM 2647 C CA . GLY A 1 360 ? -16.551 13.235 11.731 1.00 85.00 360 GLY A CA 1
ATOM 2648 C C . GLY A 1 360 ? -17.383 11.999 11.362 1.00 85.00 360 GLY A C 1
ATOM 2649 O O . GLY A 1 360 ? -18.594 12.108 11.176 1.00 85.00 360 GLY A O 1
ATOM 2650 N N . VAL A 1 361 ? -16.748 10.833 11.235 1.00 88.31 361 VAL A N 1
ATOM 2651 C CA . VAL A 1 361 ? -17.387 9.559 10.890 1.00 88.31 361 VAL A CA 1
ATOM 2652 C C . VAL A 1 361 ? -17.714 8.784 12.167 1.00 88.31 361 VAL A C 1
ATOM 2654 O O . VAL A 1 361 ? -16.825 8.513 12.979 1.00 88.31 361 VAL A O 1
ATOM 2657 N N . SER A 1 362 ? -18.981 8.391 12.332 1.00 92.31 362 SER A N 1
ATOM 2658 C CA . SER A 1 362 ? -19.397 7.527 13.442 1.00 92.31 362 SER A CA 1
ATOM 2659 C C . SER A 1 362 ? -18.762 6.143 13.317 1.00 92.31 362 SER A C 1
ATOM 2661 O O . SER A 1 362 ? -18.666 5.564 12.233 1.00 92.31 362 SER A O 1
ATOM 2663 N N . GLN A 1 363 ? -18.384 5.566 14.453 1.00 93.00 363 GLN A N 1
ATOM 2664 C CA . GLN A 1 363 ? -17.878 4.199 14.549 1.00 93.00 363 GLN A CA 1
ATOM 2665 C C . GLN A 1 363 ? -18.932 3.163 14.132 1.00 93.00 363 GLN A C 1
ATOM 2667 O O . GLN A 1 363 ? -18.567 2.069 13.701 1.00 93.00 363 GLN A O 1
ATOM 2672 N N . LYS A 1 364 ? -20.224 3.515 14.222 1.00 92.12 364 LYS A N 1
ATOM 2673 C CA . LYS A 1 364 ? -21.358 2.680 13.794 1.00 92.12 364 LYS A CA 1
ATOM 2674 C C . LYS A 1 364 ? -21.526 2.623 12.272 1.00 92.12 364 LYS A C 1
ATOM 2676 O O . LYS A 1 364 ? -22.060 1.641 11.766 1.00 92.12 364 LYS A O 1
ATOM 2681 N N . ASP A 1 365 ? -21.064 3.644 11.553 1.00 91.69 365 ASP A N 1
ATOM 2682 C CA . ASP A 1 365 ? -21.175 3.721 10.089 1.00 91.69 365 ASP A CA 1
ATOM 2683 C C . ASP A 1 365 ? -20.026 2.991 9.370 1.00 91.69 365 ASP A C 1
ATOM 2685 O O . ASP A 1 365 ? -20.067 2.798 8.153 1.00 91.69 365 ASP A O 1
ATOM 2689 N N . ALA A 1 366 ? -18.993 2.579 10.108 1.00 92.56 366 ALA A N 1
ATOM 2690 C CA . ALA A 1 366 ? -17.839 1.880 9.567 1.00 92.56 366 ALA A CA 1
ATOM 2691 C C . ALA A 1 366 ? -18.109 0.371 9.443 1.00 92.56 366 ALA A C 1
ATOM 2693 O O . ALA A 1 366 ? -18.470 -0.300 10.411 1.00 92.56 366 ALA A O 1
ATOM 2694 N N . THR A 1 367 ? -17.882 -0.184 8.253 1.00 93.69 367 THR A N 1
ATOM 2695 C CA . THR A 1 367 ? -18.049 -1.610 7.952 1.00 93.69 367 THR A CA 1
ATOM 2696 C C . THR A 1 367 ? -16.842 -2.145 7.192 1.00 93.69 367 THR A C 1
ATOM 2698 O O . THR A 1 367 ? -16.342 -1.492 6.276 1.00 93.69 367 THR A O 1
ATOM 2701 N N . MET A 1 368 ? -16.402 -3.359 7.530 1.00 96.06 368 MET A N 1
ATOM 2702 C CA . MET A 1 368 ? -15.246 -4.007 6.906 1.00 96.06 368 MET A CA 1
ATOM 2703 C C . MET A 1 368 ? -15.679 -5.149 5.982 1.00 96.06 368 MET A C 1
ATOM 2705 O O . MET A 1 368 ? -16.346 -6.085 6.425 1.00 96.06 368 MET A O 1
ATOM 2709 N N . ALA A 1 369 ? -15.271 -5.082 4.716 1.00 97.31 369 ALA A N 1
ATOM 2710 C CA . ALA A 1 369 ? -15.187 -6.233 3.825 1.00 97.31 369 ALA A CA 1
ATOM 2711 C C . ALA A 1 369 ? -13.731 -6.714 3.798 1.00 97.31 369 ALA A C 1
ATOM 2713 O O . ALA A 1 369 ? -12.815 -5.978 4.177 1.00 97.31 369 ALA A O 1
ATOM 2714 N N . VAL A 1 370 ? -13.509 -7.952 3.362 1.00 97.88 370 VAL A N 1
ATOM 2715 C CA . VAL A 1 370 ? -12.170 -8.552 3.334 1.00 97.88 370 VAL A CA 1
ATOM 2716 C C . VAL A 1 370 ? -11.857 -9.045 1.932 1.00 97.88 370 VAL A C 1
ATOM 2718 O O . VAL A 1 370 ? -12.518 -9.944 1.417 1.00 97.88 370 VAL A O 1
ATOM 2721 N N . LEU A 1 371 ? -10.839 -8.453 1.318 1.00 97.50 371 LEU A N 1
ATOM 2722 C CA . LEU A 1 371 ? -10.302 -8.864 0.029 1.00 97.50 371 LEU A CA 1
ATOM 2723 C C . LEU A 1 371 ? -9.276 -9.979 0.254 1.00 97.50 371 LEU A C 1
ATOM 2725 O O . LEU A 1 371 ? -8.236 -9.757 0.869 1.00 97.50 371 LEU A O 1
ATOM 2729 N N . VAL A 1 372 ? -9.561 -11.174 -0.252 1.00 97.69 372 VAL A N 1
ATOM 2730 C CA . VAL A 1 372 ? -8.652 -12.323 -0.203 1.00 97.69 372 VAL A CA 1
ATOM 2731 C C . VAL A 1 372 ? -8.045 -12.503 -1.587 1.00 97.69 372 VAL A C 1
ATOM 2733 O O . VAL A 1 372 ? -8.766 -12.761 -2.549 1.00 97.69 372 VAL A O 1
ATOM 2736 N N . GLN A 1 373 ? -6.730 -12.350 -1.700 1.00 96.44 373 GLN A N 1
ATOM 2737 C CA . GLN A 1 373 ? -6.004 -12.441 -2.968 1.00 96.44 373 GLN A CA 1
ATOM 2738 C C . GLN A 1 373 ? -4.872 -13.455 -2.889 1.00 96.44 373 GLN A C 1
ATOM 2740 O O . GLN A 1 373 ? -4.338 -13.724 -1.817 1.00 96.44 373 GLN A O 1
ATOM 2745 N N . GLU A 1 374 ? -4.476 -13.989 -4.038 1.00 94.75 374 GLU A N 1
ATOM 2746 C CA . GLU A 1 374 ? -3.227 -14.726 -4.181 1.00 94.75 374 GLU A CA 1
ATOM 2747 C C . GLU A 1 374 ? -2.039 -13.842 -3.769 1.00 94.75 374 GLU A C 1
ATOM 2749 O O . GLU A 1 374 ? -1.887 -12.705 -4.224 1.00 94.75 374 GLU A O 1
ATOM 2754 N N . MET A 1 375 ? -1.194 -14.372 -2.887 1.00 93.12 375 MET A N 1
ATOM 2755 C CA . MET A 1 375 ? 0.037 -13.734 -2.445 1.00 93.12 375 MET A CA 1
ATOM 2756 C C . MET A 1 375 ? 1.152 -14.055 -3.435 1.00 93.12 375 MET A C 1
ATOM 2758 O O . MET A 1 375 ? 1.644 -15.182 -3.503 1.00 93.12 375 MET A O 1
ATOM 2762 N N . LEU A 1 376 ? 1.578 -13.043 -4.181 1.00 92.38 376 LEU A N 1
ATOM 2763 C CA . LEU A 1 376 ? 2.699 -13.165 -5.104 1.00 92.38 376 LEU A CA 1
ATOM 2764 C C . LEU A 1 376 ? 4.037 -13.165 -4.349 1.00 92.38 376 LEU A C 1
ATOM 2766 O O . LEU A 1 376 ? 4.183 -12.519 -3.312 1.00 92.38 376 LEU A O 1
ATOM 2770 N N . SER A 1 377 ? 5.041 -13.837 -4.919 1.00 91.06 377 SER A N 1
ATOM 2771 C CA . SER A 1 377 ? 6.437 -13.801 -4.458 1.00 91.06 377 SER A CA 1
ATOM 2772 C C . SER A 1 377 ? 7.311 -13.068 -5.487 1.00 91.06 377 SER A C 1
ATOM 2774 O O . SER A 1 377 ? 7.961 -13.721 -6.307 1.00 91.06 377 SER A O 1
ATOM 2776 N N . PRO A 1 378 ? 7.290 -11.724 -5.505 1.00 94.06 378 PRO A N 1
ATOM 2777 C CA . PRO A 1 378 ? 7.952 -10.929 -6.531 1.00 94.06 378 PRO A CA 1
ATOM 2778 C C . PRO A 1 378 ? 9.456 -10.747 -6.313 1.00 94.06 378 PRO A C 1
ATOM 2780 O O . PRO A 1 378 ? 9.954 -10.772 -5.189 1.00 94.06 378 PRO A O 1
ATOM 2783 N N . ASP A 1 379 ? 10.159 -10.464 -7.412 1.00 92.75 379 ASP A N 1
ATOM 2784 C CA . ASP A 1 379 ? 11.557 -10.020 -7.400 1.00 92.75 379 ASP A CA 1
ATOM 2785 C C . ASP A 1 379 ? 11.672 -8.538 -7.006 1.00 92.75 379 ASP A C 1
ATOM 2787 O O . ASP A 1 379 ? 12.627 -8.117 -6.344 1.00 92.75 379 ASP A O 1
ATOM 2791 N N . LEU A 1 380 ? 10.696 -7.742 -7.457 1.00 96.06 380 LEU A N 1
ATOM 2792 C CA . LEU A 1 380 ? 10.594 -6.303 -7.238 1.00 96.06 380 LEU A CA 1
ATOM 2793 C C . LEU A 1 380 ? 9.139 -5.921 -6.964 1.00 96.06 380 LEU A C 1
ATOM 2795 O O . LEU A 1 380 ? 8.233 -6.412 -7.636 1.00 96.06 380 LEU A O 1
ATOM 2799 N N . SER A 1 381 ? 8.919 -4.971 -6.071 1.00 96.81 381 SER A N 1
ATOM 2800 C CA . SER A 1 381 ? 7.636 -4.302 -5.864 1.00 96.81 381 SER A CA 1
ATOM 2801 C C . SER A 1 381 ? 7.732 -2.841 -6.280 1.00 96.81 381 SER A C 1
ATOM 2803 O O . SER A 1 381 ? 8.824 -2.273 -6.306 1.00 96.81 381 SER A O 1
ATOM 2805 N N . PHE A 1 382 ? 6.611 -2.226 -6.644 1.00 97.31 382 PHE A N 1
ATOM 2806 C CA . PHE A 1 382 ? 6.584 -0.827 -7.044 1.00 97.31 382 PHE A CA 1
ATOM 2807 C C . PHE A 1 382 ? 5.313 -0.104 -6.596 1.00 97.31 382 PHE A C 1
ATOM 2809 O O . PHE A 1 382 ? 4.246 -0.705 -6.461 1.00 97.31 382 PHE A O 1
ATOM 2816 N N . VAL A 1 383 ? 5.438 1.215 -6.466 1.00 95.81 383 VAL A N 1
ATOM 2817 C CA . VAL A 1 383 ? 4.327 2.170 -6.415 1.00 95.81 383 VAL A CA 1
ATOM 2818 C C . VAL A 1 383 ? 4.490 3.147 -7.583 1.00 95.81 383 VAL A C 1
ATOM 2820 O O . VAL A 1 383 ? 5.588 3.664 -7.801 1.00 95.81 383 VAL A O 1
ATOM 2823 N N . LEU A 1 384 ? 3.427 3.366 -8.363 1.00 95.88 384 LEU A N 1
ATOM 2824 C CA . LEU A 1 384 ? 3.392 4.295 -9.499 1.00 95.88 384 LEU A CA 1
ATOM 2825 C C . LEU A 1 384 ? 2.439 5.445 -9.217 1.00 95.88 384 LEU A C 1
ATOM 2827 O O . LEU A 1 384 ? 1.261 5.213 -8.955 1.00 95.88 384 LEU A O 1
ATOM 2831 N N . HIS A 1 385 ? 2.918 6.670 -9.392 1.00 95.50 385 HIS A N 1
ATOM 2832 C CA . HIS A 1 385 ? 2.083 7.865 -9.473 1.00 95.50 385 HIS A CA 1
ATOM 2833 C C . HIS A 1 385 ? 2.055 8.359 -10.915 1.00 95.50 385 HIS A C 1
ATOM 2835 O O . HIS A 1 385 ? 3.098 8.552 -11.545 1.00 95.50 385 HIS A O 1
ATOM 2841 N N . THR A 1 386 ? 0.857 8.548 -11.469 1.00 95.88 386 THR A N 1
ATOM 2842 C CA . THR A 1 386 ? 0.701 9.021 -12.856 1.00 95.88 386 THR A CA 1
ATOM 2843 C C . THR A 1 386 ? 0.685 10.543 -12.969 1.00 95.88 386 THR A C 1
ATOM 2845 O O . THR A 1 386 ? 0.638 11.076 -14.074 1.00 95.88 386 THR A O 1
ATOM 2848 N N . LEU A 1 387 ? 0.744 11.246 -11.844 1.00 93.62 387 LEU A N 1
ATOM 2849 C CA . LEU A 1 387 ? 1.053 12.663 -11.738 1.00 93.62 387 LEU A CA 1
ATOM 2850 C C . LEU A 1 387 ? 2.266 12.801 -10.820 1.00 93.62 387 LEU A C 1
ATOM 2852 O O . LEU A 1 387 ? 2.273 12.214 -9.741 1.00 93.62 387 LEU A O 1
ATOM 2856 N N . SER A 1 388 ? 3.274 13.582 -11.203 1.00 88.81 388 SER A N 1
ATOM 2857 C CA . SER A 1 388 ? 4.435 13.774 -10.328 1.00 88.81 388 SER A CA 1
ATOM 2858 C C . SER A 1 388 ? 4.013 14.350 -8.958 1.00 88.81 388 SER A C 1
ATOM 2860 O O . SER A 1 388 ? 3.392 15.420 -8.908 1.00 88.81 388 SER A O 1
ATOM 2862 N N . PRO A 1 389 ? 4.344 13.685 -7.833 1.00 83.06 389 PRO A N 1
ATOM 2863 C CA . PRO A 1 389 ? 4.003 14.144 -6.487 1.00 83.06 389 PRO A CA 1
ATOM 2864 C C . PRO A 1 389 ? 4.778 15.399 -6.066 1.00 83.06 389 PRO A C 1
ATOM 2866 O O . PRO A 1 389 ? 4.379 16.066 -5.110 1.00 83.06 389 PRO A O 1
ATOM 2869 N N . THR A 1 390 ? 5.878 15.720 -6.755 1.00 77.94 390 THR A N 1
ATOM 2870 C CA . THR A 1 390 ? 6.795 16.796 -6.352 1.00 77.94 390 THR A CA 1
ATOM 2871 C C . THR A 1 390 ? 6.533 18.087 -7.124 1.00 77.94 390 THR A C 1
ATOM 2873 O O . THR A 1 390 ? 6.408 19.154 -6.526 1.00 77.94 390 THR A O 1
ATOM 2876 N N . ASP A 1 391 ? 6.444 18.009 -8.454 1.00 83.06 391 ASP A N 1
ATOM 2877 C CA . ASP A 1 391 ? 6.304 19.176 -9.340 1.00 83.06 391 ASP A CA 1
ATOM 2878 C C . ASP A 1 391 ? 4.986 19.210 -10.130 1.00 83.06 391 ASP A C 1
ATOM 2880 O O . ASP A 1 391 ? 4.729 20.179 -10.846 1.00 83.06 391 ASP A O 1
ATOM 2884 N N . ARG A 1 392 ? 4.120 18.201 -9.952 1.00 86.38 392 ARG A N 1
ATOM 2885 C CA . ARG A 1 392 ? 2.813 18.081 -10.616 1.00 86.38 392 ARG A CA 1
ATOM 2886 C C . ARG A 1 392 ? 2.894 18.058 -12.144 1.00 86.38 392 ARG A C 1
ATOM 2888 O O . ARG A 1 392 ? 1.952 18.472 -12.822 1.00 86.38 392 ARG A O 1
ATOM 2895 N N . ASP A 1 393 ? 3.988 17.549 -12.707 1.00 90.19 393 ASP A N 1
ATOM 2896 C CA . ASP A 1 393 ? 4.054 17.265 -14.137 1.00 90.19 393 ASP A CA 1
ATOM 2897 C C . ASP A 1 393 ? 3.066 16.152 -14.530 1.00 90.19 393 ASP A C 1
ATOM 2899 O O . ASP A 1 393 ? 3.170 15.000 -14.106 1.00 90.19 393 ASP A O 1
ATOM 2903 N N . HIS A 1 394 ? 2.097 16.506 -15.376 1.00 92.25 394 HIS A N 1
ATOM 2904 C CA . HIS A 1 394 ? 1.096 15.587 -15.919 1.00 92.25 394 HIS A CA 1
ATOM 2905 C C . HIS A 1 394 ? 1.628 14.730 -17.073 1.00 92.25 394 HIS A C 1
ATOM 2907 O O . HIS A 1 394 ? 0.939 13.804 -17.509 1.00 92.25 394 HIS A O 1
ATOM 2913 N N . ASN A 1 395 ? 2.816 15.034 -17.600 1.00 94.12 395 ASN A N 1
ATOM 2914 C CA . ASN A 1 395 ? 3.381 14.354 -18.763 1.00 94.12 395 ASN A CA 1
ATOM 2915 C C . ASN A 1 395 ? 4.288 13.181 -18.391 1.00 94.12 395 ASN A C 1
ATOM 2917 O O . ASN A 1 395 ? 4.789 12.508 -19.292 1.00 94.12 395 ASN A O 1
ATOM 2921 N N . SER A 1 396 ? 4.489 12.914 -17.103 1.00 94.12 396 SER A N 1
ATOM 2922 C CA . SER A 1 396 ? 5.357 11.847 -16.616 1.00 94.12 396 SER A CA 1
ATOM 2923 C C . SER A 1 396 ? 4.634 10.911 -15.652 1.00 94.12 396 SER A C 1
ATOM 2925 O O . SER A 1 396 ? 3.634 11.259 -15.029 1.00 94.12 396 SER A O 1
ATOM 2927 N N . VAL A 1 397 ? 5.118 9.673 -15.598 1.00 95.81 397 VAL A N 1
ATOM 2928 C CA . VAL A 1 397 ? 4.797 8.692 -14.558 1.00 95.81 397 VAL A CA 1
ATOM 2929 C C . VAL A 1 397 ? 6.048 8.533 -13.708 1.00 95.81 397 VAL A C 1
ATOM 2931 O O . VAL A 1 397 ? 7.136 8.329 -14.259 1.00 95.81 397 VAL A O 1
ATOM 2934 N N . GLU A 1 398 ? 5.894 8.610 -12.391 1.00 96.31 398 GLU A N 1
ATOM 2935 C CA . GLU A 1 398 ? 6.967 8.360 -11.432 1.00 96.31 398 GLU A CA 1
ATOM 2936 C C . GLU A 1 398 ? 6.751 7.015 -10.741 1.00 96.31 398 GLU A C 1
ATOM 2938 O O . GLU A 1 398 ? 5.637 6.668 -10.351 1.00 96.31 398 GLU A O 1
ATOM 2943 N N . ALA A 1 399 ? 7.828 6.245 -10.621 1.00 96.88 399 ALA A N 1
ATOM 2944 C CA . ALA A 1 399 ? 7.841 4.925 -10.017 1.00 96.88 399 ALA A CA 1
ATOM 2945 C C . ALA A 1 399 ? 8.862 4.884 -8.883 1.00 96.88 399 ALA A C 1
ATOM 2947 O O . ALA A 1 399 ? 10.044 5.160 -9.112 1.00 96.88 399 ALA A O 1
ATOM 2948 N N . GLU A 1 400 ? 8.428 4.462 -7.699 1.00 96.31 400 GLU A N 1
ATOM 2949 C CA . GLU A 1 400 ? 9.323 3.980 -6.649 1.00 96.31 400 GLU A CA 1
ATOM 2950 C C . GLU A 1 400 ? 9.301 2.457 -6.635 1.00 96.31 400 GLU A C 1
ATOM 2952 O O . GLU A 1 400 ? 8.237 1.845 -6.665 1.00 96.31 400 GLU A O 1
ATOM 2957 N N . ILE A 1 401 ? 10.483 1.845 -6.641 1.00 97.62 401 ILE A N 1
ATOM 2958 C CA . ILE A 1 401 ? 10.657 0.399 -6.772 1.00 97.62 401 ILE A CA 1
ATOM 2959 C C . ILE A 1 401 ? 11.538 -0.097 -5.625 1.00 97.62 401 ILE A C 1
ATOM 2961 O O . ILE A 1 401 ? 12.558 0.523 -5.307 1.00 97.62 401 ILE A O 1
ATOM 2965 N N . ALA A 1 402 ? 11.176 -1.230 -5.030 1.00 95.88 402 ALA A N 1
ATOM 2966 C CA . ALA A 1 402 ? 11.922 -1.898 -3.969 1.00 95.88 402 ALA A CA 1
ATOM 2967 C C . ALA A 1 402 ? 12.175 -3.375 -4.301 1.00 95.88 402 ALA A C 1
ATOM 2969 O O . ALA A 1 402 ? 11.485 -3.955 -5.142 1.00 95.88 402 ALA A O 1
ATOM 2970 N N . PRO A 1 403 ? 13.187 -3.995 -3.671 1.00 95.06 403 PRO A N 1
ATOM 2971 C CA . PRO A 1 403 ? 13.402 -5.431 -3.773 1.00 95.06 403 PRO A CA 1
ATOM 2972 C C . PRO A 1 403 ? 12.365 -6.201 -2.941 1.00 95.06 403 PRO A C 1
ATOM 2974 O O . PRO A 1 403 ? 12.046 -5.798 -1.823 1.00 95.06 403 PRO A O 1
ATOM 2977 N N . GLY A 1 404 ? 11.876 -7.322 -3.474 1.00 93.94 404 GLY A N 1
ATOM 2978 C CA . GLY A 1 404 ? 10.926 -8.188 -2.775 1.00 93.94 404 GLY A CA 1
ATOM 2979 C C . GLY A 1 404 ? 9.518 -7.594 -2.675 1.00 93.94 404 GLY A C 1
ATOM 2980 O O . GLY A 1 404 ? 8.993 -7.039 -3.640 1.00 93.94 404 GLY A O 1
ATOM 2981 N N . LEU A 1 405 ? 8.880 -7.769 -1.517 1.00 92.88 405 LEU A N 1
ATOM 2982 C CA . LEU A 1 405 ? 7.482 -7.416 -1.262 1.00 92.88 405 LEU A CA 1
ATOM 2983 C C . LEU A 1 405 ? 7.206 -5.900 -1.245 1.00 92.88 405 LEU A C 1
ATOM 2985 O O . LEU A 1 405 ? 8.093 -5.079 -1.011 1.00 92.88 405 LEU A O 1
ATOM 2989 N N . GLY A 1 406 ? 5.949 -5.520 -1.504 1.00 90.56 406 GLY A N 1
ATOM 2990 C CA . GLY A 1 406 ? 5.488 -4.120 -1.516 1.00 90.56 406 GLY A CA 1
ATOM 2991 C C . GLY A 1 406 ? 5.554 -3.447 -0.151 1.00 90.56 406 GLY A C 1
ATOM 2992 O O . GLY A 1 406 ? 5.746 -2.236 -0.060 1.00 90.56 406 GLY A O 1
ATOM 2993 N N . GLU A 1 407 ? 5.500 -4.241 0.915 1.00 86.81 407 GLU A N 1
ATOM 2994 C CA . GLU A 1 407 ? 5.634 -3.789 2.293 1.00 86.81 407 GLU A CA 1
ATOM 2995 C C . GLU A 1 407 ? 6.950 -3.036 2.528 1.00 86.81 407 GLU A C 1
ATOM 2997 O O . GLU A 1 407 ? 6.974 -2.137 3.361 1.00 86.81 407 GLU A O 1
ATOM 3002 N N . THR A 1 408 ? 8.020 -3.305 1.770 1.00 88.88 408 THR A N 1
ATOM 3003 C CA . THR A 1 408 ? 9.269 -2.524 1.845 1.00 88.88 408 THR A CA 1
ATOM 3004 C C . THR A 1 408 ? 9.080 -1.053 1.448 1.00 88.88 408 THR A C 1
ATOM 3006 O O . THR A 1 408 ? 9.753 -0.196 2.011 1.00 88.88 408 THR A O 1
ATOM 3009 N N . LEU A 1 409 ? 8.163 -0.745 0.521 1.00 87.31 409 LEU A N 1
ATOM 3010 C CA . LEU A 1 409 ? 7.815 0.634 0.134 1.00 87.31 409 LEU A CA 1
ATOM 3011 C C . LEU A 1 409 ? 6.730 1.232 1.030 1.00 87.31 409 LEU A C 1
ATOM 3013 O O . LEU A 1 409 ? 6.759 2.423 1.336 1.00 87.31 409 LEU A O 1
ATOM 3017 N N . ALA A 1 410 ? 5.750 0.409 1.404 1.00 80.31 410 ALA A N 1
ATOM 3018 C CA . ALA A 1 410 ? 4.581 0.858 2.148 1.00 80.31 410 ALA A CA 1
ATOM 3019 C C . ALA A 1 410 ? 4.910 1.162 3.619 1.00 80.31 410 ALA A C 1
ATOM 3021 O O . ALA A 1 410 ? 4.410 2.145 4.171 1.00 80.31 410 ALA A O 1
ATOM 3022 N N . SER A 1 411 ? 5.766 0.339 4.235 1.00 70.81 411 SER A N 1
ATOM 3023 C CA . SER A 1 411 ? 6.262 0.547 5.598 1.00 70.81 411 SER A CA 1
ATOM 3024 C C . SER A 1 411 ? 7.364 1.606 5.632 1.00 70.81 411 SER A C 1
ATOM 3026 O O . SER A 1 411 ? 8.070 1.825 4.649 1.00 70.81 411 SER A O 1
ATOM 3028 N N . GLY A 1 412 ? 7.581 2.225 6.791 1.00 66.44 412 GLY A N 1
ATOM 3029 C CA . GLY A 1 412 ? 8.710 3.119 7.070 1.00 66.44 412 GLY A CA 1
ATOM 3030 C C . GLY A 1 412 ? 10.052 2.389 7.158 1.00 66.44 412 GLY A C 1
ATOM 3031 O O . GLY A 1 412 ? 10.898 2.733 7.983 1.00 66.44 412 GLY A O 1
ATOM 3032 N N . THR A 1 413 ? 10.255 1.355 6.333 1.00 79.75 413 THR A N 1
ATOM 3033 C CA . THR A 1 413 ? 11.543 0.679 6.206 1.00 79.75 413 THR A CA 1
ATOM 3034 C C . THR A 1 413 ? 12.585 1.709 5.799 1.00 79.75 413 THR A C 1
ATOM 3036 O O . THR A 1 413 ? 12.475 2.356 4.759 1.00 79.75 413 THR A O 1
ATOM 3039 N N . ARG A 1 414 ? 13.616 1.854 6.634 1.00 80.81 414 ARG A N 1
ATOM 3040 C CA . ARG A 1 414 ? 14.691 2.810 6.388 1.00 80.81 414 ARG A CA 1
ATOM 3041 C C . ARG A 1 414 ? 15.404 2.482 5.077 1.00 80.81 414 ARG A C 1
ATOM 3043 O O . ARG A 1 414 ? 15.967 1.395 4.919 1.00 80.81 414 ARG A O 1
ATOM 3050 N N . GLY A 1 415 ? 15.414 3.462 4.188 1.00 84.69 415 GLY A N 1
ATOM 3051 C CA . GLY A 1 415 ? 16.116 3.424 2.920 1.00 84.69 415 GLY A CA 1
ATOM 3052 C C . GLY A 1 415 ? 15.402 4.249 1.859 1.00 84.69 415 GLY A C 1
ATOM 3053 O O . GLY A 1 415 ? 14.249 4.655 1.999 1.00 84.69 415 GLY A O 1
ATOM 3054 N N . THR A 1 416 ? 16.120 4.465 0.776 1.00 87.25 416 THR A N 1
ATOM 3055 C CA . THR A 1 416 ? 15.669 5.074 -0.460 1.00 87.25 416 THR A CA 1
ATOM 3056 C C . THR A 1 416 ? 15.338 3.962 -1.466 1.00 87.25 416 THR A C 1
ATOM 3058 O O . THR A 1 416 ? 16.108 3.001 -1.582 1.00 87.25 416 THR A O 1
ATOM 3061 N N . PRO A 1 417 ? 14.216 4.054 -2.204 1.00 93.88 417 PRO A N 1
ATOM 3062 C CA . PRO A 1 417 ? 13.896 3.138 -3.296 1.00 93.88 417 PRO A CA 1
ATOM 3063 C C . PRO A 1 417 ? 14.619 3.500 -4.599 1.00 93.88 417 PRO A C 1
ATOM 3065 O O . PRO A 1 417 ? 15.187 4.582 -4.751 1.00 93.88 417 PRO A O 1
ATOM 3068 N N . TRP A 1 418 ? 14.569 2.613 -5.598 1.00 96.31 418 TRP A N 1
ATOM 3069 C CA . TRP A 1 418 ? 14.899 3.042 -6.956 1.00 96.31 418 TRP A CA 1
ATOM 3070 C C . TRP A 1 418 ? 13.787 3.967 -7.417 1.00 96.31 418 TRP A C 1
ATOM 3072 O O . TRP A 1 418 ? 12.620 3.587 -7.364 1.00 96.31 418 TRP A O 1
ATOM 3082 N N . ARG A 1 419 ? 14.152 5.149 -7.910 1.00 95.38 419 ARG A N 1
ATOM 3083 C CA . ARG A 1 419 ? 13.185 6.103 -8.443 1.00 95.38 419 ARG A CA 1
ATOM 3084 C C . ARG A 1 419 ? 13.412 6.299 -9.927 1.00 95.38 419 ARG A C 1
ATOM 3086 O O . ARG A 1 419 ? 14.515 6.666 -10.352 1.00 95.38 419 ARG A O 1
ATOM 3093 N N . LEU A 1 420 ? 12.383 6.016 -10.713 1.00 96.50 420 LEU A N 1
ATOM 3094 C CA . LEU A 1 420 ? 12.376 6.208 -12.157 1.00 96.50 420 LEU A CA 1
ATOM 3095 C C . LEU A 1 420 ? 11.253 7.174 -12.521 1.00 96.50 420 LEU A C 1
ATOM 3097 O O . LEU A 1 420 ? 10.130 7.000 -12.064 1.00 96.50 420 LEU A O 1
ATOM 3101 N N . SER A 1 421 ? 11.533 8.120 -13.409 1.00 96.19 421 SER A N 1
ATOM 3102 C CA . SER A 1 421 ? 10.494 8.882 -14.099 1.00 96.19 421 SER A CA 1
ATOM 3103 C C . SER A 1 421 ? 10.511 8.557 -15.581 1.00 96.19 421 SER A C 1
ATOM 3105 O O . SER A 1 421 ? 11.570 8.340 -16.176 1.00 96.19 421 SER A O 1
ATOM 3107 N N . SER A 1 422 ? 9.329 8.472 -16.182 1.00 96.31 422 SER A N 1
ATOM 3108 C CA . SER A 1 422 ? 9.170 8.183 -17.603 1.00 96.31 422 SER A CA 1
ATOM 3109 C C . SER A 1 422 ? 8.120 9.092 -18.214 1.00 96.31 422 SER A C 1
ATOM 3111 O O . SER A 1 422 ? 7.000 9.165 -17.709 1.00 96.31 422 SER A O 1
ATOM 3113 N N . GLY A 1 423 ? 8.462 9.757 -19.316 1.00 95.50 423 GLY A N 1
ATOM 3114 C CA . GLY A 1 423 ? 7.507 10.575 -20.056 1.00 95.50 423 GLY A CA 1
ATOM 3115 C C . GLY A 1 423 ? 6.465 9.719 -20.781 1.00 95.50 423 GLY A C 1
ATOM 3116 O O . GLY A 1 423 ? 6.796 8.724 -21.430 1.00 95.50 423 GLY A O 1
ATOM 3117 N N . LYS A 1 424 ? 5.193 10.116 -20.674 1.00 94.75 424 LYS A N 1
ATOM 3118 C CA . LYS A 1 424 ? 4.024 9.406 -21.224 1.00 94.75 424 LYS A CA 1
ATOM 3119 C C . LYS A 1 424 ? 4.011 9.370 -22.755 1.00 94.75 424 LYS A C 1
ATOM 3121 O O . LYS A 1 424 ? 3.445 8.449 -23.336 1.00 94.75 424 LYS A O 1
ATOM 3126 N N . PHE A 1 425 ? 4.635 10.359 -23.399 1.00 92.94 425 PHE A N 1
ATOM 3127 C CA . PHE A 1 425 ? 4.586 10.554 -24.855 1.00 92.94 425 PHE A CA 1
ATOM 3128 C C . PHE A 1 425 ? 5.941 10.343 -25.546 1.00 92.94 425 PHE A C 1
ATOM 3130 O O . PHE A 1 425 ? 6.004 9.794 -26.645 1.00 92.94 425 PHE A O 1
ATOM 3137 N N . ASP A 1 426 ? 7.039 10.754 -24.908 1.00 91.62 426 ASP A N 1
ATOM 3138 C CA . ASP A 1 426 ? 8.389 1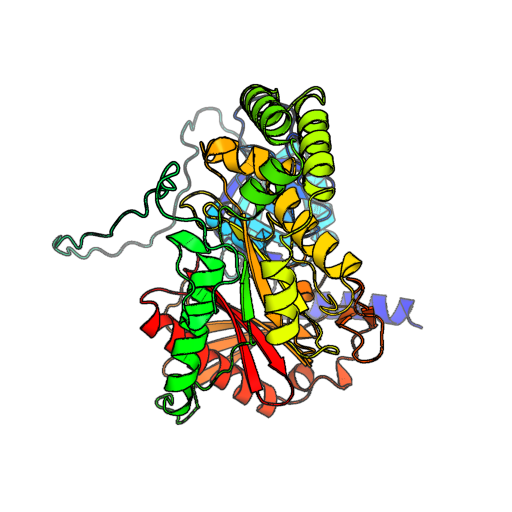0.630 -25.471 1.00 91.62 426 ASP A CA 1
ATOM 3139 C C . ASP A 1 426 ? 9.074 9.297 -25.115 1.00 91.62 426 ASP A C 1
ATOM 3141 O O . ASP A 1 426 ? 10.074 8.931 -25.733 1.00 91.62 426 ASP A O 1
ATOM 3145 N N . GLY A 1 427 ? 8.543 8.559 -24.130 1.00 87.06 427 GLY A N 1
ATOM 3146 C CA . GLY A 1 427 ? 9.124 7.314 -23.631 1.00 87.06 427 GLY A CA 1
ATOM 3147 C C . GLY A 1 427 ? 10.507 7.490 -22.995 1.00 87.06 427 GLY A C 1
ATOM 3148 O O . GLY A 1 427 ? 11.247 6.505 -22.859 1.00 87.06 427 GLY A O 1
ATOM 3149 N N . LEU A 1 428 ? 10.890 8.725 -22.644 1.00 94.81 428 LEU A N 1
ATOM 3150 C CA . LEU A 1 428 ? 12.181 9.032 -22.045 1.00 94.81 428 LEU A CA 1
ATOM 3151 C C . LEU A 1 428 ? 12.172 8.623 -20.575 1.00 94.81 428 LEU A C 1
ATOM 3153 O O . LEU A 1 428 ? 11.455 9.208 -19.770 1.00 94.81 428 LEU A O 1
ATOM 3157 N N . VAL A 1 429 ? 13.034 7.669 -20.222 1.00 96.69 429 VAL A N 1
ATOM 3158 C CA . VAL A 1 429 ? 13.222 7.223 -18.837 1.00 96.69 429 VAL A CA 1
ATOM 3159 C C . VAL A 1 429 ? 14.427 7.908 -18.211 1.00 96.69 429 VAL A C 1
ATOM 3161 O O . VAL A 1 429 ? 15.528 7.886 -18.773 1.00 96.69 429 VAL A O 1
ATOM 3164 N N . ARG A 1 430 ? 14.236 8.462 -17.016 1.00 95.50 430 ARG A N 1
ATOM 3165 C CA . ARG A 1 430 ? 15.280 9.038 -16.170 1.00 95.50 430 ARG A CA 1
ATOM 3166 C C . ARG A 1 430 ? 15.361 8.262 -14.863 1.00 95.50 430 ARG A C 1
ATOM 3168 O O . ARG A 1 430 ? 14.353 7.995 -14.220 1.00 95.50 430 ARG A O 1
ATOM 3175 N N . THR A 1 431 ? 16.578 7.908 -14.463 1.00 94.75 431 THR A N 1
ATOM 3176 C CA . THR A 1 431 ? 16.840 7.382 -13.120 1.00 94.75 431 THR A CA 1
ATOM 3177 C C . THR A 1 431 ? 17.074 8.564 -12.190 1.00 94.75 431 THR A C 1
ATOM 3179 O O . THR A 1 431 ? 18.044 9.295 -12.371 1.00 94.75 431 THR A O 1
ATOM 3182 N N . GLN A 1 432 ? 16.171 8.757 -11.234 1.00 89.75 432 GLN A N 1
ATOM 3183 C CA . GLN A 1 432 ? 16.231 9.827 -10.238 1.00 89.75 432 GLN A CA 1
ATOM 3184 C C . GLN A 1 432 ? 16.989 9.375 -8.982 1.00 89.75 432 GLN A C 1
ATOM 3186 O O . GLN A 1 432 ? 17.743 10.161 -8.417 1.00 89.75 432 GLN A O 1
ATOM 3191 N N . ALA A 1 433 ? 16.842 8.109 -8.580 1.00 89.88 433 ALA A N 1
ATOM 3192 C CA . ALA A 1 433 ? 17.537 7.547 -7.423 1.00 89.88 433 ALA A CA 1
ATOM 3193 C C . ALA A 1 433 ? 17.846 6.054 -7.601 1.00 89.88 433 ALA A C 1
ATOM 3195 O O . ALA A 1 433 ? 17.143 5.335 -8.318 1.00 89.88 433 ALA A O 1
ATOM 3196 N N . PHE A 1 434 ? 18.896 5.592 -6.921 1.00 92.38 434 PHE A N 1
ATOM 3197 C CA . PHE A 1 434 ? 19.188 4.172 -6.724 1.00 92.38 434 PHE A CA 1
ATOM 3198 C C . PHE A 1 434 ? 18.792 3.755 -5.310 1.00 92.38 434 PHE A C 1
ATOM 3200 O O . PHE A 1 434 ? 18.922 4.553 -4.384 1.00 92.38 434 PHE A O 1
ATOM 3207 N N . ALA A 1 435 ? 18.360 2.502 -5.152 1.00 93.50 435 ALA A N 1
ATOM 3208 C CA . ALA A 1 435 ? 17.954 1.993 -3.852 1.00 93.50 435 ALA A CA 1
ATOM 3209 C C . ALA A 1 435 ? 19.132 1.687 -2.914 1.00 93.50 435 ALA A C 1
ATOM 3211 O O . ALA A 1 435 ? 20.220 1.326 -3.373 1.00 93.50 435 ALA A O 1
ATOM 3212 N N . ASN A 1 436 ? 18.887 1.768 -1.603 1.00 91.00 436 ASN A N 1
ATOM 3213 C CA . ASN A 1 436 ? 19.867 1.441 -0.557 1.00 91.00 436 ASN A CA 1
ATOM 3214 C C . ASN A 1 436 ? 19.279 0.704 0.673 1.00 91.00 436 ASN A C 1
ATOM 3216 O O . ASN A 1 436 ? 19.960 0.600 1.693 1.00 91.00 436 ASN A O 1
ATOM 3220 N N . PHE A 1 437 ? 18.056 0.166 0.594 1.00 90.81 437 PHE A N 1
ATOM 3221 C CA . PHE A 1 437 ? 17.488 -0.706 1.630 1.00 90.81 437 PHE A CA 1
ATOM 3222 C C . PHE A 1 437 ? 18.473 -1.791 2.077 1.00 90.81 437 PHE A C 1
ATOM 3224 O O . PHE A 1 437 ? 19.087 -2.462 1.244 1.00 90.81 437 PHE A O 1
ATOM 3231 N N . SER A 1 438 ? 18.595 -1.971 3.393 1.00 89.62 438 SER A N 1
ATOM 3232 C CA . SER A 1 438 ? 19.473 -2.992 3.981 1.00 89.62 438 SER A CA 1
ATOM 3233 C C . SER A 1 438 ? 18.890 -4.400 3.859 1.00 89.62 438 SER A C 1
ATOM 3235 O O . SER A 1 438 ? 19.638 -5.364 3.688 1.00 89.62 438 SER A O 1
ATOM 3237 N N . GLU A 1 439 ? 17.563 -4.516 3.925 1.00 90.12 439 GLU A N 1
ATOM 3238 C CA . GLU A 1 439 ? 16.833 -5.782 3.903 1.00 90.12 439 GLU A CA 1
ATOM 3239 C C . GLU A 1 439 ? 15.688 -5.735 2.884 1.00 90.12 439 GLU A C 1
ATOM 3241 O O . GLU A 1 439 ? 15.044 -4.701 2.711 1.00 90.12 439 GLU A O 1
ATOM 3246 N N . GLU A 1 440 ? 15.424 -6.864 2.228 1.00 89.56 440 GLU A N 1
ATOM 3247 C CA . GLU A 1 440 ? 14.208 -7.115 1.452 1.00 89.56 440 GLU A CA 1
ATOM 3248 C C . GLU A 1 440 ? 13.287 -8.071 2.211 1.00 89.56 440 GLU A C 1
ATOM 3250 O O . GLU A 1 440 ? 13.756 -8.989 2.894 1.00 89.56 440 GLU A O 1
ATOM 3255 N N . MET A 1 441 ? 11.977 -7.845 2.096 1.00 89.88 441 MET A N 1
ATOM 3256 C CA . MET A 1 441 ? 10.956 -8.722 2.667 1.00 89.88 441 MET A CA 1
ATOM 3257 C C . MET A 1 441 ? 10.473 -9.711 1.613 1.00 89.88 441 MET A C 1
ATOM 3259 O O . MET A 1 441 ? 10.226 -9.328 0.471 1.00 89.88 441 MET A O 1
ATOM 3263 N N . LEU A 1 442 ? 10.335 -10.980 1.990 1.00 87.94 442 LEU A N 1
ATOM 3264 C CA . LEU A 1 442 ? 9.912 -12.063 1.100 1.00 87.94 442 LEU A CA 1
ATOM 3265 C C . LEU A 1 442 ? 8.956 -13.013 1.825 1.00 87.94 442 LEU A C 1
ATOM 3267 O O . LEU A 1 442 ? 8.950 -13.101 3.054 1.00 87.94 442 LEU A O 1
ATOM 3271 N N . VAL A 1 443 ? 8.191 -13.782 1.053 1.00 83.31 443 VAL A N 1
ATOM 3272 C CA . VAL A 1 443 ? 7.487 -14.969 1.549 1.00 83.31 443 VAL A CA 1
ATOM 3273 C C . VAL A 1 443 ? 8.311 -16.197 1.180 1.00 83.31 443 VAL A C 1
ATOM 3275 O O . VAL A 1 443 ? 8.741 -16.344 0.037 1.00 83.31 443 VAL A O 1
ATOM 3278 N N . SER A 1 444 ? 8.553 -17.094 2.136 1.00 73.31 444 SER A N 1
ATOM 3279 C CA . SER A 1 444 ? 9.223 -18.358 1.826 1.00 73.31 444 SER A CA 1
ATOM 3280 C C . SER A 1 444 ? 8.250 -19.297 1.118 1.00 73.31 444 SER A C 1
ATOM 3282 O O . SER A 1 444 ? 7.345 -19.829 1.755 1.00 73.31 444 SER A O 1
ATOM 3284 N N . GLY A 1 445 ? 8.463 -19.562 -0.174 1.00 66.50 445 GLY A N 1
ATOM 3285 C CA . GLY A 1 445 ? 7.624 -20.497 -0.941 1.00 66.50 445 GLY A CA 1
ATOM 3286 C C . GLY A 1 445 ? 7.678 -21.958 -0.462 1.00 66.50 445 GLY A C 1
ATOM 3287 O O . GLY A 1 445 ? 6.870 -22.771 -0.892 1.00 66.50 445 GLY A O 1
ATOM 3288 N N . ALA A 1 446 ? 8.623 -22.307 0.420 1.00 63.72 446 ALA A N 1
ATOM 3289 C CA . ALA A 1 446 ? 8.726 -23.627 1.055 1.00 63.72 446 ALA A CA 1
ATOM 3290 C C . ALA A 1 446 ? 8.474 -23.589 2.577 1.00 63.72 446 ALA A C 1
ATOM 3292 O O . ALA A 1 446 ? 8.586 -24.616 3.247 1.00 63.72 446 ALA A O 1
ATOM 3293 N N . GLY A 1 447 ? 8.202 -22.406 3.138 1.00 63.69 447 GLY A N 1
ATOM 3294 C CA . GLY A 1 447 ? 7.930 -22.214 4.561 1.00 63.69 447 GLY A CA 1
ATOM 3295 C C . GLY A 1 447 ? 6.445 -22.368 4.901 1.00 63.69 447 GLY A C 1
ATOM 3296 O O . GLY A 1 447 ? 5.608 -22.447 4.002 1.00 63.69 447 GLY A O 1
ATOM 3297 N N . PRO A 1 448 ? 6.092 -22.409 6.196 1.00 66.56 448 PRO A N 1
ATOM 3298 C CA . PRO A 1 448 ? 4.695 -22.365 6.600 1.00 66.56 448 PRO A CA 1
ATOM 3299 C C . PRO A 1 448 ? 4.048 -21.047 6.144 1.00 66.56 448 PRO A C 1
ATOM 3301 O O . PRO A 1 448 ? 4.645 -19.974 6.227 1.00 66.56 448 PRO A O 1
ATOM 3304 N N . ALA A 1 449 ? 2.812 -21.138 5.658 1.00 72.25 449 ALA A N 1
ATOM 3305 C CA . ALA A 1 449 ? 1.960 -19.985 5.393 1.00 72.25 449 ALA A CA 1
ATOM 3306 C C . ALA A 1 449 ? 1.164 -19.637 6.659 1.00 72.25 449 ALA A C 1
ATOM 3308 O O . ALA A 1 449 ? -0.009 -19.987 6.805 1.00 72.25 449 ALA A O 1
ATOM 3309 N N . ASP A 1 450 ? 1.875 -19.036 7.613 1.00 74.75 450 ASP A N 1
ATOM 3310 C CA . ASP A 1 450 ? 1.451 -18.746 8.986 1.00 74.75 450 ASP A CA 1
ATOM 3311 C C . ASP A 1 450 ? 1.376 -17.242 9.307 1.00 74.75 450 ASP A C 1
ATOM 3313 O O . ASP A 1 450 ? 1.244 -16.860 10.471 1.00 74.75 450 ASP A O 1
ATOM 3317 N N . GLY A 1 451 ? 1.445 -16.380 8.291 1.00 73.62 451 GLY A N 1
ATOM 3318 C CA . GLY A 1 451 ? 1.456 -14.930 8.477 1.00 73.62 451 GLY A CA 1
ATOM 3319 C C . GLY A 1 451 ? 2.843 -14.292 8.552 1.00 73.62 451 GLY A C 1
ATOM 3320 O O . GLY A 1 451 ? 2.932 -13.074 8.702 1.00 73.62 451 GLY A O 1
ATOM 3321 N N . VAL A 1 452 ? 3.926 -15.075 8.470 1.00 80.44 452 VAL A N 1
ATOM 3322 C CA . VAL A 1 452 ? 5.294 -14.560 8.629 1.00 80.44 452 VAL A CA 1
ATOM 3323 C C . VAL A 1 452 ? 5.932 -14.216 7.283 1.00 80.44 452 VAL A C 1
ATOM 3325 O O . VAL A 1 452 ? 5.881 -14.995 6.328 1.00 80.44 452 VAL A O 1
ATOM 3328 N N . VAL A 1 453 ? 6.589 -13.055 7.236 1.00 85.12 453 VAL A N 1
ATOM 3329 C CA . VAL A 1 453 ? 7.521 -12.654 6.173 1.00 85.12 453 VAL A CA 1
ATOM 3330 C C . VAL A 1 453 ? 8.960 -12.825 6.656 1.00 85.12 453 VAL A C 1
ATOM 3332 O O . VAL A 1 453 ? 9.265 -12.619 7.832 1.00 85.12 453 VAL A O 1
ATOM 3335 N N . ILE A 1 454 ? 9.861 -13.196 5.751 1.00 87.25 454 ILE A N 1
ATOM 3336 C CA . ILE A 1 454 ? 11.295 -13.301 6.034 1.00 87.25 454 ILE A CA 1
ATOM 3337 C C . ILE A 1 454 ? 12.020 -12.044 5.558 1.00 87.25 454 ILE A C 1
ATOM 3339 O O . ILE A 1 454 ? 11.624 -11.430 4.569 1.00 87.25 454 ILE A O 1
ATOM 3343 N N . ARG A 1 455 ? 13.099 -11.679 6.255 1.00 89.62 455 ARG A N 1
ATOM 3344 C CA . ARG A 1 455 ? 13.967 -10.553 5.897 1.00 89.62 455 ARG A CA 1
ATOM 3345 C C . ARG A 1 455 ? 15.334 -11.063 5.486 1.00 89.62 455 ARG A C 1
ATOM 3347 O O . ARG A 1 455 ? 15.948 -11.827 6.230 1.00 89.62 455 ARG A O 1
ATOM 3354 N N . LEU A 1 456 ? 15.801 -10.651 4.313 1.00 89.75 456 LEU A N 1
ATOM 3355 C CA . LEU A 1 456 ? 17.116 -11.015 3.790 1.00 89.75 456 LEU A CA 1
ATOM 3356 C C . LEU A 1 456 ? 17.908 -9.760 3.446 1.00 89.75 456 LEU A C 1
ATOM 3358 O O . LEU A 1 456 ? 17.348 -8.788 2.953 1.00 89.75 456 LEU A O 1
ATOM 3362 N N . THR A 1 457 ? 19.221 -9.785 3.668 1.00 92.25 457 THR A N 1
ATOM 3363 C CA . THR A 1 457 ? 20.099 -8.686 3.253 1.00 92.25 457 THR A CA 1
ATOM 3364 C C . THR A 1 457 ? 20.095 -8.533 1.735 1.00 92.25 457 THR A C 1
ATOM 3366 O O . THR A 1 457 ? 20.300 -9.509 1.010 1.00 92.25 457 THR A O 1
ATOM 3369 N N . VAL A 1 458 ? 19.919 -7.301 1.254 1.00 92.19 458 VAL A N 1
ATOM 3370 C CA . VAL A 1 458 ? 19.871 -7.015 -0.185 1.00 92.19 458 VAL A CA 1
ATOM 3371 C C . VAL A 1 458 ? 21.273 -7.037 -0.792 1.00 92.19 458 VAL A C 1
ATOM 3373 O O . VAL A 1 458 ? 22.175 -6.330 -0.345 1.00 92.19 458 VAL A O 1
ATOM 3376 N N . ASP A 1 459 ? 21.447 -7.795 -1.876 1.00 92.19 459 ASP A N 1
ATOM 3377 C CA . ASP A 1 459 ? 22.662 -7.773 -2.696 1.00 92.19 459 ASP A CA 1
ATOM 3378 C C . ASP A 1 459 ? 22.439 -6.973 -3.990 1.00 92.19 459 ASP A C 1
ATOM 3380 O O . ASP A 1 459 ? 22.053 -7.511 -5.033 1.00 92.19 459 ASP A O 1
ATOM 3384 N N . TYR A 1 460 ? 22.707 -5.666 -3.930 1.00 93.00 460 TYR A N 1
ATOM 3385 C CA . TYR A 1 460 ? 22.542 -4.751 -5.064 1.00 93.00 460 TYR A CA 1
ATOM 3386 C C . TYR A 1 460 ? 23.414 -5.085 -6.276 1.00 93.00 460 TYR A C 1
ATOM 3388 O O . TYR A 1 460 ? 23.062 -4.697 -7.389 1.00 93.00 460 TYR A O 1
ATOM 3396 N N . SER A 1 461 ? 24.512 -5.830 -6.099 1.00 92.44 461 SER A N 1
ATOM 3397 C CA . SER A 1 461 ? 25.372 -6.237 -7.219 1.00 92.44 461 SER A CA 1
ATOM 3398 C C . SER A 1 461 ? 24.686 -7.230 -8.162 1.00 92.44 461 SER A C 1
ATOM 3400 O O . SER A 1 461 ? 25.094 -7.376 -9.313 1.00 92.44 461 SER A O 1
ATOM 3402 N N . LYS A 1 462 ? 23.616 -7.883 -7.692 1.00 92.19 462 LYS A N 1
ATOM 3403 C CA . LYS A 1 462 ? 22.826 -8.855 -8.456 1.00 92.19 462 LYS A CA 1
ATOM 3404 C C . LYS A 1 462 ? 21.489 -8.308 -8.948 1.00 92.19 462 LYS A C 1
ATOM 3406 O O . LYS A 1 462 ? 20.828 -8.979 -9.734 1.00 92.19 462 LYS A O 1
ATOM 3411 N N . LYS A 1 463 ? 21.062 -7.121 -8.502 1.00 94.19 463 LYS A N 1
ATOM 3412 C CA . LYS A 1 463 ? 19.758 -6.552 -8.873 1.00 94.19 463 LYS A CA 1
ATOM 3413 C C . LYS A 1 463 ? 19.860 -5.868 -10.250 1.00 94.19 463 LYS A C 1
ATOM 3415 O O . LYS A 1 463 ? 20.593 -4.881 -10.366 1.00 94.19 463 LYS A O 1
ATOM 3420 N N . PRO A 1 464 ? 19.112 -6.312 -11.284 1.00 94.81 464 PRO A N 1
ATOM 3421 C CA . PRO A 1 464 ? 19.194 -5.742 -12.635 1.00 94.81 464 PRO A CA 1
ATOM 3422 C C . PRO A 1 464 ? 18.911 -4.238 -12.690 1.00 94.81 464 PRO A C 1
ATOM 3424 O O . PRO A 1 464 ? 19.554 -3.521 -13.450 1.00 94.81 464 PRO A O 1
ATOM 3427 N N . LEU A 1 465 ? 18.023 -3.728 -11.828 1.00 95.31 465 LEU A N 1
ATOM 3428 C CA . LEU A 1 465 ? 17.788 -2.288 -11.698 1.00 95.31 465 LEU A CA 1
ATOM 3429 C C . LEU A 1 465 ? 19.064 -1.504 -11.361 1.00 95.31 465 LEU A C 1
ATOM 3431 O O . LEU A 1 465 ? 19.252 -0.395 -11.852 1.00 95.31 465 LEU A O 1
ATOM 3435 N N . THR A 1 466 ? 19.980 -2.059 -10.576 1.00 94.88 466 THR A N 1
ATOM 3436 C CA . THR A 1 466 ? 21.233 -1.372 -10.246 1.00 94.88 466 THR A CA 1
ATOM 3437 C C . THR A 1 466 ? 22.243 -1.483 -11.384 1.00 94.88 466 THR A C 1
ATOM 3439 O O . THR A 1 466 ? 22.806 -0.473 -11.811 1.00 94.88 466 THR A O 1
ATOM 3442 N N . VAL A 1 467 ? 22.451 -2.689 -11.913 1.00 95.69 467 VAL A N 1
ATOM 3443 C CA . VAL A 1 467 ? 23.602 -2.977 -12.786 1.00 95.69 467 VAL A CA 1
ATOM 3444 C C . VAL A 1 467 ? 23.318 -2.867 -14.286 1.00 95.69 467 VAL A C 1
ATOM 3446 O O . VAL A 1 467 ? 24.249 -2.638 -15.053 1.00 95.69 467 VAL A O 1
ATOM 3449 N N . ASP A 1 468 ? 22.059 -2.977 -14.717 1.00 96.94 468 ASP A N 1
ATOM 3450 C CA . ASP A 1 468 ? 21.680 -3.016 -16.133 1.00 96.94 468 ASP A CA 1
ATOM 3451 C C . ASP A 1 468 ? 20.864 -1.766 -16.545 1.00 96.94 468 ASP A C 1
ATOM 3453 O O . ASP A 1 468 ? 19.667 -1.651 -16.248 1.00 96.94 468 ASP A O 1
ATOM 3457 N N . PRO A 1 469 ? 21.477 -0.799 -17.262 1.00 96.50 469 PRO A N 1
ATOM 3458 C CA . PRO A 1 469 ? 20.784 0.399 -17.733 1.00 96.50 469 PRO A CA 1
ATOM 3459 C C . PRO A 1 469 ? 19.724 0.124 -18.809 1.00 96.50 469 PRO A C 1
ATOM 3461 O O . PRO A 1 469 ? 18.816 0.942 -18.981 1.00 96.50 469 PRO A O 1
ATOM 3464 N N . ILE A 1 470 ? 19.829 -0.983 -19.550 1.00 97.31 470 ILE A N 1
ATOM 3465 C CA . ILE A 1 470 ? 18.847 -1.370 -20.569 1.00 97.31 470 ILE A CA 1
ATOM 3466 C C . ILE A 1 470 ? 17.603 -1.908 -19.871 1.00 97.31 470 ILE A C 1
ATOM 3468 O O . ILE A 1 470 ? 16.504 -1.427 -20.154 1.00 97.31 470 ILE A O 1
ATOM 3472 N N . PHE A 1 471 ? 17.781 -2.816 -18.906 1.00 97.25 471 PHE A N 1
ATOM 3473 C CA . PHE A 1 471 ? 16.685 -3.324 -18.081 1.00 97.25 471 PHE A CA 1
ATOM 3474 C C . PHE A 1 471 ? 15.927 -2.184 -17.393 1.00 97.25 471 PHE A C 1
ATOM 3476 O O . PHE A 1 471 ? 14.704 -2.105 -17.512 1.00 97.25 471 PHE A O 1
ATOM 3483 N N . ARG A 1 472 ? 16.641 -1.245 -16.746 1.00 96.75 472 ARG A N 1
ATOM 3484 C CA . ARG A 1 472 ? 16.019 -0.058 -16.123 1.00 96.75 472 ARG A CA 1
ATOM 3485 C C . ARG A 1 472 ? 15.136 0.721 -17.092 1.00 96.75 472 ARG A C 1
ATOM 3487 O O . ARG A 1 472 ? 14.019 1.092 -16.743 1.00 96.75 472 ARG A O 1
ATOM 3494 N N . ARG A 1 473 ? 15.642 0.988 -18.299 1.00 97.19 473 ARG A N 1
ATOM 3495 C CA . ARG A 1 473 ? 14.911 1.746 -19.320 1.00 97.19 473 ARG A CA 1
ATOM 3496 C C . ARG A 1 473 ? 13.662 0.995 -19.771 1.00 97.19 473 ARG A C 1
ATOM 3498 O O . ARG A 1 473 ? 12.590 1.583 -19.810 1.00 97.19 473 ARG A O 1
ATOM 3505 N N . GLN A 1 474 ? 13.788 -0.297 -20.066 1.00 96.88 474 GLN A N 1
ATOM 3506 C CA . GLN A 1 474 ? 12.663 -1.123 -20.504 1.00 96.88 474 GLN A CA 1
ATOM 3507 C C . GLN A 1 474 ? 11.585 -1.236 -19.423 1.00 96.88 474 GLN A C 1
ATOM 3509 O O . GLN A 1 474 ? 10.402 -1.081 -19.722 1.00 96.88 474 GLN A O 1
ATOM 3514 N N . LEU A 1 475 ? 11.978 -1.457 -18.164 1.00 97.62 475 LEU A N 1
ATOM 3515 C CA . LEU A 1 475 ? 11.033 -1.513 -17.053 1.00 97.62 475 LEU A CA 1
ATOM 3516 C C . LEU A 1 475 ? 10.333 -0.163 -16.852 1.00 97.62 475 LEU A C 1
ATOM 3518 O O . LEU A 1 475 ? 9.108 -0.134 -16.789 1.00 97.62 475 LEU A O 1
ATOM 3522 N N . GLY A 1 476 ? 11.076 0.950 -16.846 1.00 97.62 476 GLY A N 1
ATOM 3523 C CA . GLY A 1 476 ? 10.497 2.293 -16.734 1.00 97.62 476 GLY A CA 1
ATOM 3524 C C . GLY A 1 476 ? 9.467 2.596 -17.829 1.00 97.62 476 GLY A C 1
ATOM 3525 O O . GLY A 1 476 ? 8.375 3.073 -17.531 1.00 97.62 476 GLY A O 1
ATOM 3526 N N . GLN A 1 477 ? 9.758 2.235 -19.084 1.00 97.69 477 GLN A N 1
ATOM 3527 C CA . GLN A 1 477 ? 8.824 2.408 -20.204 1.00 97.69 477 GLN A CA 1
ATOM 3528 C C . GLN A 1 477 ? 7.560 1.547 -20.064 1.00 97.69 477 GLN A C 1
ATOM 3530 O O . GLN A 1 477 ? 6.456 2.007 -20.371 1.00 97.69 477 GLN A O 1
ATOM 3535 N N . ARG A 1 478 ? 7.702 0.297 -19.603 1.00 97.75 478 ARG A N 1
ATOM 3536 C CA . ARG A 1 478 ? 6.562 -0.605 -19.377 1.00 97.75 478 ARG A CA 1
ATOM 3537 C C . ARG A 1 478 ? 5.671 -0.107 -18.243 1.00 97.75 478 ARG A C 1
ATOM 3539 O O . ARG A 1 478 ? 4.462 -0.022 -18.433 1.00 97.75 478 ARG A O 1
ATOM 3546 N N . LEU A 1 479 ? 6.259 0.287 -17.111 1.00 98.00 479 LEU A N 1
ATOM 3547 C CA . LEU A 1 479 ? 5.522 0.865 -15.982 1.00 98.00 479 LEU A CA 1
ATOM 3548 C C . LEU A 1 479 ? 4.792 2.151 -16.391 1.00 98.00 479 LEU A C 1
ATOM 3550 O O . LEU A 1 479 ? 3.628 2.327 -16.049 1.00 98.00 479 LEU A O 1
ATOM 3554 N N . CYS A 1 480 ? 5.429 3.002 -17.199 1.00 97.62 480 CYS A N 1
ATOM 3555 C CA . CYS A 1 480 ? 4.795 4.193 -17.761 1.00 97.62 480 CYS A CA 1
ATOM 3556 C C . CYS A 1 480 ? 3.581 3.852 -18.633 1.00 97.62 480 CYS A C 1
ATOM 3558 O O . CYS A 1 480 ? 2.520 4.453 -18.481 1.00 97.62 480 CYS A O 1
ATOM 3560 N N . SER A 1 481 ? 3.719 2.855 -19.512 1.00 97.50 481 SER A N 1
ATOM 3561 C CA . SER A 1 481 ? 2.642 2.426 -20.412 1.00 97.50 481 SER A CA 1
ATOM 3562 C C . SER A 1 481 ? 1.447 1.866 -19.633 1.00 97.50 481 SER A C 1
ATOM 3564 O O . SER A 1 481 ? 0.307 2.219 -19.934 1.00 97.50 481 SER A O 1
ATOM 3566 N N . VAL A 1 482 ? 1.701 1.057 -18.596 1.00 97.94 482 VAL A N 1
ATOM 3567 C CA . VAL A 1 482 ? 0.667 0.549 -17.676 1.00 97.94 482 VAL A CA 1
ATOM 3568 C C . VAL A 1 482 ? 0.009 1.699 -16.909 1.00 97.94 482 VAL A C 1
ATOM 3570 O O . VAL A 1 482 ? -1.212 1.834 -16.946 1.00 97.94 482 VAL A O 1
ATOM 3573 N N . GLY A 1 483 ? 0.796 2.566 -16.265 1.00 97.38 483 GLY A N 1
ATOM 3574 C CA . GLY A 1 483 ? 0.282 3.691 -15.480 1.00 97.38 483 GLY A CA 1
ATOM 3575 C C . GLY A 1 483 ? -0.576 4.642 -16.316 1.00 97.38 483 GLY A C 1
ATOM 3576 O O . GLY A 1 483 ? -1.700 4.961 -15.937 1.00 97.38 483 GLY A O 1
ATOM 3577 N N . PHE A 1 484 ? -0.104 5.027 -17.504 1.00 96.88 484 PHE A N 1
ATOM 3578 C CA . PHE A 1 484 ? -0.859 5.893 -18.410 1.00 96.88 484 PHE A CA 1
ATOM 3579 C C . PHE A 1 484 ? -2.147 5.233 -18.920 1.00 96.88 484 PHE A C 1
ATOM 3581 O O . PHE A 1 484 ? -3.188 5.885 -19.028 1.00 96.88 484 PHE A O 1
ATOM 3588 N N . PHE A 1 485 ? -2.110 3.930 -19.209 1.00 97.44 485 PHE A N 1
ATOM 3589 C CA . PHE A 1 485 ? -3.310 3.185 -19.574 1.00 97.44 485 PHE A CA 1
ATOM 3590 C C . PHE A 1 485 ? -4.355 3.205 -18.449 1.00 97.44 485 PHE A C 1
ATOM 3592 O O . PHE A 1 485 ? -5.523 3.505 -18.711 1.00 97.44 485 PHE A O 1
ATOM 3599 N N . LEU A 1 486 ? -3.938 2.936 -17.208 1.00 97.62 486 LEU A N 1
ATOM 3600 C CA . LEU A 1 486 ? -4.819 2.954 -16.041 1.00 97.62 486 LEU A CA 1
ATOM 3601 C C . LEU A 1 486 ? -5.393 4.354 -15.792 1.00 97.62 486 LEU A C 1
ATOM 3603 O O . LEU A 1 486 ? -6.610 4.488 -15.688 1.00 97.62 486 LEU A O 1
ATOM 3607 N N . GLU A 1 487 ? -4.566 5.401 -15.813 1.00 96.88 487 GLU A N 1
ATOM 3608 C CA . GLU A 1 487 ? -5.009 6.800 -15.691 1.00 96.88 487 GLU A CA 1
ATOM 3609 C C . GLU A 1 487 ? -6.127 7.137 -16.685 1.00 96.88 487 GLU A C 1
ATOM 3611 O O . GLU A 1 487 ? -7.165 7.681 -16.307 1.00 96.88 487 GLU A O 1
ATOM 3616 N N . ARG A 1 488 ? -5.976 6.750 -17.957 1.00 96.25 488 ARG A N 1
ATOM 3617 C CA . ARG A 1 488 ? -7.007 6.997 -18.978 1.00 96.25 488 ARG A CA 1
ATOM 3618 C C . ARG A 1 488 ? -8.292 6.207 -18.749 1.00 96.25 488 ARG A C 1
ATOM 3620 O O . ARG A 1 488 ? -9.358 6.669 -19.152 1.00 96.25 488 ARG A O 1
ATOM 3627 N N . LYS A 1 489 ? -8.204 5.007 -18.173 1.00 96.69 489 LYS A N 1
ATOM 3628 C CA . LYS A 1 489 ? -9.364 4.136 -17.925 1.00 96.69 489 LYS A CA 1
ATOM 3629 C C . LYS A 1 489 ? -10.123 4.509 -16.658 1.00 96.69 489 LYS A C 1
ATOM 3631 O O . LYS A 1 489 ? -11.346 4.383 -16.648 1.00 96.69 489 LYS A O 1
ATOM 3636 N N . PHE A 1 490 ? -9.422 4.988 -15.635 1.00 94.38 490 PHE A N 1
ATOM 3637 C CA . PHE A 1 490 ? -10.025 5.504 -14.408 1.00 94.38 490 PHE A CA 1
ATOM 3638 C C . PHE A 1 490 ? -10.436 6.979 -14.519 1.00 94.38 490 PHE A C 1
ATOM 3640 O O . PHE A 1 490 ? -11.342 7.407 -13.813 1.00 94.38 490 PHE A O 1
ATOM 3647 N N . GLY A 1 491 ? -9.850 7.737 -15.452 1.00 95.25 491 GLY A N 1
ATOM 3648 C CA . GLY A 1 491 ? -10.243 9.115 -15.763 1.00 95.25 491 GLY A CA 1
ATOM 3649 C C . GLY A 1 491 ? -9.618 10.180 -14.857 1.00 95.25 491 GLY A C 1
ATOM 3650 O O . GLY A 1 491 ? -9.950 11.356 -14.988 1.00 95.25 491 GLY A O 1
ATOM 3651 N N . CYS A 1 492 ? -8.712 9.795 -13.961 1.00 94.00 492 CYS A N 1
ATOM 3652 C CA . CYS A 1 492 ? -7.950 10.694 -13.100 1.00 94.00 492 CYS A CA 1
ATOM 3653 C C . CYS A 1 492 ? -6.560 10.105 -12.806 1.00 94.00 492 CYS A C 1
ATOM 3655 O O . CYS A 1 492 ? -6.364 8.902 -13.024 1.00 94.00 492 CYS A O 1
ATOM 3657 N N . PRO A 1 493 ? -5.601 10.913 -12.310 1.00 95.31 493 PRO A N 1
ATOM 3658 C CA . PRO A 1 493 ? -4.305 10.402 -11.887 1.00 95.31 493 PRO A CA 1
ATOM 3659 C C . PRO A 1 493 ? -4.442 9.258 -10.882 1.00 95.31 493 PRO A C 1
ATOM 3661 O O . PRO A 1 493 ? -5.318 9.303 -10.015 1.00 95.31 493 PRO A O 1
ATOM 3664 N N . GLN A 1 494 ? -3.613 8.228 -11.020 1.00 95.00 494 GLN A N 1
ATOM 3665 C CA . GLN A 1 494 ? -3.677 7.017 -10.205 1.00 95.00 494 GLN A CA 1
ATOM 3666 C C . GLN A 1 494 ? -2.422 6.844 -9.354 1.00 95.00 494 GLN A C 1
ATOM 3668 O O . GLN A 1 494 ? -1.308 7.123 -9.797 1.00 95.00 494 GLN A O 1
ATOM 3673 N N . ASP A 1 495 ? -2.650 6.324 -8.153 1.00 93.69 495 ASP A N 1
ATOM 3674 C CA . ASP A 1 495 ? -1.670 5.686 -7.286 1.00 93.69 495 ASP A CA 1
ATOM 3675 C C . ASP A 1 495 ? -1.840 4.167 -7.449 1.00 93.69 495 ASP A C 1
ATOM 3677 O O . ASP A 1 495 ? -2.907 3.615 -7.149 1.00 93.69 495 ASP A O 1
ATOM 3681 N N . VAL A 1 496 ? -0.846 3.503 -8.041 1.00 95.62 496 VAL A N 1
ATOM 3682 C CA . VAL A 1 496 ? -0.901 2.082 -8.418 1.00 95.62 496 VAL A CA 1
ATOM 3683 C C . VAL A 1 496 ? 0.175 1.318 -7.667 1.00 95.62 496 VAL A C 1
ATOM 3685 O O . VAL A 1 496 ? 1.361 1.574 -7.854 1.00 95.62 496 VAL A O 1
ATOM 3688 N N . GLU A 1 497 ? -0.229 0.320 -6.892 1.00 96.19 497 GLU A N 1
ATOM 3689 C CA . GLU A 1 497 ? 0.690 -0.632 -6.274 1.00 96.19 497 GLU A CA 1
ATOM 3690 C C . GLU A 1 497 ? 0.783 -1.879 -7.155 1.00 96.19 497 GLU A C 1
ATOM 3692 O O . GLU A 1 497 ? -0.220 -2.391 -7.673 1.00 96.19 497 GLU A O 1
ATOM 3697 N N . GLY A 1 498 ? 1.991 -2.404 -7.310 1.00 97.25 498 GLY A N 1
ATOM 3698 C CA . GLY A 1 498 ? 2.218 -3.595 -8.108 1.00 97.25 498 GLY A CA 1
ATOM 3699 C C . GLY A 1 498 ? 3.560 -4.248 -7.844 1.00 97.25 498 GLY A C 1
ATOM 3700 O O . GLY A 1 498 ? 4.327 -3.850 -6.967 1.00 97.25 498 GLY A O 1
ATOM 3701 N N . CYS A 1 499 ? 3.838 -5.299 -8.599 1.00 97.50 499 CYS A N 1
ATOM 3702 C CA . CYS A 1 499 ? 5.091 -6.021 -8.495 1.00 97.50 499 CYS A CA 1
ATOM 3703 C C . CYS A 1 499 ? 5.500 -6.663 -9.821 1.00 97.50 499 CYS A C 1
ATOM 3705 O O . CYS A 1 499 ? 4.729 -6.730 -10.781 1.00 97.50 499 CYS A O 1
ATOM 3707 N N . LEU A 1 500 ? 6.753 -7.097 -9.881 1.00 97.25 500 LEU A N 1
ATOM 3708 C CA . LEU A 1 500 ? 7.333 -7.835 -10.988 1.00 97.25 500 LEU A CA 1
ATOM 3709 C C . LEU A 1 500 ? 7.615 -9.265 -10.524 1.00 97.25 500 LEU A C 1
ATOM 3711 O O . LEU A 1 500 ? 8.418 -9.478 -9.613 1.00 97.25 500 LEU A O 1
ATOM 3715 N N . VAL A 1 501 ? 6.977 -10.233 -11.177 1.00 95.25 501 VAL A N 1
ATOM 3716 C CA . VAL A 1 501 ? 7.249 -11.663 -10.992 1.00 95.25 501 VAL A CA 1
ATOM 3717 C C . VAL A 1 501 ? 7.884 -12.166 -12.283 1.00 95.25 501 VAL A C 1
ATOM 3719 O O . VAL A 1 501 ? 7.225 -12.259 -13.322 1.00 95.25 501 VAL A O 1
ATOM 3722 N N . GLY A 1 502 ? 9.196 -12.413 -12.264 1.00 93.12 502 GLY A N 1
ATOM 3723 C CA . GLY A 1 502 ? 9.946 -12.714 -13.479 1.00 93.12 502 GLY A CA 1
ATOM 3724 C C . GLY A 1 502 ? 9.908 -11.551 -14.477 1.00 93.12 502 GLY A C 1
ATOM 3725 O O . GLY A 1 502 ? 10.611 -10.554 -14.320 1.00 93.12 502 GLY A O 1
ATOM 3726 N N . LYS A 1 503 ? 9.116 -11.680 -15.548 1.00 93.06 503 LYS A N 1
ATOM 3727 C CA . LYS A 1 503 ? 8.955 -10.630 -16.574 1.00 93.06 503 LYS A CA 1
ATOM 3728 C C . LYS A 1 503 ? 7.599 -9.938 -16.514 1.00 93.06 503 LYS A C 1
ATOM 3730 O O . LYS A 1 503 ? 7.426 -8.914 -17.184 1.00 93.06 503 LYS A O 1
ATOM 3735 N N . ASP A 1 504 ? 6.664 -10.470 -15.746 1.00 96.38 504 ASP A N 1
ATOM 3736 C CA . ASP A 1 504 ? 5.275 -10.046 -15.778 1.00 96.38 504 ASP A CA 1
ATOM 3737 C C . ASP A 1 504 ? 5.017 -8.993 -14.709 1.00 96.38 504 ASP A C 1
ATOM 3739 O O . ASP A 1 504 ? 5.435 -9.124 -13.558 1.00 96.38 504 ASP A O 1
ATOM 3743 N N . ILE A 1 505 ? 4.364 -7.911 -15.131 1.00 98.25 505 ILE A N 1
ATOM 3744 C CA . ILE A 1 505 ? 3.945 -6.830 -14.245 1.00 98.25 505 ILE A CA 1
ATOM 3745 C C . ILE A 1 505 ? 2.577 -7.209 -13.703 1.00 98.25 505 ILE A C 1
ATOM 3747 O O . ILE A 1 505 ? 1.646 -7.409 -14.482 1.00 98.25 505 ILE A O 1
ATOM 3751 N N . TYR A 1 506 ? 2.454 -7.253 -12.386 1.00 98.25 506 TYR A N 1
ATOM 3752 C CA . TYR A 1 506 ? 1.189 -7.410 -11.693 1.00 98.25 506 TYR A CA 1
ATOM 3753 C C . TYR A 1 506 ? 0.782 -6.076 -11.075 1.00 98.25 506 TYR A C 1
ATOM 3755 O O . TYR A 1 506 ? 1.573 -5.460 -10.364 1.00 98.25 506 TYR A O 1
ATOM 3763 N N . ALA A 1 507 ? -0.447 -5.635 -11.328 1.00 97.75 507 ALA A N 1
ATOM 3764 C CA . ALA A 1 507 ? -1.082 -4.565 -10.567 1.00 97.75 507 ALA A CA 1
ATOM 3765 C C . ALA A 1 507 ? -1.895 -5.211 -9.440 1.00 97.75 507 ALA A C 1
ATOM 3767 O O . ALA A 1 507 ? -2.792 -6.014 -9.706 1.00 97.75 507 ALA A O 1
ATOM 3768 N N . VAL A 1 508 ? -1.565 -4.891 -8.190 1.00 96.06 508 VAL A N 1
ATOM 3769 C CA . VAL A 1 508 ? -2.206 -5.503 -7.012 1.00 96.06 508 VAL A CA 1
ATOM 3770 C C . VAL A 1 508 ? -3.277 -4.602 -6.407 1.00 96.06 508 VAL A C 1
ATOM 3772 O O . VAL A 1 508 ? -4.240 -5.107 -5.836 1.00 96.06 508 VAL A O 1
ATOM 3775 N N . GLN A 1 509 ? -3.138 -3.285 -6.569 1.00 94.00 509 GLN A N 1
ATOM 3776 C CA . GLN A 1 509 ? -4.085 -2.288 -6.082 1.00 94.00 509 GLN A CA 1
ATOM 3777 C C . GLN A 1 509 ? -3.986 -1.014 -6.924 1.00 94.00 509 GLN A C 1
ATOM 3779 O O . GLN A 1 509 ? -2.929 -0.676 -7.456 1.00 94.00 509 GLN A O 1
ATOM 3784 N N . THR A 1 510 ? -5.085 -0.272 -7.018 1.00 93.56 510 THR A N 1
ATOM 3785 C CA . THR A 1 510 ? -5.076 1.090 -7.554 1.00 93.56 510 THR A CA 1
ATOM 3786 C C . THR A 1 510 ? -6.093 1.951 -6.825 1.00 93.56 510 THR A C 1
ATOM 3788 O O . THR A 1 510 ? -7.127 1.446 -6.383 1.00 93.56 510 THR A O 1
ATOM 3791 N N . ARG A 1 511 ? -5.798 3.243 -6.704 1.00 90.75 511 ARG A N 1
ATOM 3792 C CA . ARG A 1 511 ? -6.716 4.257 -6.189 1.00 90.75 511 ARG A CA 1
ATOM 3793 C C . ARG A 1 511 ? -6.464 5.606 -6.869 1.00 90.75 511 ARG A C 1
ATOM 3795 O O . ARG A 1 511 ? -5.361 5.833 -7.376 1.00 90.75 511 ARG A O 1
ATOM 3802 N N . PRO A 1 512 ? -7.438 6.533 -6.841 1.00 90.00 512 PRO A N 1
ATOM 3803 C CA . PRO A 1 512 ? -7.198 7.914 -7.238 1.00 90.00 512 PRO A CA 1
ATOM 3804 C C . PRO A 1 512 ? -6.022 8.516 -6.462 1.00 90.00 512 PRO A C 1
ATOM 3806 O O . PRO A 1 512 ? -5.961 8.421 -5.235 1.00 90.00 512 PRO A O 1
ATOM 3809 N N . GLN A 1 513 ? -5.090 9.140 -7.176 1.00 87.44 513 GLN A N 1
ATOM 3810 C CA . GLN A 1 513 ? -3.943 9.790 -6.558 1.00 87.44 513 GLN A CA 1
ATOM 3811 C C . GLN A 1 513 ? -4.399 11.055 -5.809 1.00 87.44 513 GLN A C 1
ATOM 3813 O O . GLN A 1 513 ? -5.114 11.880 -6.390 1.00 87.44 513 GLN A O 1
ATOM 3818 N N . PRO A 1 514 ? -3.991 11.248 -4.542 1.00 74.06 514 PRO A N 1
ATOM 3819 C CA . PRO A 1 514 ? -4.330 12.455 -3.800 1.00 74.06 514 PRO A CA 1
ATOM 3820 C C . PRO A 1 514 ? -3.658 13.710 -4.380 1.00 74.06 514 PRO A C 1
ATOM 3822 O O . PRO A 1 514 ? -2.546 13.647 -4.907 1.00 74.06 514 PRO A O 1
ATOM 3825 N N . HIS A 1 515 ? -4.365 14.841 -4.292 1.00 63.25 515 HIS A N 1
ATOM 3826 C CA . HIS A 1 515 ? -4.000 16.130 -4.897 1.00 63.25 515 HIS A CA 1
ATOM 3827 C C . HIS A 1 515 ? -3.010 16.973 -4.100 1.00 63.25 515 HIS A C 1
ATOM 3829 O O . HIS A 1 515 ? -3.077 16.974 -2.854 1.00 63.25 515 HIS A O 1
#

Sequence (515 aa):
IIFQVSKLCTLLLKAVRSTLGSQGWDVLVPGAAVGKLVQVDRISPGSLSSSGDEPVILAVSKADGDEEVAAAGSNILGVILLQELPHLSHLGVRARQEKVVFVTCEDDEKVSDIERLAGKYVRLEASSTCVNLNPYITHGNDGNFGLKTLSGSSSSTVLDRGVHVSSFSASKAPMLSQGVSTGVILLADADAMTSGAKAAACGRLASLSAVSEKVYSDQGVPASFLVPAGVVIPFGSMQLALEQSKCMDTFVSFLEQIETAGPEGGELDNLCCQLQELISALQPSEDIIESIERIFPANAHLIVRSSANVEDLAGMSAAGLYESIPNVNPSNLRVFQNAVARVWASLYTRRAVLSRRAAGVSQKDATMAVLVQEMLSPDLSFVLHTLSPTDRDHNSVEAEIAPGLGETLASGTRGTPWRLSSGKFDGLVRTQAFANFSEEMLVSGAGPADGVVIRLTVDYSKKPLTVDPIFRRQLGQRLCSVGFFLERKFGCPQDVEGCLVGKDIYAVQTRPQPH

=== Feature glossary ===
Feature key, reading from the visual/contextual features back to the raw sequence:

Rendered structure images. Structure images are PyMOL renders from six orthogonal camera directions. Cartoon representation draws helices as coils and strands as arrows; sticks shows the backbone as bonds; surface shows the solvent-excluded envelope. Rainbow coloring maps sequence position to hue (blue→red, N→C); chain coloring assigns a distinct color per polypeptide.

Contact-map, Ramachandran, and PAE plots. Three diagnostic plots accompany the record. The Cα contact map visualizes the tertiary structure as a 2D adjacency matrix (8 Å cutoff, sequence-local contacts suppressed). The Ramachandran plot shows the distribution of backbone (φ, ψ) torsions, with points in the α and β basins reflecting secondary structure content. The PAE plot shows AlphaFold's inter-residue confidence as a color matrix.

InterPro / GO / CATH / organism. The annotation block draws on four external resources. InterPro: which protein families and domains the sequence belongs to. GO: standardized terms for what the protein does, what process it participates in, and where in the cell it acts. CATH: which structural fold it has in the CATH hierarchy. Organism: the species of origin.

Nearest PDB structures. Structural nearest neighbors (via Foldseek easy-search vs the PDB). Reported per hit: target PDB id, E-value, and alignment TM-score. A TM-score above ~0.5 is the conventional threshold for 'same fold'.

Predicted aligned error. Predicted aligned error is AlphaFold's pairwise confidence. Unlike pLDDT (per-residue), PAE is per-residue-pair and captures whether two parts of the structure are correctly placed relative to each other. Units are ångströms of expected positional error.

Solvent-accessible surface area. SASA measures how much of the protein is reachable by solvent. It is computed by rolling a water-sized probe over the atomic surface and summing the exposed area (Å²). Per-residue SASA distinguishes core (buried, low SASA) from surface (exposed, high SASA) residues; total SASA is a whole-molecule size measure.

B-factor. Crystallographic B-factors measure how much each atom's electron density is smeared out, in Å². They rise in mobile loops and surface residues and fall in the buried interior. In AlphaFold models this column is repurposed to hold pLDDT instead.

pLDDT. For AlphaFold models, the B-factor field carries pLDDT — the model's own estimate of local accuracy on a 0–100 scale. Regions with pLDDT<50 should be treated as essentially unmodeled; they often correspond to intrinsically disordered segments.

Backbone torsions (φ/ψ). φ (phi) and ψ (psi) are the two rotatable backbone dihedrals per residue: φ is the C(i-1)–N–Cα–C torsion, ψ is the N–Cα–C–N(i+1) torsion, both in degrees on (−180°, 180°]. α-helical residues cluster near (−60°, −45°); β-strand residues near (−120°, +130°). A Ramachandran plot is simply a scatter of (φ, ψ) for every residue.

Radius of gyration, Cα contacts, bounding box. Radius of gyration (Rg) is the root-mean-square distance of Cα atoms from their centroid — a single number for overall size and compactness. A globular domain of N residues has Rg ≈ 2.2·N^0.38 Å; an extended or disordered chain has a much larger Rg. The Cα contact count is the number of residue pairs whose Cα atoms are within 8 Å and are more than four positions apart in sequence — a standard proxy for tertiary packing density. The bounding box is the smallest axis-aligned box enclosing all Cα atoms.

Secondary structure (3-state, P-SEA). Three-state secondary structure (P-SEA) collapses the eight DSSP classes into helix (a), strand (b), and coil (c). P-SEA assigns these from Cα geometry alone — distances and angles — without requiring backbone oxygens, so it works on any Cα trace.

Secondary structure (8-state, DSSP). Secondary structure is the local, repeating backbone conformation. DSSP classifies it into eight states by reading the hydrogen-bond network: three helix types (H, G, I), two β types (E, B), two non-regular types (T, S), and unstructured coil (-).

Foldseek 3Di. The Foldseek 3Di string encodes local tertiary geometry as a 20-letter alphabet — one character per residue — derived from the relative positions of nearby Cα atoms. Unlike the amino-acid sequence, 3Di is a direct function of the 3D structure, so two proteins with the same fold have similar 3Di strings even at low sequence identity.

mmCIF coordinates. Structure coordinates are given as an mmCIF _atom_site loop: one row per atom with element, residue name, chain id, sequence number, and x/y/z position in Å. Only the four main-chain atoms per residue are included here; side chains are omitted to keep the record compact.

Sequence. This is the polypeptide sequence — one letter per residue, N-terminus first. Length ranges from a few dozen residues for small domains to over a thousand for large multi-domain proteins.